Protein AF-A0AAV0VLI5-F1 (afdb_monomer_lite)

Secondary structure (DSSP, 8-state):
----PPPPBHHHHHHHHHHHHHHHHHHHHHHHHTT-----EES-SSS--EE-HHHHHHHHHHHHHHHHH-TT-EEEETT-S-PPPPGGG-----TTTTTTPPPTTHHHHHTPBPPGGGEEEEEEEEETHHHHHTT-GGG-EEEEEEEETTEEEEEEEEETTSTTT-EEEEEETTTEEEEEEEEEETTEEEEEEPPP-------PPPEEEEESS--HHHHHHHHHH--SEEEEES-HHHHHHHHHTTS-SEEEE-SS--BHHHHHTTHHHHHHTT-EEE-TTSPPP-----TT----B-TT-EEEESSHHHHHHHHHHHHHHHHHHTT-SS--S-HHHHHHHSTT---------TT---HHHHHHHHHHHHHHHTT-HHHHHHHHHHSBSS-SSS-HHHHHHHHHHHHHHHHHHHHHHTHHHHHH-TTSPPHHHHHHHHHHHHHTHHHHHHHHSTTTTGGG-EEE-S---GGGEEE-TTT--EEE--GGG-EEE-HHHHHHHHHHHHS-GGGSSSHHHHHHHHHHHHHHHHHHHHHTTS-S-HHHHS-HHHHHHHHHHHHHHHHTSTTGGGSGGGG-

InterPro domains:
  IPR000760 Inositol monophosphatase-like [PF00459] (12-318)
  IPR004119 Ecdysteroid kinase-like [PF02958] (358-537)
  IPR011009 Protein kinase-like domain superfamily [SSF56112] (344-560)
  IPR020550 Inositol monophosphatase, conserved site [PS00630] (261-275)
  IPR050725 CysQ/Inositol Monophosphatase [PTHR43028] (5-320)

Radius of gyration: 32.2 Å; chains: 1; bounding box: 75×61×87 Å

Foldseek 3Di:
DPPPPFFDAPQLLQQQLQQLFLLLLVLLVVCVVVVPDQPWDAPDPPDRRIHGPSQQLSCLLSVQQSCVVPVLAAEAEPVPDHDHHDPVSHDHGDSCLCVPPAFQLGPCNRGPGADSVFKYKFWRSKFPVVCVVVVVLQQIWIKIFIGGNQATAKIKIWRCPPADSTKMWIAFARRAIWIWDAHPHPSDIDTHGDAQPDDPPDPDFFEEEEAPDDDPLVVQLCVVSVGPYYHHGHGLSVRLVCQLVVVGFKYWDAAFDDFCSSPNRRQRSLVSSVWHKAFLQRHHGTRDDPPPPPGRIPGRIMMTGSDPVVRVSSSVSSVQSVVQVVPDDDDQDDPVRCVPPVPPDDDPDFGDDPPPDDLLLLLLVLLLQLLVFQVVVVVQVVLVVPAPLEFACLQDVNCDPVQLVCLLVVLLVLLVVCQVVCVVDVPFDHSVVVSVVLVVLSVCLVVLSVLFHCVVVVNQKGKDLNQQAPVQWGAHPPVRRIDGTNSNRIGITHSLLNVLNHCLHPDDVVQVVDPVSVVVSLVSSVVSNQVSNVVVVNDPGCCVVQNSVNSVVNNVSSNSSNCNRVVVVPDPSVGD

Organism: NCBI:txid86335

Sequence (576 aa):
MAAAMSSPLLRPLLAACFSASVYGGRVIREVVEHHVALNMVNKQEDAYDPQTVADRRSQQRIVHALREAFPQLTIVGEEGELAQPAPEDVVRCDLKALDDVTFDGGDDVQNLVLHWKDLVIWVDPLDGTKRFAAKMYDEVSVLIGISYKQRPIAGVVHLPFHGKHGITYWGGPGVGVFCSDHQESEAQTTHAKLLKQTVKSSKRDMICTVSSTNCKLVNNALQLLTPSAILTGGATGTMVLGVLTGQSDGFFRFKAATRKWDICAVEPLIEELGGKLTDTQGNVYIYDHIGNAPDFDNERGLIACVKPETHEMIVNVITKVNLTSALDGREMTPQWFQECVFLGRQVLAVNVVPGSVHTQQALAYLANLHASAWGQKDLIEKARSKLWPAACWWAFPKRGATELAQASYIWPQMLGSWEQVFKSEPCLPSTAALESLCERMIEEAAYISTCLSVDSNASLSTLVHGDFKSANLFFKSLSREVVAFDWQWSGVGLGAMDVANLLNTLVSISLLANDENELELLHFYYDRLNERLQALDVTSDLQKSYPFEAFKRHYVLAFLELHQSLEYVKSERLMS

pLDDT: mean 82.59, std 16.85, range [30.64, 98.81]

Structure (mmCIF, N/CA/C/O backbone):
data_AF-A0AAV0VLI5-F1
#
_entry.id   AF-A0AAV0VLI5-F1
#
loop_
_atom_site.group_PDB
_atom_site.id
_atom_site.type_symbol
_atom_site.label_atom_id
_atom_site.label_alt_id
_atom_site.label_comp_id
_atom_site.label_asym_id
_atom_site.label_entity_id
_atom_site.label_seq_id
_atom_site.pdbx_PDB_ins_code
_atom_site.Cartn_x
_atom_site.Cartn_y
_atom_site.Cartn_z
_atom_site.occupancy
_atom_site.B_iso_or_equiv
_atom_site.auth_seq_id
_atom_site.auth_comp_id
_atom_site.auth_asym_id
_atom_site.auth_atom_id
_atom_site.pdbx_PDB_model_num
ATOM 1 N N . MET A 1 1 ? 9.101 29.528 -35.986 1.00 33.03 1 MET A N 1
ATOM 2 C CA . MET A 1 1 ? 7.949 28.607 -35.901 1.00 33.03 1 MET A CA 1
ATOM 3 C C . MET A 1 1 ? 8.503 27.211 -35.684 1.00 33.03 1 MET A C 1
ATOM 5 O O . MET A 1 1 ? 9.031 26.639 -36.626 1.00 33.03 1 MET A O 1
ATOM 9 N N . ALA A 1 2 ? 8.493 26.713 -34.446 1.00 36.31 2 ALA A N 1
ATOM 10 C CA . ALA A 1 2 ? 8.801 25.309 -34.191 1.00 36.31 2 ALA A CA 1
ATOM 11 C C . ALA A 1 2 ? 7.678 24.478 -34.822 1.00 36.31 2 ALA A C 1
ATOM 13 O O . ALA A 1 2 ? 6.507 24.752 -34.558 1.00 36.31 2 ALA A O 1
ATOM 14 N N . ALA A 1 3 ? 8.016 23.543 -35.711 1.00 35.03 3 ALA A N 1
ATOM 15 C CA . ALA A 1 3 ? 7.037 22.605 -36.243 1.00 35.03 3 ALA A CA 1
ATOM 16 C C . ALA A 1 3 ? 6.366 21.906 -35.054 1.00 35.03 3 ALA A C 1
ATOM 18 O O . ALA A 1 3 ? 7.063 21.370 -34.193 1.00 35.03 3 ALA A O 1
ATOM 19 N N . ALA A 1 4 ? 5.037 21.969 -34.972 1.00 43.34 4 ALA A N 1
ATOM 20 C CA . ALA A 1 4 ? 4.281 21.216 -33.983 1.00 43.34 4 ALA A CA 1
ATOM 21 C C . ALA A 1 4 ? 4.578 19.727 -34.213 1.00 43.34 4 ALA A C 1
ATOM 23 O O . ALA A 1 4 ? 4.085 19.133 -35.169 1.00 43.34 4 ALA A O 1
ATOM 24 N N . MET A 1 5 ? 5.469 19.159 -33.400 1.00 57.66 5 MET A N 1
ATOM 25 C CA . MET A 1 5 ? 5.794 17.737 -33.443 1.00 57.66 5 MET A CA 1
ATOM 26 C C . MET A 1 5 ? 4.536 16.963 -33.051 1.00 57.66 5 MET A C 1
ATOM 28 O O . MET A 1 5 ? 3.900 17.270 -32.040 1.00 57.66 5 MET A O 1
ATOM 32 N N . SER A 1 6 ? 4.151 16.000 -33.885 1.00 79.44 6 SER A N 1
ATOM 33 C CA . SER A 1 6 ? 2.986 15.146 -33.664 1.00 79.44 6 SER A CA 1
ATOM 34 C C . SER A 1 6 ? 3.062 14.458 -32.299 1.00 79.44 6 SER A C 1
ATOM 36 O O . SER A 1 6 ? 4.132 14.007 -31.892 1.00 79.44 6 SER A O 1
ATOM 38 N N . SER A 1 7 ? 1.924 14.363 -31.612 1.00 86.94 7 SER A N 1
ATOM 39 C CA . SER A 1 7 ? 1.761 13.541 -30.406 1.00 86.94 7 SER A CA 1
ATOM 40 C C . SER A 1 7 ? 2.295 12.113 -30.614 1.00 86.94 7 SER A C 1
ATOM 42 O O . SER A 1 7 ? 2.085 11.558 -31.698 1.00 86.94 7 SER A O 1
ATOM 44 N N . PRO A 1 8 ? 2.957 11.499 -29.614 1.00 92.50 8 PRO A N 1
ATOM 45 C CA . PRO A 1 8 ? 3.491 10.158 -29.753 1.00 92.50 8 PRO A CA 1
ATOM 46 C C . PRO A 1 8 ? 2.357 9.134 -29.670 1.00 92.50 8 PRO A C 1
ATOM 48 O O . PRO A 1 8 ? 1.355 9.333 -28.978 1.00 92.50 8 PRO A O 1
ATOM 51 N N . LEU A 1 9 ? 2.547 8.021 -30.372 1.00 95.06 9 LEU A N 1
ATOM 52 C CA . LEU A 1 9 ? 1.719 6.828 -30.230 1.00 95.06 9 LEU A CA 1
ATOM 53 C C . LEU A 1 9 ? 2.271 5.953 -29.099 1.00 95.06 9 LEU A C 1
ATOM 55 O O . LEU A 1 9 ? 3.489 5.886 -28.909 1.00 95.06 9 LEU A O 1
ATOM 59 N N . LEU A 1 10 ? 1.389 5.248 -28.386 1.00 95.56 10 LEU A N 1
ATOM 60 C CA . LEU A 1 10 ? 1.778 4.373 -27.277 1.00 95.56 10 LEU A CA 1
ATOM 61 C C . LEU A 1 10 ? 2.772 3.283 -27.704 1.00 95.56 10 LEU A C 1
ATOM 63 O O . LEU A 1 10 ? 3.778 3.095 -27.025 1.00 95.56 10 LEU A O 1
ATOM 67 N N . ARG A 1 11 ? 2.540 2.582 -28.824 1.00 95.50 11 ARG A N 1
ATOM 68 C CA . ARG A 1 11 ? 3.415 1.472 -29.248 1.00 95.50 11 ARG A CA 1
ATOM 69 C C . ARG A 1 11 ? 4.871 1.912 -29.501 1.00 95.50 11 ARG A C 1
ATOM 71 O O . ARG A 1 11 ? 5.748 1.336 -28.862 1.00 95.50 11 ARG A O 1
ATOM 78 N N . PRO A 1 12 ? 5.169 2.907 -30.362 1.00 96.31 12 PRO A N 1
ATOM 79 C CA . PRO A 1 12 ? 6.542 3.378 -30.567 1.00 96.31 12 PRO A CA 1
ATOM 80 C C . PRO A 1 12 ? 7.204 3.898 -29.287 1.00 96.31 12 PRO A C 1
ATOM 82 O O . PRO A 1 12 ? 8.404 3.713 -29.099 1.00 96.31 12 PRO A O 1
ATOM 85 N N . LEU A 1 13 ? 6.433 4.533 -28.397 1.00 97.62 13 LEU A N 1
ATOM 86 C CA . LEU A 1 13 ? 6.944 4.994 -27.107 1.00 97.62 13 LEU A CA 1
ATOM 87 C C . LEU A 1 13 ? 7.321 3.817 -26.197 1.00 97.62 13 LEU A C 1
ATOM 89 O O . LEU A 1 13 ? 8.414 3.802 -25.639 1.00 97.62 13 LEU A O 1
ATOM 93 N N . LEU A 1 14 ? 6.453 2.809 -26.087 1.00 98.06 14 LEU A N 1
ATOM 94 C CA . LEU A 1 14 ? 6.724 1.597 -25.317 1.00 98.06 14 LEU A CA 1
ATOM 95 C C . LEU A 1 14 ? 7.907 0.809 -25.896 1.00 98.06 14 LEU A C 1
ATOM 97 O O . LEU A 1 14 ? 8.738 0.328 -25.132 1.00 98.06 14 LEU A O 1
ATOM 101 N N . ALA A 1 15 ? 8.039 0.741 -27.225 1.00 97.50 15 ALA A N 1
ATOM 102 C CA . ALA A 1 15 ? 9.198 0.144 -27.891 1.00 97.50 15 ALA A CA 1
ATOM 103 C C . ALA A 1 15 ? 10.499 0.897 -27.563 1.00 97.50 15 ALA A C 1
ATOM 105 O O . ALA A 1 15 ? 11.518 0.274 -27.261 1.00 97.50 15 ALA A O 1
ATOM 106 N N . ALA A 1 16 ? 10.452 2.232 -27.517 1.00 98.25 16 ALA A N 1
ATOM 107 C CA . ALA A 1 16 ? 11.589 3.034 -27.081 1.00 98.25 16 ALA A CA 1
ATOM 108 C C . ALA A 1 16 ? 11.957 2.783 -25.616 1.00 98.25 16 ALA A C 1
ATOM 110 O O . ALA A 1 16 ? 13.129 2.583 -25.316 1.00 98.25 16 ALA A O 1
ATOM 111 N N . CYS A 1 17 ? 10.975 2.736 -24.709 1.00 98.56 17 CYS A N 1
ATOM 112 C CA . CYS A 1 17 ? 11.206 2.404 -23.301 1.00 98.56 17 CYS A CA 1
ATOM 113 C C . CYS A 1 17 ? 11.778 0.988 -23.135 1.00 98.56 17 CYS A C 1
ATOM 115 O O . CYS A 1 17 ? 12.724 0.796 -22.374 1.00 98.56 17 CYS A O 1
ATOM 117 N N . PHE A 1 18 ? 11.265 0.010 -23.887 1.00 98.38 18 PHE A N 1
ATOM 118 C CA . PHE A 1 18 ? 11.802 -1.349 -23.934 1.00 98.38 18 PHE A CA 1
ATOM 119 C C . PHE A 1 18 ? 13.282 -1.337 -24.326 1.00 98.38 18 PHE A C 1
ATOM 121 O O . PHE A 1 18 ? 14.130 -1.777 -23.552 1.00 98.38 18 PHE A O 1
ATOM 128 N N . SER A 1 19 ? 13.600 -0.745 -25.478 1.00 96.81 19 SER A N 1
ATOM 129 C CA . SER A 1 19 ? 14.963 -0.637 -26.003 1.00 96.81 19 SER A CA 1
ATOM 130 C C . SER A 1 19 ? 15.901 0.092 -25.028 1.00 96.81 19 SER A C 1
ATOM 132 O O . SER A 1 19 ? 16.979 -0.410 -24.708 1.00 96.81 19 SER A O 1
ATOM 134 N N . ALA A 1 20 ? 15.461 1.224 -24.471 1.00 98.12 20 ALA A N 1
ATOM 135 C CA . ALA A 1 20 ? 16.226 2.006 -23.505 1.00 98.12 20 ALA A CA 1
ATOM 136 C C . ALA A 1 20 ? 16.535 1.226 -22.217 1.00 98.12 20 ALA A C 1
ATOM 138 O O . ALA A 1 20 ? 17.667 1.287 -21.739 1.00 98.12 20 ALA A O 1
ATOM 139 N N . SER A 1 21 ? 15.582 0.455 -21.678 1.00 98.25 21 SER A N 1
ATOM 140 C CA . SER A 1 21 ? 15.813 -0.360 -20.474 1.00 98.25 21 SER A CA 1
ATOM 141 C C . SER A 1 21 ? 16.898 -1.422 -20.678 1.00 98.25 21 SER A C 1
ATOM 143 O O . SER A 1 21 ? 17.717 -1.655 -19.789 1.00 98.25 21 SER A O 1
ATOM 145 N N . VAL A 1 22 ? 16.952 -2.014 -21.875 1.00 97.19 22 VAL A N 1
ATOM 146 C CA . VAL A 1 22 ? 17.931 -3.042 -22.238 1.00 97.19 22 VAL A CA 1
ATOM 147 C C . VAL A 1 22 ? 19.321 -2.415 -22.338 1.00 97.19 22 VAL A C 1
ATOM 149 O O . VAL A 1 22 ? 20.293 -2.965 -21.822 1.00 97.19 22 VAL A O 1
ATOM 152 N N . TYR A 1 23 ? 19.414 -1.208 -22.903 1.00 96.69 23 TYR A N 1
ATOM 153 C CA . TYR A 1 23 ? 20.660 -0.443 -22.948 1.00 96.69 23 TYR A CA 1
ATOM 154 C C . TYR A 1 23 ? 21.142 0.026 -21.570 1.00 96.69 23 TYR A C 1
ATOM 156 O O . TYR A 1 23 ? 22.351 0.001 -21.318 1.00 96.69 23 TYR A O 1
ATOM 164 N N . GLY A 1 24 ? 20.224 0.421 -20.682 1.00 97.31 24 GLY A N 1
ATOM 165 C CA . GLY A 1 24 ? 20.523 0.689 -19.273 1.00 97.31 24 GLY A CA 1
ATOM 166 C C . GLY A 1 24 ? 21.067 -0.558 -18.570 1.00 97.31 24 GLY A C 1
ATOM 167 O O . GLY A 1 24 ? 22.136 -0.529 -17.964 1.00 97.31 24 GLY A O 1
ATOM 168 N N . GLY A 1 25 ? 20.418 -1.708 -18.766 1.00 97.12 25 GLY A N 1
ATOM 169 C CA . GLY A 1 25 ? 20.910 -2.997 -18.275 1.00 97.12 25 GLY A CA 1
ATOM 170 C C . GLY A 1 25 ? 22.300 -3.354 -18.797 1.00 97.12 25 GLY A C 1
ATOM 171 O O . GLY A 1 25 ? 23.160 -3.799 -18.034 1.00 97.12 25 GLY A O 1
ATOM 172 N N . ARG A 1 26 ? 22.561 -3.099 -20.085 1.00 96.44 26 ARG A N 1
ATOM 173 C CA . ARG A 1 26 ? 23.875 -3.325 -20.697 1.00 96.44 26 ARG A CA 1
ATOM 174 C C . ARG A 1 26 ? 24.971 -2.536 -19.994 1.00 96.44 26 ARG A C 1
ATOM 176 O O . ARG A 1 26 ? 25.998 -3.119 -19.669 1.00 96.44 26 ARG A O 1
ATOM 183 N N . VAL A 1 27 ? 24.765 -1.248 -19.714 1.00 96.19 27 VAL A N 1
ATOM 184 C CA . VAL A 1 27 ? 25.818 -0.450 -19.066 1.00 96.19 27 VAL A CA 1
ATOM 185 C C . VAL A 1 27 ? 26.081 -0.895 -17.628 1.00 96.19 27 VAL A C 1
ATOM 187 O O . VAL A 1 27 ? 27.223 -0.867 -17.173 1.00 96.19 27 VAL A O 1
ATOM 190 N N . ILE A 1 28 ? 25.052 -1.384 -16.929 1.00 97.19 28 ILE A N 1
ATOM 191 C CA . ILE A 1 28 ? 25.205 -1.986 -15.600 1.00 97.19 28 ILE A CA 1
ATOM 192 C C . ILE A 1 28 ? 26.075 -3.251 -15.685 1.00 97.19 28 ILE A C 1
ATOM 194 O O . ILE A 1 28 ? 26.996 -3.411 -14.880 1.00 97.19 28 ILE A O 1
ATOM 198 N N . ARG A 1 29 ? 25.849 -4.118 -16.685 1.00 96.19 29 ARG A N 1
ATOM 199 C CA . ARG A 1 29 ? 26.721 -5.277 -16.951 1.00 96.19 29 ARG A CA 1
ATOM 200 C C . ARG A 1 29 ? 28.146 -4.852 -17.299 1.00 96.19 29 ARG A C 1
ATOM 202 O O . ARG A 1 29 ? 29.082 -5.367 -16.699 1.00 96.19 29 ARG A O 1
ATOM 209 N N . GLU A 1 30 ? 28.319 -3.873 -18.189 1.00 95.50 30 GLU A N 1
ATOM 210 C CA . GLU A 1 30 ? 29.633 -3.352 -18.595 1.00 95.50 30 GLU A CA 1
ATOM 211 C C . GLU A 1 30 ? 30.450 -2.856 -17.389 1.00 95.50 30 GLU A C 1
ATOM 213 O O . GLU A 1 30 ? 31.661 -3.068 -17.343 1.00 95.50 30 GLU A O 1
ATOM 218 N N . VAL A 1 31 ? 29.812 -2.202 -16.409 1.00 95.69 31 VAL A N 1
ATOM 219 C CA . VAL A 1 31 ? 30.469 -1.761 -15.164 1.00 95.69 31 VAL A CA 1
ATOM 220 C C . VAL A 1 31 ? 31.034 -2.951 -14.384 1.00 95.69 31 VAL A C 1
ATOM 222 O O . VAL A 1 31 ? 32.154 -2.865 -13.875 1.00 95.69 31 VAL A O 1
ATOM 225 N N . VAL A 1 32 ? 30.295 -4.062 -14.319 1.00 95.31 32 VAL A N 1
ATOM 226 C CA . VAL A 1 32 ? 30.731 -5.295 -13.645 1.00 95.31 32 VAL A CA 1
ATOM 227 C C . VAL A 1 32 ? 31.822 -6.007 -14.448 1.00 95.31 32 VAL A C 1
ATOM 229 O O . VAL A 1 32 ? 32.884 -6.301 -13.902 1.00 95.31 32 VAL A O 1
ATOM 232 N N . GLU A 1 33 ? 31.600 -6.241 -15.742 1.00 94.31 33 GLU A N 1
ATOM 233 C CA . GLU A 1 33 ? 32.517 -6.964 -16.635 1.00 94.31 33 GLU A CA 1
ATOM 234 C C . GLU A 1 33 ? 33.891 -6.285 -16.723 1.00 94.31 33 GLU A C 1
ATOM 236 O O . GLU A 1 33 ? 34.932 -6.936 -16.602 1.00 94.31 33 GLU A O 1
ATOM 241 N N . HIS A 1 34 ? 33.910 -4.956 -16.848 1.00 94.88 34 HIS A N 1
ATOM 242 C CA . HIS A 1 34 ? 35.144 -4.174 -16.929 1.00 94.88 34 HIS A CA 1
ATOM 243 C C . HIS A 1 34 ? 35.710 -3.772 -15.561 1.00 94.88 34 HIS A C 1
ATOM 245 O O . HIS A 1 34 ? 36.691 -3.033 -15.509 1.00 94.88 34 HIS A O 1
ATOM 251 N N . HIS A 1 35 ? 35.126 -4.256 -14.456 1.00 91.81 35 HIS A N 1
ATOM 252 C CA . HIS A 1 35 ? 35.589 -3.983 -13.091 1.00 91.81 35 HIS A CA 1
ATOM 253 C C . HIS A 1 35 ? 35.728 -2.478 -12.796 1.00 91.81 35 HIS A C 1
ATOM 255 O O . HIS A 1 35 ? 36.674 -2.034 -12.139 1.00 91.81 35 HIS A O 1
ATOM 261 N N . VAL A 1 36 ? 34.788 -1.676 -13.302 1.00 92.00 36 VAL A N 1
ATOM 262 C CA . VAL A 1 36 ? 34.800 -0.221 -13.127 1.00 92.00 36 VAL A CA 1
ATOM 263 C C . VAL A 1 36 ? 34.579 0.107 -11.649 1.00 92.00 36 VAL A C 1
ATOM 265 O O . VAL A 1 36 ? 33.699 -0.453 -10.993 1.00 92.00 36 VAL A O 1
ATOM 268 N N . ALA A 1 37 ? 35.371 1.035 -11.106 1.00 89.00 37 ALA A N 1
ATOM 269 C CA . ALA A 1 37 ? 35.210 1.482 -9.727 1.00 89.00 37 ALA A CA 1
ATOM 270 C C . ALA A 1 37 ? 33.805 2.072 -9.507 1.00 89.00 37 ALA A C 1
ATOM 272 O O . ALA A 1 37 ? 33.393 2.991 -10.215 1.00 89.00 37 ALA A O 1
ATOM 273 N N . LEU A 1 38 ? 33.085 1.567 -8.496 1.00 88.75 38 LEU A N 1
ATOM 274 C CA . LEU A 1 38 ? 31.684 1.936 -8.256 1.00 88.75 38 LEU A CA 1
ATOM 275 C C . LEU A 1 38 ? 31.483 3.422 -7.946 1.00 88.75 38 LEU A C 1
ATOM 277 O O . LEU A 1 38 ? 30.394 3.934 -8.188 1.00 88.75 38 LEU A O 1
ATOM 281 N N . ASN A 1 39 ? 32.514 4.111 -7.437 1.00 88.56 39 ASN A N 1
ATOM 282 C CA . ASN A 1 39 ? 32.481 5.539 -7.101 1.00 88.56 39 ASN A CA 1
ATOM 283 C C . ASN A 1 39 ? 31.194 5.908 -6.345 1.00 88.56 39 ASN A C 1
ATOM 285 O O . ASN A 1 39 ? 30.383 6.703 -6.833 1.00 88.56 39 ASN A O 1
ATOM 289 N N . MET A 1 40 ? 31.002 5.238 -5.200 1.00 87.50 40 MET A N 1
ATOM 290 C CA . MET A 1 40 ? 29.797 5.349 -4.382 1.00 87.50 40 MET A CA 1
ATOM 291 C C . MET A 1 40 ? 29.668 6.747 -3.780 1.00 87.50 40 MET A C 1
ATOM 293 O O . MET A 1 40 ? 30.609 7.252 -3.167 1.00 87.50 40 MET A O 1
ATOM 297 N N . VAL A 1 41 ? 28.483 7.329 -3.915 1.00 88.44 41 VAL A N 1
ATOM 298 C CA . VAL A 1 41 ? 28.083 8.608 -3.321 1.00 88.44 41 VAL A CA 1
ATOM 299 C C . VAL A 1 41 ? 26.847 8.356 -2.464 1.00 88.44 41 VAL A C 1
ATOM 301 O O . VAL A 1 41 ? 25.949 7.651 -2.905 1.00 88.44 41 VAL A O 1
ATOM 304 N N . ASN A 1 42 ? 26.793 8.893 -1.244 1.00 86.94 42 ASN A N 1
ATOM 305 C CA . ASN A 1 42 ? 25.580 8.839 -0.425 1.00 86.94 42 ASN A CA 1
ATOM 306 C C . ASN A 1 42 ? 24.739 10.092 -0.702 1.00 86.94 42 ASN A C 1
ATOM 308 O O . ASN A 1 42 ? 25.248 11.199 -0.534 1.00 86.94 42 ASN A O 1
ATOM 312 N N . LYS A 1 43 ? 23.488 9.925 -1.140 1.00 81.31 43 LYS A N 1
ATOM 313 C CA . LYS A 1 43 ? 22.607 11.027 -1.568 1.00 81.31 43 LYS A CA 1
ATOM 314 C C . LYS A 1 43 ? 21.988 11.807 -0.401 1.00 81.31 43 LYS A C 1
ATOM 316 O O . LYS A 1 43 ? 21.562 12.941 -0.593 1.00 81.31 43 LYS A O 1
ATOM 321 N N . GLN A 1 44 ? 21.946 11.224 0.798 1.00 76.81 44 GLN A N 1
ATOM 322 C CA . GLN A 1 44 ? 21.348 11.831 1.994 1.00 76.81 44 GLN A CA 1
ATOM 323 C C . GLN A 1 44 ? 22.352 11.913 3.150 1.00 76.81 44 GLN A C 1
ATOM 325 O O . GLN A 1 44 ? 23.217 11.052 3.281 1.00 76.81 44 GLN A O 1
ATOM 330 N N . GLU A 1 45 ? 22.246 12.932 4.006 1.00 69.56 45 GLU A N 1
ATOM 331 C CA . GLU A 1 45 ? 23.110 13.058 5.195 1.00 69.56 45 GLU A CA 1
ATOM 332 C C . GLU A 1 45 ? 22.679 12.097 6.318 1.00 69.56 45 GLU A C 1
ATOM 334 O O . GLU A 1 45 ? 23.523 11.435 6.920 1.00 69.56 45 GLU A O 1
ATOM 339 N N . ASP A 1 46 ? 21.366 11.947 6.529 1.00 67.81 46 ASP A N 1
ATOM 340 C CA . ASP A 1 46 ? 20.788 11.202 7.661 1.00 67.81 46 ASP A CA 1
ATOM 341 C C . ASP A 1 46 ? 20.326 9.773 7.321 1.00 67.81 46 ASP A C 1
ATOM 343 O O . ASP A 1 46 ? 19.860 9.032 8.193 1.00 67.81 46 ASP A O 1
ATOM 347 N N . ALA A 1 47 ? 20.457 9.350 6.062 1.00 70.19 47 ALA A N 1
ATOM 348 C CA . ALA A 1 47 ? 20.101 8.004 5.625 1.00 70.19 47 ALA A C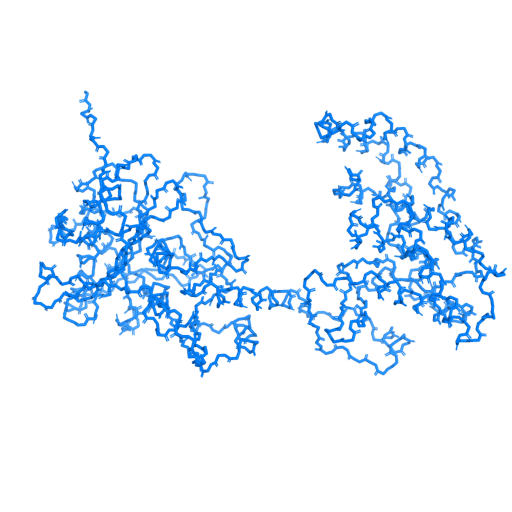A 1
ATOM 349 C C . ALA A 1 47 ? 21.142 7.420 4.668 1.00 70.19 47 ALA A C 1
ATOM 351 O O . ALA A 1 47 ? 21.808 8.129 3.912 1.00 70.19 47 ALA A O 1
ATOM 352 N N . TYR A 1 48 ? 21.273 6.092 4.688 1.00 77.38 48 TYR A N 1
ATOM 353 C CA . TYR A 1 48 ? 22.102 5.383 3.719 1.00 77.38 48 TYR A CA 1
ATOM 354 C C . TYR A 1 48 ? 21.318 5.192 2.417 1.00 77.38 48 TYR A C 1
ATOM 356 O O . TYR A 1 48 ? 20.479 4.290 2.325 1.00 77.38 48 TYR A O 1
ATOM 364 N N . ASP A 1 49 ? 21.602 6.042 1.438 1.00 80.25 49 ASP A N 1
ATOM 365 C CA . ASP A 1 49 ? 21.005 6.116 0.104 1.00 80.25 49 ASP A CA 1
ATOM 366 C C . ASP A 1 49 ? 22.133 6.180 -0.950 1.00 80.25 49 ASP A C 1
ATOM 368 O O . ASP A 1 49 ? 22.531 7.268 -1.381 1.00 80.25 49 ASP A O 1
ATOM 372 N N . PRO A 1 50 ? 22.772 5.035 -1.265 1.00 88.31 50 PRO A N 1
ATOM 373 C CA . PRO A 1 50 ? 23.945 5.006 -2.126 1.00 88.31 50 PRO A CA 1
ATOM 374 C C . PRO A 1 50 ? 23.575 5.154 -3.604 1.00 88.31 50 PRO A C 1
ATOM 376 O O . PRO A 1 50 ? 22.604 4.570 -4.062 1.00 88.31 50 PRO A O 1
ATOM 379 N N . GLN A 1 51 ? 24.437 5.832 -4.354 1.00 93.50 51 GLN A N 1
ATOM 380 C CA . GLN A 1 51 ? 24.439 5.943 -5.811 1.00 93.50 51 GLN A CA 1
ATOM 381 C C . GLN A 1 51 ? 25.813 5.511 -6.336 1.00 93.50 51 GLN A C 1
ATOM 383 O O . GLN A 1 51 ? 26.848 5.937 -5.813 1.00 93.50 51 GLN A O 1
ATOM 388 N N . THR A 1 52 ? 25.857 4.705 -7.394 1.00 95.31 52 THR A N 1
ATOM 389 C CA . THR A 1 52 ? 27.094 4.275 -8.060 1.00 95.31 52 THR A CA 1
ATOM 390 C C . THR A 1 52 ? 27.234 4.875 -9.460 1.00 95.31 52 THR A C 1
ATOM 392 O O . THR A 1 52 ? 26.363 5.565 -9.989 1.00 95.31 52 THR A O 1
ATOM 395 N N . VAL A 1 53 ? 28.378 4.617 -10.096 1.00 95.31 53 VAL A N 1
ATOM 396 C CA . VAL A 1 53 ? 28.593 4.936 -11.511 1.00 95.31 53 VAL A CA 1
ATOM 397 C C . VAL A 1 53 ? 27.631 4.181 -12.437 1.00 95.31 53 VAL A C 1
ATOM 399 O O . VAL A 1 53 ? 27.337 4.688 -13.516 1.00 95.31 53 VAL A O 1
ATOM 402 N N . ALA A 1 54 ? 27.133 3.007 -12.029 1.00 96.88 54 ALA A N 1
ATOM 403 C CA . ALA A 1 54 ? 26.174 2.241 -12.817 1.00 96.88 54 ALA A CA 1
ATOM 404 C C . ALA A 1 54 ? 24.820 2.959 -12.890 1.00 96.88 54 ALA A C 1
ATOM 406 O O . ALA A 1 54 ? 24.303 3.116 -13.991 1.00 96.88 54 ALA A O 1
ATOM 407 N N . ASP A 1 55 ? 24.316 3.481 -11.765 1.00 97.31 55 ASP A N 1
ATOM 408 C CA . ASP A 1 55 ? 23.070 4.259 -11.692 1.00 97.31 55 ASP A CA 1
ATOM 409 C C . ASP A 1 55 ? 23.150 5.475 -12.625 1.00 97.31 55 ASP A C 1
ATOM 411 O O . ASP A 1 55 ? 22.319 5.666 -13.514 1.00 97.31 55 ASP A O 1
ATOM 415 N N . ARG A 1 56 ? 24.238 6.252 -12.497 1.00 96.62 56 ARG A N 1
ATOM 416 C CA . ARG A 1 56 ? 24.459 7.455 -13.311 1.00 96.62 56 ARG A CA 1
ATOM 417 C C . ARG A 1 56 ? 24.553 7.130 -14.800 1.00 96.62 56 ARG A C 1
ATOM 419 O O . ARG A 1 56 ? 23.821 7.723 -15.588 1.00 96.62 56 ARG A O 1
ATOM 426 N N . ARG A 1 57 ? 25.417 6.189 -15.200 1.00 97.19 57 ARG A N 1
ATOM 427 C CA . ARG A 1 57 ? 25.594 5.835 -16.622 1.00 97.19 57 ARG A CA 1
ATOM 428 C C . ARG A 1 57 ? 24.323 5.231 -17.220 1.00 97.19 57 ARG A C 1
ATOM 430 O O . ARG A 1 57 ? 23.988 5.549 -18.359 1.00 97.19 57 ARG A O 1
ATOM 437 N N . SER A 1 58 ? 23.600 4.410 -16.456 1.00 98.19 58 SER A N 1
ATOM 438 C CA . SER A 1 58 ? 22.320 3.827 -16.877 1.00 98.19 58 SER A CA 1
ATOM 439 C C . SER A 1 58 ? 21.284 4.919 -17.134 1.00 98.19 58 SER A C 1
ATOM 441 O O . SER A 1 58 ? 20.747 4.995 -18.241 1.00 98.19 58 SER A O 1
ATOM 443 N N . GLN A 1 59 ? 21.096 5.857 -16.195 1.00 98.31 59 GLN A N 1
ATOM 444 C CA . GLN A 1 59 ? 20.165 6.970 -16.388 1.00 98.31 59 GLN A CA 1
ATOM 445 C C . GLN A 1 59 ? 20.566 7.865 -17.562 1.00 98.31 59 GLN A C 1
ATOM 447 O O . GLN A 1 59 ? 19.714 8.217 -18.373 1.00 98.31 59 GLN A O 1
ATOM 452 N N . GLN A 1 60 ? 21.849 8.211 -17.696 1.00 97.94 60 GLN A N 1
ATOM 453 C CA . GLN A 1 60 ? 22.337 9.030 -18.811 1.00 97.94 60 GLN A CA 1
ATOM 454 C C . GLN A 1 60 ? 22.027 8.387 -20.165 1.00 97.94 60 GLN A C 1
ATOM 456 O O . GLN A 1 60 ? 21.530 9.065 -21.064 1.00 97.94 60 GLN A O 1
ATOM 461 N N . ARG A 1 61 ? 22.274 7.078 -20.295 1.00 97.31 61 ARG A N 1
ATOM 462 C CA . ARG A 1 61 ? 22.020 6.310 -21.518 1.00 97.31 61 ARG A CA 1
ATOM 463 C C . ARG A 1 61 ? 20.520 6.221 -21.826 1.00 97.31 61 ARG A C 1
ATOM 465 O O . ARG A 1 61 ? 20.119 6.523 -22.949 1.00 97.31 61 ARG A O 1
ATOM 472 N N . ILE A 1 62 ? 19.690 5.890 -20.831 1.00 98.44 62 ILE A N 1
ATOM 473 C CA . ILE A 1 62 ? 18.222 5.817 -20.960 1.00 98.44 62 ILE A CA 1
ATOM 474 C C . ILE A 1 62 ? 17.639 7.177 -21.361 1.00 98.44 62 ILE A C 1
ATOM 476 O O . ILE A 1 62 ? 16.939 7.288 -22.367 1.00 98.44 62 ILE A O 1
ATOM 480 N N . VAL A 1 63 ? 17.944 8.227 -20.594 1.00 98.00 63 VAL A N 1
ATOM 481 C CA . VAL A 1 63 ? 17.384 9.570 -20.791 1.00 98.00 63 VAL A CA 1
ATOM 482 C C . VAL A 1 63 ? 17.825 10.153 -22.130 1.00 98.00 63 VAL A C 1
ATOM 484 O O . VAL A 1 63 ? 17.003 10.748 -22.825 1.00 98.00 63 VAL A O 1
ATOM 487 N N . HIS A 1 64 ? 19.089 9.968 -22.524 1.00 97.44 64 HIS A N 1
ATOM 488 C CA . HIS A 1 64 ? 19.578 10.428 -23.822 1.00 97.44 64 HIS A CA 1
ATOM 489 C C . HIS A 1 64 ? 18.845 9.744 -24.979 1.00 97.44 64 HIS A C 1
ATOM 491 O O . HIS A 1 64 ? 18.308 10.434 -25.843 1.00 97.44 64 HIS A O 1
ATOM 497 N N . ALA A 1 65 ? 18.752 8.411 -24.964 1.00 97.69 65 ALA A N 1
ATOM 498 C CA . ALA A 1 65 ? 18.102 7.650 -26.028 1.00 97.69 65 ALA A CA 1
ATOM 499 C C . ALA A 1 65 ? 16.605 7.988 -26.161 1.00 97.69 65 ALA A C 1
ATOM 501 O O . ALA A 1 65 ? 16.084 8.092 -27.275 1.00 97.69 65 ALA A O 1
ATOM 502 N N . LEU A 1 66 ? 15.913 8.197 -25.034 1.00 97.94 66 LEU A N 1
ATOM 503 C CA . LEU A 1 66 ? 14.507 8.607 -25.020 1.00 97.94 66 LEU A CA 1
ATOM 504 C C . LEU A 1 66 ? 14.319 10.050 -25.503 1.00 97.94 66 LEU A C 1
ATOM 506 O O . LEU A 1 66 ? 13.412 10.299 -26.292 1.00 97.94 66 LEU A O 1
ATOM 510 N N . ARG A 1 67 ? 15.173 10.996 -25.082 1.00 96.31 67 ARG A N 1
ATOM 511 C CA . ARG A 1 67 ? 15.115 12.398 -25.539 1.00 96.31 67 ARG A CA 1
ATOM 512 C C . ARG A 1 67 ? 15.497 12.541 -27.019 1.00 96.31 67 ARG A C 1
ATOM 514 O O . ARG A 1 67 ? 14.950 13.416 -27.684 1.00 96.31 67 ARG A O 1
ATOM 521 N N . GLU A 1 68 ? 16.383 11.695 -27.554 1.00 96.12 68 GLU A N 1
ATOM 522 C CA . GLU A 1 68 ? 16.692 11.664 -28.995 1.00 96.12 68 GLU A CA 1
ATOM 523 C C . GLU A 1 68 ? 15.476 11.197 -29.812 1.00 96.12 68 GLU A C 1
ATOM 525 O O . GLU A 1 68 ? 15.146 11.809 -30.828 1.00 96.12 68 GLU A O 1
ATOM 530 N N . ALA A 1 69 ? 14.777 10.153 -29.353 1.00 96.06 69 ALA A N 1
ATOM 531 C CA . ALA A 1 69 ? 13.576 9.642 -30.014 1.00 96.06 69 ALA A CA 1
ATOM 532 C C . ALA A 1 69 ? 12.357 10.571 -29.850 1.00 96.06 69 ALA A C 1
ATOM 534 O O . ALA A 1 69 ? 11.586 10.767 -30.790 1.00 96.06 69 ALA A O 1
ATOM 535 N N . PHE A 1 70 ? 12.185 11.153 -28.661 1.00 96.44 70 PHE A N 1
ATOM 536 C CA . PHE A 1 70 ? 11.032 11.969 -28.289 1.00 96.44 70 PHE A CA 1
ATOM 537 C C . PHE A 1 70 ? 11.469 13.202 -27.469 1.00 96.44 70 PHE A C 1
ATOM 539 O O . PHE A 1 70 ? 11.405 13.199 -26.236 1.00 96.44 70 PHE A O 1
ATOM 546 N N . PRO A 1 71 ? 11.852 14.309 -28.135 1.00 94.88 71 PRO A N 1
ATOM 547 C CA . PRO A 1 71 ? 12.419 15.489 -27.469 1.00 94.88 71 PRO A CA 1
ATOM 548 C C . PRO A 1 71 ? 11.493 16.215 -26.480 1.00 94.88 71 PRO A C 1
ATOM 550 O O . PRO A 1 71 ? 11.962 17.050 -25.713 1.00 94.88 71 PRO A O 1
ATOM 553 N N . GLN A 1 72 ? 10.182 15.947 -26.522 1.00 94.12 72 GLN A N 1
ATOM 554 C CA . GLN A 1 72 ? 9.163 16.607 -25.694 1.00 94.12 72 GLN A CA 1
ATOM 555 C C . GLN A 1 72 ? 8.747 15.789 -24.462 1.00 94.12 72 GLN A C 1
ATOM 557 O O . GLN A 1 72 ? 7.825 16.194 -23.757 1.00 94.12 72 GLN A O 1
ATOM 562 N N . LEU A 1 73 ? 9.385 14.641 -24.202 1.00 93.06 73 LEU A N 1
ATOM 563 C CA . LEU A 1 73 ? 9.072 13.838 -23.021 1.00 93.06 73 LEU A CA 1
ATOM 564 C C . LEU A 1 73 ? 9.437 14.572 -21.733 1.00 93.06 73 LEU A C 1
ATOM 566 O O . LEU A 1 73 ? 10.579 14.993 -21.537 1.00 93.06 73 LEU A O 1
ATOM 570 N N . THR A 1 74 ? 8.485 14.599 -20.806 1.00 94.56 74 THR A N 1
ATOM 571 C CA . THR A 1 74 ? 8.787 14.792 -19.393 1.00 94.56 74 THR A CA 1
ATOM 572 C C . THR A 1 74 ? 9.304 13.472 -18.831 1.00 94.56 74 THR A C 1
ATOM 574 O O . THR A 1 74 ? 8.601 12.460 -18.868 1.00 94.56 74 THR A O 1
ATOM 577 N N . ILE A 1 75 ? 10.531 13.482 -18.312 1.00 95.38 75 ILE A N 1
ATOM 578 C CA . ILE A 1 75 ? 11.172 12.315 -17.701 1.00 95.38 75 ILE A CA 1
ATOM 579 C C . ILE A 1 75 ? 11.556 12.680 -16.269 1.00 95.38 75 ILE A C 1
ATOM 581 O O . ILE A 1 75 ? 12.266 13.661 -16.061 1.00 95.38 75 ILE A O 1
ATOM 585 N N . VAL A 1 76 ? 11.097 11.887 -15.305 1.00 94.94 76 VAL A N 1
ATOM 586 C CA . VAL A 1 76 ? 11.475 11.970 -13.894 1.00 94.94 76 VAL A CA 1
ATOM 587 C C . VAL A 1 76 ? 12.338 10.752 -13.581 1.00 94.94 76 VAL A C 1
ATOM 589 O O . VAL A 1 76 ? 11.837 9.630 -13.535 1.00 94.94 76 VAL A O 1
ATOM 592 N N . GLY A 1 77 ? 13.643 10.972 -13.431 1.00 94.25 77 GLY A N 1
ATOM 593 C CA . GLY A 1 77 ? 14.610 9.933 -13.077 1.00 94.25 77 GLY A CA 1
ATOM 594 C C . GLY A 1 77 ? 15.055 10.048 -11.624 1.00 94.25 77 GLY A C 1
ATOM 595 O O . GLY A 1 77 ? 15.196 11.165 -11.121 1.00 94.25 77 GLY A O 1
ATOM 596 N N . GLU A 1 78 ? 15.313 8.912 -10.978 1.00 94.06 78 GLU A N 1
ATOM 597 C CA . GLU A 1 78 ? 15.781 8.856 -9.588 1.00 94.06 78 GLU A CA 1
ATOM 598 C C . GLU A 1 78 ? 17.004 9.746 -9.336 1.00 94.06 78 GLU A C 1
ATOM 600 O O . GLU A 1 78 ? 17.074 10.442 -8.322 1.00 94.06 78 GLU A O 1
ATOM 605 N N . GLU A 1 79 ? 17.965 9.751 -10.264 1.00 92.50 79 GLU A N 1
ATOM 606 C CA . GLU A 1 79 ? 19.251 10.426 -10.063 1.00 92.50 79 GLU A CA 1
ATOM 607 C C . GLU A 1 79 ? 19.227 11.920 -10.412 1.00 92.50 79 GLU A C 1
ATOM 609 O O . GLU A 1 79 ? 20.274 12.562 -10.511 1.00 92.50 79 GLU A O 1
ATOM 614 N N . GLY A 1 80 ? 18.028 12.482 -10.596 1.00 89.25 80 GLY A N 1
ATOM 615 C CA . GLY A 1 80 ? 17.827 13.884 -10.944 1.00 89.25 80 GLY A CA 1
ATOM 616 C C . GLY A 1 80 ? 18.366 14.237 -12.333 1.00 89.25 80 GLY A C 1
ATOM 617 O O . GLY A 1 80 ? 18.437 13.404 -13.237 1.00 89.25 80 GLY A O 1
ATOM 618 N N . GLU A 1 81 ? 18.738 15.500 -12.532 1.00 88.62 81 GLU A N 1
ATOM 619 C CA . GLU A 1 81 ? 19.349 15.934 -13.791 1.00 88.62 81 GLU A CA 1
ATOM 620 C C . GLU A 1 81 ? 20.843 15.585 -13.816 1.00 88.62 81 GLU A C 1
ATOM 622 O O . GLU A 1 81 ? 21.623 16.013 -12.963 1.00 88.62 81 GLU A O 1
ATOM 627 N N . LEU A 1 82 ? 21.247 14.822 -14.834 1.00 91.00 82 LEU A N 1
ATOM 628 C CA . LEU A 1 82 ? 22.626 14.394 -15.060 1.00 91.00 82 LEU A CA 1
ATOM 629 C C . LEU A 1 82 ? 23.198 15.032 -16.333 1.00 91.00 82 LEU A C 1
ATOM 631 O O . LEU A 1 82 ? 22.472 15.454 -17.234 1.00 91.00 82 LEU A O 1
ATOM 635 N N . ALA A 1 83 ? 24.529 15.067 -16.431 1.00 92.00 83 ALA A N 1
ATOM 636 C CA . ALA A 1 83 ? 25.216 15.464 -17.659 1.00 92.00 83 ALA A CA 1
ATOM 637 C C . ALA A 1 83 ? 24.913 14.495 -18.818 1.00 92.00 83 ALA A C 1
ATOM 639 O O . ALA A 1 83 ? 24.487 13.363 -18.595 1.00 92.00 83 ALA A O 1
ATOM 640 N N . GLN A 1 84 ? 25.190 14.911 -20.057 1.00 92.25 84 GLN A N 1
ATOM 641 C CA . GLN A 1 84 ? 25.076 14.035 -21.231 1.00 92.25 84 GLN A CA 1
ATOM 642 C C . GLN A 1 84 ? 25.958 12.776 -21.091 1.00 92.25 84 GLN A C 1
ATOM 644 O O . GLN A 1 84 ? 27.002 12.845 -20.432 1.00 92.25 84 GLN A O 1
ATOM 649 N N . PRO A 1 85 ? 25.561 11.640 -21.698 1.00 94.19 85 PRO A N 1
ATOM 650 C CA . PRO A 1 85 ? 26.369 10.425 -21.689 1.00 94.19 85 PRO A CA 1
ATOM 651 C C . PRO A 1 85 ? 27.719 10.645 -22.381 1.00 94.19 85 PRO A C 1
ATOM 653 O O . PRO A 1 85 ? 27.863 11.505 -23.255 1.00 94.19 85 PRO A O 1
ATOM 656 N N . ALA A 1 86 ? 28.706 9.832 -22.005 1.00 92.94 86 ALA A N 1
ATOM 657 C CA . ALA A 1 86 ? 29.961 9.748 -22.741 1.00 92.94 86 ALA A CA 1
ATOM 658 C C . ALA A 1 86 ? 29.709 9.237 -24.179 1.00 92.94 86 ALA A C 1
ATOM 660 O O . ALA A 1 86 ? 28.714 8.543 -24.400 1.00 92.94 86 ALA A O 1
ATOM 661 N N . PRO A 1 87 ? 30.568 9.551 -25.169 1.00 94.75 87 PRO A N 1
ATOM 662 C CA . PRO A 1 87 ? 30.361 9.138 -26.562 1.00 94.75 87 PRO A CA 1
ATOM 663 C C . PRO A 1 87 ? 30.123 7.632 -26.756 1.00 94.75 87 PRO A C 1
ATOM 665 O O . PRO A 1 87 ? 29.319 7.241 -27.596 1.00 94.75 87 PRO A O 1
ATOM 668 N N . GLU A 1 88 ? 30.790 6.795 -25.964 1.00 90.94 88 GLU A N 1
ATOM 669 C CA . GLU A 1 88 ? 30.631 5.338 -25.934 1.00 90.94 88 GLU A CA 1
ATOM 670 C C . GLU A 1 88 ? 29.285 4.869 -25.355 1.00 90.94 88 GLU A C 1
ATOM 672 O O . GLU A 1 88 ? 28.850 3.753 -25.632 1.00 90.94 88 GLU A O 1
ATOM 677 N N . ASP A 1 89 ? 28.614 5.724 -24.583 1.00 92.06 89 ASP A N 1
ATOM 678 C CA . ASP A 1 89 ? 27.330 5.449 -23.941 1.00 92.06 89 ASP A CA 1
ATOM 679 C C . ASP A 1 89 ? 26.138 5.968 -24.759 1.00 92.06 89 ASP A C 1
ATOM 681 O O . ASP A 1 89 ? 24.994 5.768 -24.354 1.00 92.06 89 ASP A O 1
ATOM 685 N N . VAL A 1 90 ? 26.377 6.613 -25.906 1.00 95.62 90 VAL A N 1
ATOM 686 C CA . VAL A 1 90 ? 25.322 7.110 -26.797 1.00 95.62 90 VAL A CA 1
ATOM 687 C C . VAL A 1 90 ? 24.700 5.951 -27.577 1.00 95.62 90 VAL A C 1
ATOM 689 O O . VAL A 1 90 ? 25.371 5.244 -28.329 1.00 95.62 90 VAL A O 1
ATOM 692 N N . VAL A 1 91 ? 23.386 5.783 -27.430 1.00 94.81 91 VAL A N 1
ATOM 693 C CA . VAL A 1 91 ? 22.592 4.728 -28.076 1.00 94.81 91 VAL A CA 1
ATOM 694 C C . VAL A 1 91 ? 21.277 5.295 -28.610 1.00 94.81 91 VAL A C 1
ATOM 696 O O . VAL A 1 91 ? 20.796 6.314 -28.122 1.00 94.81 91 VAL A O 1
ATOM 699 N N . ARG A 1 92 ? 20.676 4.605 -29.587 1.00 96.44 92 ARG A N 1
ATOM 700 C CA . ARG A 1 92 ? 19.398 4.984 -30.209 1.00 96.44 92 ARG A CA 1
ATOM 701 C C . ARG A 1 92 ? 18.337 3.933 -29.956 1.00 96.44 92 ARG A C 1
ATOM 703 O O . ARG A 1 92 ? 18.591 2.759 -30.201 1.00 96.44 92 ARG A O 1
ATOM 710 N N . CYS A 1 93 ? 17.155 4.370 -29.534 1.00 96.25 93 CYS A N 1
ATOM 711 C CA . CYS A 1 93 ? 16.011 3.486 -29.338 1.00 96.25 93 CYS A CA 1
ATOM 712 C C . CYS A 1 93 ? 15.577 2.812 -30.648 1.00 96.25 93 CYS A C 1
ATOM 714 O O . CYS A 1 93 ? 15.422 3.478 -31.674 1.00 96.25 93 CYS A O 1
ATOM 716 N N . ASP A 1 94 ? 15.282 1.515 -30.582 1.00 95.06 94 ASP A N 1
ATOM 717 C CA . ASP A 1 94 ? 14.550 0.812 -31.633 1.00 95.06 94 ASP A CA 1
ATOM 718 C C . ASP A 1 94 ? 13.036 0.974 -31.431 1.00 95.06 94 ASP A C 1
ATOM 720 O O . ASP A 1 94 ? 12.420 0.325 -30.586 1.00 95.06 94 ASP A O 1
ATOM 724 N N . LEU A 1 95 ? 12.424 1.848 -32.233 1.00 95.31 95 LEU A N 1
ATOM 725 C CA . LEU A 1 95 ? 10.986 2.132 -32.173 1.00 95.31 95 LEU A CA 1
ATOM 726 C C . LEU A 1 95 ? 10.112 1.006 -32.744 1.00 95.31 95 LEU A C 1
ATOM 728 O O . LEU A 1 95 ? 8.889 1.097 -32.650 1.00 95.31 95 LEU A O 1
ATOM 732 N N . LYS A 1 96 ? 10.723 -0.021 -33.347 1.00 94.06 96 LYS A N 1
ATOM 733 C CA . LYS A 1 96 ? 10.046 -1.156 -33.987 1.00 94.06 96 LYS A CA 1
ATOM 734 C C . LYS A 1 96 ? 10.223 -2.468 -33.233 1.00 94.06 96 LYS A C 1
ATOM 736 O O . LYS A 1 96 ? 9.702 -3.489 -33.672 1.00 94.06 96 LYS A O 1
ATOM 741 N N . ALA A 1 97 ? 10.895 -2.447 -32.080 1.00 92.75 97 ALA A N 1
ATOM 742 C CA . ALA A 1 97 ? 11.195 -3.640 -31.284 1.00 92.75 97 ALA A CA 1
ATOM 743 C C . ALA A 1 97 ? 9.954 -4.487 -30.925 1.00 92.75 97 ALA A C 1
ATOM 745 O O . ALA A 1 97 ? 10.078 -5.670 -30.605 1.00 92.75 97 ALA A O 1
ATOM 746 N N . LEU A 1 98 ? 8.762 -3.878 -30.966 1.00 93.94 98 LEU A N 1
ATOM 747 C CA . LEU A 1 98 ? 7.485 -4.480 -30.584 1.00 93.94 98 LEU A CA 1
ATOM 748 C C . LEU A 1 98 ? 6.477 -4.571 -31.750 1.00 93.94 98 LEU A C 1
ATOM 750 O O . LEU A 1 98 ? 5.308 -4.863 -31.504 1.00 93.94 98 LEU A O 1
ATOM 754 N N . ASP A 1 99 ? 6.884 -4.310 -33.000 1.00 92.00 99 ASP A N 1
ATOM 755 C CA . ASP A 1 99 ? 5.967 -4.266 -34.157 1.00 92.00 99 ASP A CA 1
ATOM 756 C C . ASP A 1 99 ? 5.278 -5.614 -34.430 1.00 92.00 99 ASP A C 1
ATOM 758 O O . ASP A 1 99 ? 4.112 -5.638 -34.831 1.00 92.00 99 ASP A O 1
ATOM 762 N N . ASP A 1 100 ? 5.967 -6.722 -34.143 1.00 90.06 100 ASP A N 1
ATOM 763 C CA . ASP A 1 100 ? 5.460 -8.088 -34.326 1.00 90.06 100 ASP A CA 1
ATOM 764 C C . ASP A 1 100 ? 4.548 -8.560 -33.175 1.00 90.06 100 ASP A C 1
ATOM 766 O O . ASP A 1 100 ? 4.028 -9.679 -33.202 1.00 90.06 100 ASP A O 1
ATOM 770 N N . VAL A 1 101 ? 4.330 -7.726 -32.149 1.00 92.31 101 VAL A N 1
ATOM 771 C CA . VAL A 1 101 ? 3.493 -8.065 -30.993 1.00 92.31 101 VAL A CA 1
ATOM 772 C C . VAL A 1 101 ? 2.097 -7.466 -31.140 1.00 92.31 101 VAL A C 1
ATOM 774 O O . VAL A 1 101 ? 1.914 -6.267 -31.352 1.00 92.31 101 VAL A O 1
ATOM 777 N N . THR A 1 102 ? 1.081 -8.313 -30.982 1.00 92.62 102 THR A N 1
ATOM 778 C CA . THR A 1 102 ? -0.327 -7.890 -30.964 1.00 92.62 102 THR A CA 1
ATOM 779 C C . THR A 1 102 ? -0.752 -7.535 -29.542 1.00 92.62 102 THR A C 1
ATOM 781 O O . THR A 1 102 ? -0.568 -8.346 -28.634 1.00 92.62 102 THR A O 1
ATOM 784 N N . PHE A 1 103 ? -1.327 -6.345 -29.353 1.00 95.06 103 PHE A N 1
ATOM 785 C CA . PHE A 1 103 ? -1.835 -5.902 -28.049 1.00 95.06 103 PHE A CA 1
ATOM 786 C C . PHE A 1 103 ? -3.259 -6.410 -27.796 1.00 95.06 103 PHE A C 1
ATOM 788 O O . PHE A 1 103 ? -4.059 -6.533 -28.725 1.00 95.06 103 PHE A O 1
ATOM 795 N N . ASP A 1 104 ? -3.602 -6.640 -26.529 1.00 93.81 104 ASP A N 1
ATOM 796 C CA . ASP A 1 104 ? -4.902 -7.207 -26.128 1.00 93.81 104 ASP A CA 1
ATOM 797 C C . ASP A 1 104 ? -6.102 -6.313 -26.456 1.00 93.81 104 ASP A C 1
ATOM 799 O O . ASP A 1 104 ? -7.182 -6.808 -26.772 1.00 93.81 104 ASP A O 1
ATOM 803 N N . GLY A 1 105 ? -5.907 -4.999 -26.417 1.00 90.75 105 GLY A N 1
ATOM 804 C CA . GLY A 1 105 ? -6.887 -3.986 -26.790 1.00 90.75 105 GLY A CA 1
ATOM 805 C C . GLY A 1 105 ? -6.905 -3.660 -28.284 1.00 90.75 105 GLY A C 1
ATOM 806 O O . GLY A 1 105 ? -7.601 -2.730 -28.683 1.00 90.75 105 GLY A O 1
ATOM 807 N N . GLY A 1 106 ? -6.148 -4.389 -29.113 1.00 91.94 106 GLY A N 1
ATOM 808 C CA . GLY A 1 106 ? -6.128 -4.213 -30.564 1.00 91.94 106 GLY A CA 1
ATOM 809 C C . GLY A 1 106 ? -5.703 -2.810 -31.010 1.00 91.94 106 GLY A C 1
ATOM 810 O O . GLY A 1 106 ? -4.896 -2.143 -30.359 1.00 91.94 106 GLY A O 1
ATOM 811 N N . ASP A 1 107 ? -6.240 -2.359 -32.146 1.00 87.50 107 ASP A N 1
ATOM 812 C CA . ASP A 1 107 ? -5.830 -1.111 -32.804 1.00 87.50 107 ASP A CA 1
ATOM 813 C C . ASP A 1 107 ? -6.049 0.149 -31.962 1.00 87.50 107 ASP A C 1
ATOM 815 O O . ASP A 1 107 ? -5.264 1.090 -32.094 1.00 87.50 107 ASP A O 1
ATOM 819 N N . ASP A 1 108 ? -7.041 0.152 -31.071 1.00 88.69 108 ASP A N 1
ATOM 820 C CA . ASP A 1 108 ? -7.353 1.299 -30.212 1.00 88.69 108 ASP A CA 1
ATOM 821 C C . ASP A 1 108 ? -6.211 1.605 -29.236 1.00 88.69 108 ASP A C 1
ATOM 823 O O . ASP A 1 108 ? -5.841 2.764 -29.041 1.00 88.69 108 ASP A O 1
ATOM 827 N N . VAL A 1 109 ? -5.610 0.565 -28.651 1.00 89.19 109 VAL A N 1
ATOM 828 C CA . VAL A 1 109 ? -4.469 0.715 -27.733 1.00 89.19 109 VAL A CA 1
ATOM 829 C C . VAL A 1 109 ? -3.167 0.879 -28.514 1.00 89.19 109 VAL A C 1
ATOM 831 O O . VAL A 1 109 ? -2.329 1.707 -28.158 1.00 89.19 109 VAL A O 1
ATOM 834 N N . GLN A 1 110 ? -2.996 0.135 -29.611 1.00 84.62 110 GLN A N 1
ATOM 835 C CA . GLN A 1 110 ? -1.784 0.190 -30.442 1.00 84.62 110 GLN A CA 1
ATOM 836 C C . GLN A 1 110 ? -1.556 1.589 -31.026 1.00 84.62 110 GLN A C 1
ATOM 838 O O . GLN A 1 110 ? -0.422 2.074 -31.048 1.00 84.62 110 GLN A O 1
ATOM 843 N N . ASN A 1 111 ? -2.639 2.247 -31.443 1.00 87.50 111 ASN A N 1
ATOM 844 C CA . ASN A 1 111 ? -2.620 3.571 -32.057 1.00 87.50 111 ASN A CA 1
ATOM 845 C C . ASN A 1 111 ? -3.084 4.676 -31.098 1.00 87.50 111 ASN A C 1
ATOM 847 O O . ASN A 1 111 ? -3.459 5.762 -31.546 1.00 87.50 111 ASN A O 1
ATOM 851 N N . LEU A 1 112 ? -3.049 4.428 -29.783 1.00 92.25 112 LEU A N 1
ATOM 852 C CA . LEU A 1 112 ? -3.409 5.430 -28.788 1.00 92.25 112 LEU A CA 1
ATOM 853 C C . LEU A 1 112 ? -2.469 6.639 -28.890 1.00 92.25 112 LEU A C 1
ATOM 855 O O . LEU A 1 112 ? -1.264 6.531 -28.650 1.00 92.25 112 LEU A O 1
ATOM 859 N N . VAL A 1 113 ? -3.039 7.795 -29.230 1.00 95.19 113 VAL A N 1
ATOM 860 C CA . VAL A 1 113 ? -2.336 9.080 -29.320 1.00 95.19 113 VAL A CA 1
ATOM 861 C C . VAL A 1 113 ? -2.258 9.711 -27.932 1.00 95.19 113 VAL A C 1
ATOM 863 O O . VAL A 1 113 ? -3.284 9.962 -27.299 1.00 95.19 113 VAL A O 1
ATOM 866 N N . LEU A 1 114 ? -1.047 10.017 -27.470 1.00 95.06 114 LEU A N 1
ATOM 867 C CA . LEU A 1 114 ? -0.811 10.597 -26.149 1.00 95.06 114 LEU A CA 1
ATOM 868 C C . LEU A 1 114 ? -0.544 12.103 -26.259 1.00 95.06 114 LEU A C 1
ATOM 870 O O . LEU A 1 114 ? 0.149 12.583 -27.154 1.00 95.06 114 LEU A O 1
ATOM 874 N N . HIS A 1 115 ? -1.088 12.893 -25.342 1.00 94.00 115 HIS A N 1
ATOM 875 C CA . HIS A 1 115 ? -0.771 14.320 -25.264 1.00 94.00 115 HIS A CA 1
ATOM 876 C C . HIS A 1 115 ? 0.437 14.547 -24.361 1.00 94.00 115 HIS A C 1
ATOM 878 O O . HIS A 1 115 ? 0.430 14.116 -23.213 1.00 94.00 115 HIS A O 1
ATOM 884 N N . TRP A 1 116 ? 1.433 15.286 -24.860 1.00 93.06 116 TRP A N 1
ATOM 885 C CA . TRP A 1 116 ? 2.688 15.561 -24.151 1.00 93.06 116 TRP A CA 1
ATOM 886 C C . TRP A 1 116 ? 2.490 16.104 -22.733 1.00 93.06 116 TRP A C 1
ATOM 888 O O . TRP A 1 116 ? 3.157 15.660 -21.810 1.00 93.06 116 TRP A O 1
ATOM 898 N N . LYS A 1 117 ? 1.525 17.012 -22.548 1.00 91.19 117 LYS A N 1
ATOM 899 C CA . LYS A 1 117 ? 1.223 17.634 -21.247 1.00 91.19 117 LYS A CA 1
ATOM 900 C C . LYS A 1 117 ? 0.758 16.649 -20.165 1.00 91.19 117 LYS A C 1
ATOM 902 O O . LYS A 1 117 ? 0.859 16.959 -18.986 1.00 91.19 117 LYS A O 1
ATOM 907 N N . ASP A 1 118 ? 0.210 15.507 -20.575 1.00 93.00 118 ASP A N 1
ATOM 908 C CA . ASP A 1 118 ? -0.382 14.513 -19.680 1.00 93.00 118 ASP A CA 1
ATOM 909 C C . ASP A 1 118 ? 0.527 13.278 -19.541 1.00 93.00 118 ASP A C 1
ATOM 911 O O . ASP A 1 118 ? 0.146 12.333 -18.855 1.00 93.00 118 ASP A O 1
ATOM 915 N N . LEU A 1 119 ? 1.683 13.255 -20.220 1.00 95.44 119 LEU A N 1
ATOM 916 C CA . LEU A 1 119 ? 2.591 12.115 -20.334 1.00 95.44 119 LEU A CA 1
ATOM 917 C C . LEU A 1 119 ? 3.849 12.330 -19.484 1.00 95.44 119 LEU A C 1
ATOM 919 O O . LEU A 1 119 ? 4.560 13.316 -19.667 1.00 95.44 119 LEU A O 1
ATOM 923 N N . VAL A 1 120 ? 4.158 11.372 -18.608 1.00 96.19 120 VAL A N 1
ATOM 924 C CA . VAL A 1 120 ? 5.375 11.385 -17.782 1.00 96.19 120 VAL A CA 1
ATOM 925 C C . VAL A 1 120 ? 6.019 10.006 -17.780 1.00 96.19 120 VAL A C 1
ATOM 927 O O . VAL A 1 120 ? 5.350 9.003 -17.509 1.00 96.19 120 VAL A O 1
ATOM 930 N N . ILE A 1 121 ? 7.323 9.972 -18.047 1.00 98.00 121 ILE A N 1
ATOM 931 C CA . ILE A 1 121 ? 8.156 8.775 -17.942 1.00 98.00 121 ILE A CA 1
ATOM 932 C C . ILE A 1 121 ? 8.871 8.783 -16.595 1.00 98.00 121 ILE A C 1
ATOM 934 O O . ILE A 1 121 ? 9.547 9.752 -16.262 1.00 98.00 121 ILE A O 1
ATOM 938 N N . TRP A 1 122 ? 8.746 7.698 -15.844 1.00 97.88 122 TRP A N 1
ATOM 939 C CA . TRP A 1 122 ? 9.394 7.509 -14.549 1.00 97.88 122 TRP A CA 1
ATOM 940 C C . TRP A 1 122 ? 10.522 6.497 -14.697 1.00 97.88 122 TRP A C 1
ATOM 942 O O . TRP A 1 122 ? 10.279 5.406 -15.211 1.00 97.88 122 TRP A O 1
ATOM 952 N N . VAL A 1 123 ? 11.735 6.853 -14.279 1.00 98.25 123 VAL A N 1
ATOM 953 C CA . VAL A 1 123 ? 12.929 6.022 -14.467 1.00 98.25 123 VAL A CA 1
ATOM 954 C C . VAL A 1 123 ? 13.601 5.756 -13.127 1.00 98.25 123 VAL A C 1
ATOM 956 O O . VAL A 1 123 ? 14.064 6.689 -12.475 1.00 98.25 123 VAL A O 1
ATOM 959 N N . ASP A 1 124 ? 13.705 4.480 -12.772 1.00 98.00 124 ASP A N 1
ATOM 960 C CA . ASP A 1 124 ? 14.721 3.996 -11.840 1.00 98.00 124 ASP A CA 1
ATOM 961 C C . ASP A 1 124 ? 15.806 3.297 -12.682 1.00 98.00 124 ASP A C 1
ATOM 963 O O . ASP A 1 124 ? 15.552 2.249 -13.298 1.00 98.00 124 ASP A O 1
ATOM 967 N N . PRO A 1 125 ? 16.994 3.906 -12.813 1.00 97.75 125 PRO A N 1
ATOM 968 C CA . PRO A 1 125 ? 18.041 3.397 -13.681 1.00 97.75 125 PRO A CA 1
ATOM 969 C C . PRO A 1 125 ? 18.748 2.159 -13.117 1.00 97.75 125 PRO A C 1
ATOM 971 O O . PRO A 1 125 ? 19.445 1.500 -13.893 1.00 97.75 125 PRO A O 1
ATOM 974 N N . LEU A 1 126 ? 18.614 1.869 -11.817 1.00 97.88 126 LEU A N 1
ATOM 975 C CA . LEU A 1 126 ? 19.182 0.714 -11.121 1.00 97.88 126 LEU A CA 1
ATOM 976 C C . LEU A 1 126 ? 18.433 0.484 -9.787 1.00 97.88 126 LEU A C 1
ATOM 978 O O . LEU A 1 126 ? 18.951 0.767 -8.705 1.00 97.88 126 LEU A O 1
ATOM 982 N N . ASP A 1 127 ? 17.261 -0.147 -9.849 1.00 96.44 127 ASP A N 1
ATOM 983 C CA . ASP A 1 127 ? 16.516 -0.542 -8.653 1.00 96.44 127 ASP A CA 1
ATOM 984 C C . ASP A 1 127 ? 17.319 -1.618 -7.920 1.00 96.44 127 ASP A C 1
ATOM 986 O O . ASP A 1 127 ? 17.627 -2.687 -8.465 1.00 96.44 127 ASP A O 1
ATOM 990 N N . GLY A 1 128 ? 17.673 -1.326 -6.669 1.00 93.38 128 GLY A N 1
ATOM 991 C CA . GLY A 1 128 ? 18.496 -2.201 -5.843 1.00 93.38 128 GLY A CA 1
ATOM 992 C C . GLY A 1 128 ? 19.975 -1.821 -5.772 1.00 93.38 128 GLY A C 1
ATOM 993 O O . GLY A 1 128 ? 20.804 -2.708 -5.566 1.00 93.38 128 GLY A O 1
ATOM 994 N N . THR A 1 129 ? 20.353 -0.542 -5.838 1.00 93.75 129 THR A N 1
ATOM 995 C CA . THR A 1 129 ? 21.755 -0.077 -5.725 1.00 93.75 129 THR A CA 1
ATOM 996 C C . THR A 1 129 ? 22.521 -0.674 -4.534 1.00 93.75 129 THR A C 1
ATOM 998 O O . THR A 1 129 ? 23.688 -1.054 -4.648 1.00 93.75 129 THR A O 1
ATOM 1001 N N . LYS A 1 130 ? 21.861 -0.859 -3.379 1.00 91.50 130 LYS A N 1
ATOM 1002 C CA . LYS A 1 130 ? 22.447 -1.544 -2.204 1.00 91.50 130 LYS A CA 1
ATOM 1003 C C . LYS A 1 130 ? 22.788 -3.010 -2.489 1.00 91.50 130 LYS A C 1
ATOM 1005 O O . LYS A 1 130 ? 23.820 -3.501 -2.034 1.00 91.50 130 LYS A O 1
ATOM 1010 N N . ARG A 1 131 ? 21.930 -3.708 -3.238 1.00 92.25 131 ARG A N 1
ATOM 1011 C CA . ARG A 1 131 ? 22.142 -5.092 -3.689 1.00 92.25 131 ARG A CA 1
ATOM 1012 C C . ARG A 1 131 ? 23.255 -5.156 -4.726 1.00 92.25 131 ARG A C 1
ATOM 1014 O O . ARG A 1 131 ? 24.141 -5.997 -4.596 1.00 92.25 131 ARG A O 1
ATOM 1021 N N . PHE A 1 132 ? 23.284 -4.206 -5.660 1.00 95.25 132 PHE A N 1
ATOM 1022 C CA . PHE A 1 132 ? 24.365 -4.068 -6.633 1.00 95.25 132 PHE A CA 1
ATOM 1023 C C . PHE A 1 132 ? 25.733 -3.900 -5.957 1.00 95.25 132 PHE A C 1
ATOM 1025 O O . PHE A 1 132 ? 26.666 -4.654 -6.237 1.00 95.25 132 PHE A O 1
ATOM 1032 N N . ALA A 1 133 ? 25.842 -2.972 -5.000 1.00 92.56 133 ALA A N 1
ATOM 1033 C CA . ALA A 1 133 ? 27.064 -2.746 -4.228 1.00 92.56 133 ALA A CA 1
ATOM 1034 C C . ALA A 1 133 ? 27.478 -3.982 -3.405 1.00 92.56 133 ALA A C 1
ATOM 1036 O O . ALA A 1 133 ? 28.668 -4.266 -3.259 1.00 92.56 133 ALA A O 1
ATOM 1037 N N . ALA A 1 134 ? 26.500 -4.757 -2.924 1.00 91.94 134 ALA A N 1
ATOM 1038 C CA . ALA A 1 134 ? 26.709 -6.038 -2.250 1.00 91.94 134 ALA A CA 1
ATOM 1039 C C . ALA A 1 134 ? 26.993 -7.217 -3.207 1.00 91.94 134 ALA A C 1
ATOM 1041 O O . ALA A 1 134 ? 27.102 -8.353 -2.748 1.00 91.94 134 ALA A O 1
ATOM 1042 N N . LYS A 1 135 ? 27.136 -6.965 -4.518 1.00 94.12 135 LYS A N 1
ATOM 1043 C CA . LYS A 1 135 ? 27.353 -7.967 -5.580 1.00 94.12 135 LYS A CA 1
ATOM 1044 C C . LYS A 1 135 ? 26.227 -8.998 -5.715 1.00 94.12 135 LYS A C 1
ATOM 1046 O O . LYS A 1 135 ? 26.442 -10.101 -6.211 1.00 94.12 135 LYS A O 1
ATOM 1051 N N . MET A 1 136 ? 25.022 -8.639 -5.282 1.00 93.25 136 MET A N 1
ATOM 1052 C CA . MET A 1 136 ? 23.808 -9.437 -5.442 1.00 93.25 136 MET A CA 1
ATOM 1053 C C . MET A 1 136 ? 23.127 -9.054 -6.757 1.00 93.25 136 MET A C 1
ATOM 1055 O O . MET A 1 136 ? 22.091 -8.394 -6.771 1.00 93.25 136 MET A O 1
ATOM 1059 N N . TYR A 1 137 ? 23.772 -9.404 -7.867 1.00 93.62 137 TYR A N 1
ATOM 1060 C CA . TYR A 1 137 ? 23.397 -8.936 -9.202 1.00 93.62 137 TYR A CA 1
ATOM 1061 C C . TYR A 1 137 ? 22.044 -9.474 -9.696 1.00 93.62 137 TYR A C 1
ATOM 1063 O O . TYR A 1 137 ? 21.365 -8.797 -10.458 1.00 93.62 137 TYR A O 1
ATOM 1071 N N . ASP A 1 138 ? 21.598 -10.634 -9.216 1.00 90.44 138 ASP A N 1
ATOM 1072 C CA . ASP A 1 138 ? 20.284 -11.192 -9.578 1.00 90.44 138 ASP A CA 1
ATOM 1073 C C . ASP A 1 138 ? 19.108 -10.468 -8.891 1.00 90.44 138 ASP A C 1
ATOM 1075 O O . ASP A 1 138 ? 17.947 -10.721 -9.201 1.00 90.44 138 ASP A O 1
ATOM 1079 N N . GLU A 1 139 ? 19.390 -9.551 -7.958 1.00 90.81 139 GLU A N 1
ATOM 1080 C CA . GLU A 1 139 ? 18.380 -8.767 -7.236 1.00 90.81 139 GLU A CA 1
ATOM 1081 C C . GLU A 1 139 ? 18.252 -7.319 -7.740 1.00 90.81 139 GLU A C 1
ATOM 1083 O O . GLU A 1 139 ? 17.616 -6.513 -7.063 1.00 90.81 139 GLU A O 1
ATOM 1088 N N . VAL A 1 140 ? 18.833 -6.972 -8.896 1.00 95.44 140 VAL A N 1
ATOM 1089 C CA . VAL A 1 140 ? 18.757 -5.607 -9.451 1.00 95.44 140 VAL A CA 1
ATOM 1090 C C . VAL A 1 140 ? 17.912 -5.539 -10.716 1.00 95.44 140 VAL A C 1
ATOM 1092 O O . VAL A 1 140 ? 17.838 -6.502 -11.485 1.00 95.44 140 VAL A O 1
ATOM 1095 N N . SER A 1 141 ? 17.293 -4.386 -10.956 1.00 97.94 141 SER A N 1
ATOM 1096 C CA . SER A 1 141 ? 16.481 -4.163 -12.151 1.00 97.94 141 SER A CA 1
ATOM 1097 C C . SER A 1 141 ? 16.606 -2.741 -12.699 1.00 97.94 141 SER A C 1
ATOM 1099 O O . SER A 1 141 ? 17.134 -1.857 -12.040 1.00 97.94 141 SER A O 1
ATOM 1101 N N . VAL A 1 142 ? 16.161 -2.529 -13.935 1.00 98.62 142 VAL A N 1
ATOM 1102 C CA . VAL A 1 142 ? 15.943 -1.202 -14.528 1.00 98.62 142 VAL A CA 1
ATOM 1103 C C . VAL A 1 142 ? 14.443 -1.032 -14.711 1.00 98.62 142 VAL A C 1
ATOM 1105 O O . VAL A 1 142 ? 13.811 -1.893 -15.333 1.00 98.62 142 VAL A O 1
ATOM 1108 N N . LEU A 1 143 ? 13.881 0.061 -14.196 1.00 98.81 143 LEU A N 1
ATOM 1109 C CA . LEU A 1 143 ? 12.445 0.327 -14.217 1.00 98.81 143 LEU A CA 1
ATOM 1110 C C . LEU A 1 143 ? 12.148 1.554 -15.074 1.00 98.81 143 LEU A C 1
ATOM 1112 O O . LEU A 1 143 ? 12.687 2.635 -14.846 1.00 98.81 143 LEU A O 1
ATOM 1116 N N . ILE A 1 144 ? 11.257 1.395 -16.053 1.00 98.81 144 ILE A N 1
ATOM 1117 C CA . ILE A 1 144 ? 10.738 2.504 -16.856 1.00 98.81 144 ILE A CA 1
ATOM 1118 C C . ILE A 1 144 ? 9.213 2.425 -16.870 1.00 98.81 144 ILE A C 1
ATOM 1120 O O . ILE A 1 144 ? 8.630 1.538 -17.493 1.00 98.81 144 ILE A O 1
ATOM 1124 N N . GLY A 1 145 ? 8.562 3.349 -16.168 1.00 98.62 145 GLY A N 1
ATOM 1125 C CA . GLY A 1 145 ? 7.108 3.481 -16.117 1.00 98.62 145 GLY A CA 1
ATOM 1126 C C . GLY A 1 145 ? 6.602 4.581 -17.045 1.00 98.62 145 GLY A C 1
ATOM 1127 O O . GLY A 1 145 ? 7.181 5.665 -17.107 1.00 98.62 145 GLY A O 1
ATOM 1128 N N . ILE A 1 146 ? 5.506 4.320 -17.753 1.00 98.50 146 ILE A N 1
ATOM 1129 C CA . ILE A 1 146 ? 4.826 5.281 -18.623 1.00 98.50 146 ILE A CA 1
ATOM 1130 C C . ILE A 1 146 ? 3.499 5.641 -17.964 1.00 98.50 146 ILE A C 1
ATOM 1132 O O . ILE A 1 146 ? 2.577 4.825 -17.908 1.00 98.50 146 ILE A O 1
ATOM 1136 N N . SER A 1 147 ? 3.389 6.880 -17.491 1.00 97.56 147 SER A N 1
ATOM 1137 C CA . SER A 1 147 ? 2.153 7.400 -16.909 1.00 97.56 147 SER A CA 1
ATOM 1138 C C . SER A 1 147 ? 1.478 8.400 -17.838 1.00 97.56 147 SER A C 1
ATOM 1140 O O . SER A 1 147 ? 2.132 9.239 -18.458 1.00 97.56 147 SER A O 1
ATOM 1142 N N . TYR A 1 148 ? 0.157 8.294 -17.943 1.00 96.06 148 TYR A N 1
ATOM 1143 C CA . TYR A 1 148 ? -0.684 9.174 -18.736 1.00 96.06 148 TYR A CA 1
ATOM 1144 C C . TYR A 1 148 ? -1.892 9.604 -17.909 1.00 96.06 148 TYR A C 1
ATOM 1146 O O . TYR A 1 148 ? -2.585 8.763 -17.336 1.00 96.06 148 TYR A O 1
ATOM 1154 N N . LYS A 1 149 ? -2.136 10.917 -17.816 1.00 93.69 149 LYS A N 1
ATOM 1155 C CA . LYS A 1 149 ? -3.166 11.499 -16.931 1.00 93.69 149 LYS A CA 1
ATOM 1156 C C . LYS A 1 149 ? -3.043 10.981 -15.490 1.00 93.69 149 LYS A C 1
ATOM 1158 O O . LYS A 1 149 ? -4.020 10.569 -14.874 1.00 93.69 149 LYS A O 1
ATOM 1163 N N . GLN A 1 150 ? -1.810 10.996 -14.982 1.00 93.19 150 GLN A N 1
ATOM 1164 C CA . GLN A 1 150 ? -1.438 10.615 -13.615 1.00 93.19 150 GLN A CA 1
ATOM 1165 C C . GLN A 1 150 ? -1.669 9.142 -13.230 1.00 93.19 150 GLN A C 1
ATOM 1167 O O . GLN A 1 150 ? -1.541 8.787 -12.056 1.00 93.19 150 GLN A O 1
ATOM 1172 N N . ARG A 1 151 ? -1.966 8.265 -14.197 1.00 95.62 151 ARG A N 1
ATOM 1173 C CA . ARG A 1 151 ? -2.082 6.814 -13.993 1.00 95.62 151 ARG A CA 1
ATOM 1174 C C . ARG A 1 151 ? -1.078 6.067 -14.869 1.00 95.62 151 ARG A C 1
ATOM 1176 O O . ARG A 1 151 ? -0.819 6.514 -15.988 1.00 95.62 151 ARG A O 1
ATOM 1183 N N . PRO A 1 152 ? -0.492 4.959 -14.393 1.00 97.19 152 PRO A N 1
ATOM 1184 C CA . PRO A 1 152 ? 0.445 4.191 -15.192 1.00 97.19 152 PRO A CA 1
ATOM 1185 C C . PRO A 1 152 ? -0.332 3.412 -16.258 1.00 97.19 152 PRO A C 1
ATOM 1187 O O . PRO A 1 152 ? -1.295 2.716 -15.952 1.00 97.19 152 PRO A O 1
ATOM 1190 N N . ILE A 1 153 ? 0.063 3.552 -17.521 1.00 97.62 153 ILE A N 1
ATOM 1191 C CA . ILE A 1 153 ? -0.600 2.887 -18.657 1.00 97.62 153 ILE A CA 1
ATOM 1192 C C . ILE A 1 153 ? 0.259 1.786 -19.275 1.00 97.62 153 ILE A C 1
ATOM 1194 O O . ILE A 1 153 ? -0.262 0.913 -19.962 1.00 97.62 153 ILE A O 1
ATOM 1198 N N . ALA A 1 154 ? 1.569 1.818 -19.037 1.00 98.56 154 ALA A N 1
ATOM 1199 C CA . ALA A 1 154 ? 2.489 0.766 -19.428 1.00 98.56 154 ALA A CA 1
ATOM 1200 C C . ALA A 1 154 ? 3.779 0.850 -18.605 1.00 98.56 154 ALA A C 1
ATOM 1202 O O . ALA A 1 154 ? 4.104 1.899 -18.049 1.00 98.56 154 ALA A O 1
ATOM 1203 N N . GLY A 1 155 ? 4.527 -0.244 -18.542 1.00 98.56 155 GLY A N 1
ATOM 1204 C CA . GLY A 1 155 ? 5.794 -0.300 -17.829 1.00 98.56 155 GLY A CA 1
ATOM 1205 C C . GLY A 1 155 ? 6.751 -1.329 -18.410 1.00 98.56 155 GLY A C 1
ATOM 1206 O O . GLY A 1 155 ? 6.343 -2.230 -19.146 1.00 98.56 155 GLY A O 1
ATOM 1207 N N . VAL A 1 156 ? 8.033 -1.159 -18.094 1.00 98.81 156 VAL A N 1
ATOM 1208 C CA . VAL A 1 156 ? 9.138 -2.022 -18.511 1.00 98.81 156 VAL A CA 1
ATOM 1209 C C . VAL A 1 156 ? 10.053 -2.280 -17.316 1.00 98.81 156 VAL A C 1
ATOM 1211 O O . VAL A 1 156 ? 10.499 -1.343 -16.656 1.00 98.81 156 VAL A O 1
ATOM 1214 N N . VAL A 1 157 ? 10.351 -3.552 -17.068 1.00 98.62 157 VAL A N 1
ATOM 1215 C CA . VAL A 1 157 ? 11.244 -4.044 -16.017 1.00 98.62 157 VAL A CA 1
ATOM 1216 C C . VAL A 1 157 ? 12.304 -4.925 -16.665 1.00 98.62 157 VAL A C 1
ATOM 1218 O O . VAL A 1 157 ? 12.001 -6.028 -17.123 1.00 98.62 157 VAL A O 1
ATOM 1221 N N . HIS A 1 158 ? 13.549 -4.462 -16.710 1.00 98.25 158 HIS A N 1
ATOM 1222 C CA . HIS A 1 158 ? 14.667 -5.235 -17.252 1.00 98.25 158 HIS A CA 1
ATOM 1223 C C . HIS A 1 158 ? 15.542 -5.778 -16.121 1.00 98.25 158 HIS A C 1
ATOM 1225 O O . HIS A 1 158 ? 15.994 -5.017 -15.271 1.00 98.25 158 HIS A O 1
ATOM 1231 N N . LEU A 1 159 ? 15.799 -7.087 -16.116 1.00 97.25 159 LEU A N 1
ATOM 1232 C CA . LEU A 1 159 ? 16.716 -7.750 -15.188 1.00 97.25 159 LEU A CA 1
ATOM 1233 C C . LEU A 1 159 ? 18.048 -8.005 -15.907 1.00 97.25 159 LEU A C 1
ATOM 1235 O O . LEU A 1 159 ? 18.110 -8.918 -16.738 1.00 97.25 159 LEU A O 1
ATOM 1239 N N . PRO A 1 160 ? 19.116 -7.236 -15.623 1.00 96.19 160 PRO A N 1
ATOM 1240 C CA . PRO A 1 160 ? 20.313 -7.248 -16.459 1.00 96.19 160 PRO A CA 1
ATOM 1241 C C . PRO A 1 160 ? 21.108 -8.554 -16.409 1.00 96.19 160 PRO A C 1
ATOM 1243 O O . PRO A 1 160 ? 21.797 -8.868 -17.375 1.00 96.19 160 PRO A O 1
ATOM 1246 N N . PHE A 1 161 ? 21.035 -9.295 -15.303 1.00 94.94 161 PHE A N 1
ATOM 1247 C CA . PHE A 1 161 ? 21.915 -10.437 -15.021 1.00 94.94 161 PHE A CA 1
ATOM 1248 C C . PHE A 1 161 ? 21.235 -11.805 -15.158 1.00 94.94 161 PHE A C 1
ATOM 1250 O O . PHE A 1 161 ? 21.854 -12.838 -14.925 1.00 94.94 161 PHE A O 1
ATOM 1257 N N . HIS A 1 162 ? 19.975 -11.838 -15.597 1.00 90.50 162 HIS A N 1
ATOM 1258 C CA . HIS A 1 162 ? 19.307 -13.090 -15.938 1.00 90.50 162 HIS A CA 1
ATOM 1259 C C . HIS A 1 162 ? 19.737 -13.586 -17.321 1.00 90.50 162 HIS A C 1
ATOM 1261 O O . HIS A 1 162 ? 19.458 -12.956 -18.339 1.00 90.50 162 HIS A O 1
ATOM 1267 N N . GLY A 1 163 ? 20.399 -14.740 -17.365 1.00 86.75 163 GLY A N 1
ATOM 1268 C CA . GLY A 1 163 ? 20.985 -15.248 -18.604 1.00 86.75 163 GLY A CA 1
ATOM 1269 C C . GLY A 1 163 ? 22.180 -14.401 -19.049 1.00 86.75 163 GLY A C 1
ATOM 1270 O O . GLY A 1 163 ? 22.895 -13.840 -18.223 1.00 86.75 163 GLY A O 1
ATOM 1271 N N . LYS A 1 164 ? 22.431 -14.333 -20.361 1.00 85.38 164 LYS A N 1
ATOM 1272 C CA . LYS A 1 164 ? 23.613 -13.641 -20.900 1.00 85.38 164 LYS A CA 1
ATOM 1273 C C . LYS A 1 164 ? 23.387 -12.145 -21.132 1.00 85.38 164 LYS A C 1
ATOM 1275 O O . LYS A 1 164 ? 24.288 -11.354 -20.870 1.00 85.38 164 LYS A O 1
ATOM 1280 N N . HIS A 1 165 ? 22.207 -11.757 -21.618 1.00 88.75 165 HIS A N 1
ATOM 1281 C CA . HIS A 1 165 ? 21.890 -10.359 -21.942 1.00 88.75 165 HIS A CA 1
ATOM 1282 C C . HIS A 1 165 ? 20.664 -9.812 -21.191 1.00 88.75 165 HIS A C 1
ATOM 1284 O O . HIS A 1 165 ? 20.214 -8.699 -21.471 1.00 88.75 165 HIS A O 1
ATOM 1290 N N . GLY A 1 166 ? 20.169 -10.550 -20.197 1.00 93.44 166 GLY A N 1
ATOM 1291 C CA . GLY A 1 166 ? 19.042 -10.152 -19.366 1.00 93.44 166 GLY A CA 1
ATOM 1292 C C . GLY A 1 166 ? 17.697 -10.682 -19.859 1.00 93.44 166 GLY A C 1
ATOM 1293 O O . GLY A 1 166 ? 17.575 -11.289 -20.922 1.00 93.44 166 GLY A O 1
ATOM 1294 N N . ILE A 1 167 ? 16.659 -10.398 -19.079 1.00 95.69 167 ILE A N 1
ATOM 1295 C CA . ILE A 1 167 ? 15.257 -10.672 -19.418 1.00 95.69 167 ILE A CA 1
ATOM 1296 C C . ILE A 1 167 ? 14.426 -9.416 -19.153 1.00 95.69 167 ILE A C 1
ATOM 1298 O O . ILE A 1 167 ? 14.730 -8.657 -18.235 1.00 95.69 167 ILE A O 1
ATOM 1302 N N . THR A 1 168 ? 13.404 -9.152 -19.966 1.00 97.75 168 THR A N 1
ATOM 1303 C CA . THR A 1 168 ? 12.598 -7.919 -19.875 1.00 97.75 168 THR A CA 1
ATOM 1304 C C . THR A 1 168 ? 11.121 -8.227 -19.769 1.00 97.75 168 THR A C 1
ATOM 1306 O O . THR A 1 168 ? 10.565 -8.870 -20.648 1.00 97.75 168 THR A O 1
ATOM 1309 N N . TYR A 1 169 ? 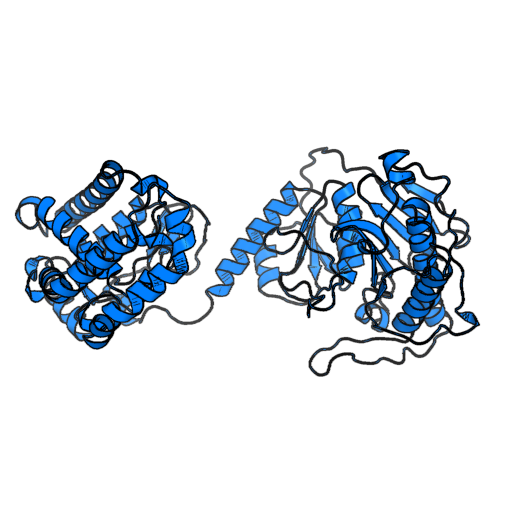10.469 -7.735 -18.727 1.00 98.19 169 TYR A N 1
ATOM 1310 C CA . TYR A 1 169 ? 9.021 -7.792 -18.576 1.00 98.19 169 TYR A CA 1
ATOM 1311 C C . TYR A 1 169 ? 8.430 -6.450 -18.965 1.00 98.19 169 TYR A C 1
ATOM 1313 O O . TYR A 1 169 ? 8.954 -5.412 -18.570 1.00 98.19 169 TYR A O 1
ATOM 1321 N N . TRP A 1 170 ? 7.362 -6.451 -19.747 1.00 98.50 170 TRP A N 1
ATOM 1322 C CA . TRP A 1 170 ? 6.757 -5.213 -20.220 1.00 98.50 170 TRP A CA 1
ATOM 1323 C C . TRP A 1 170 ? 5.286 -5.401 -20.557 1.00 98.50 170 TRP A C 1
ATOM 1325 O O . TRP A 1 170 ? 4.813 -6.527 -20.727 1.00 98.50 170 TRP A O 1
ATOM 1335 N N . GLY A 1 171 ? 4.554 -4.295 -20.639 1.00 98.25 171 GLY A N 1
ATOM 1336 C CA . GLY A 1 171 ? 3.123 -4.334 -20.904 1.00 98.25 171 GLY A CA 1
ATOM 1337 C C . GLY A 1 171 ? 2.331 -3.321 -20.097 1.00 98.25 171 GLY A C 1
ATOM 1338 O O . GLY A 1 171 ? 2.891 -2.352 -19.588 1.00 98.25 171 GLY A O 1
ATOM 1339 N N . GLY A 1 172 ? 1.030 -3.560 -19.973 1.00 97.69 172 GLY A N 1
ATOM 1340 C CA . GLY A 1 172 ? 0.101 -2.708 -19.237 1.00 97.69 172 GLY A CA 1
ATOM 1341 C C . GLY A 1 172 ? -1.355 -2.896 -19.670 1.00 97.69 172 GLY A C 1
ATOM 1342 O O . GLY A 1 172 ? -1.624 -3.735 -20.539 1.00 97.69 172 GLY A O 1
ATOM 1343 N N . PRO A 1 173 ? -2.288 -2.117 -19.088 1.00 95.94 173 PRO A N 1
ATOM 1344 C CA . PRO A 1 173 ? -3.711 -2.175 -19.400 1.00 95.94 173 PRO A CA 1
ATOM 1345 C C . PRO A 1 173 ? -4.003 -2.113 -20.904 1.00 95.94 173 PRO A C 1
ATOM 1347 O O . PRO A 1 173 ? -3.659 -1.147 -21.583 1.00 95.94 173 PRO A O 1
ATOM 1350 N N . GLY A 1 174 ? -4.626 -3.161 -21.441 1.00 95.19 174 GLY A N 1
ATOM 1351 C CA . GLY A 1 174 ? -4.949 -3.286 -22.865 1.00 95.19 174 GLY A CA 1
ATOM 1352 C C . GLY A 1 174 ? -3.746 -3.547 -23.780 1.00 95.19 174 GLY A C 1
ATOM 1353 O O . GLY A 1 174 ? -3.933 -3.827 -24.959 1.00 95.19 174 GLY A O 1
ATOM 1354 N N . VAL A 1 175 ? -2.512 -3.510 -23.278 1.00 96.94 175 VAL A N 1
ATOM 1355 C CA . VAL A 1 175 ? -1.332 -3.995 -24.008 1.00 96.94 175 VAL A CA 1
ATOM 1356 C C . VAL A 1 175 ? -1.223 -5.512 -23.853 1.00 96.94 175 VAL A C 1
ATOM 1358 O O . VAL A 1 175 ? -0.919 -6.209 -24.818 1.00 96.94 175 VAL A O 1
ATOM 1361 N N . GLY A 1 176 ? -1.540 -6.033 -22.667 1.00 96.94 176 GLY A N 1
ATOM 1362 C CA . GLY A 1 176 ? -1.136 -7.369 -22.227 1.00 96.94 176 GLY A CA 1
ATOM 1363 C C . GLY A 1 176 ? 0.183 -7.296 -21.452 1.00 96.94 176 GLY A C 1
ATOM 1364 O O . GLY A 1 176 ? 0.765 -6.221 -21.322 1.00 96.94 176 GLY A O 1
ATOM 1365 N N . VAL A 1 177 ? 0.659 -8.427 -20.927 1.00 97.50 177 VAL A N 1
ATOM 1366 C CA . VAL A 1 177 ? 1.964 -8.530 -20.250 1.00 97.50 177 VAL A CA 1
ATOM 1367 C C . VAL A 1 177 ? 2.817 -9.561 -20.967 1.00 97.50 177 VAL A C 1
ATOM 1369 O O . VAL A 1 177 ? 2.355 -10.664 -21.257 1.00 97.50 177 VAL A O 1
ATOM 1372 N N . PHE A 1 178 ? 4.066 -9.208 -21.237 1.00 97.38 178 PHE A N 1
ATOM 1373 C CA . PHE A 1 178 ? 5.006 -10.018 -21.994 1.00 97.38 178 PHE A CA 1
ATOM 1374 C C . PHE A 1 178 ? 6.342 -10.117 -21.269 1.00 97.38 178 PHE A C 1
ATOM 1376 O O . PHE A 1 178 ? 6.713 -9.261 -20.467 1.00 97.38 178 PHE A O 1
ATOM 1383 N N . CYS A 1 179 ? 7.060 -11.189 -21.569 1.00 96.25 179 CYS A N 1
ATOM 1384 C CA . CYS A 1 179 ? 8.412 -11.447 -21.124 1.00 96.25 179 CYS A CA 1
ATOM 1385 C C . CYS A 1 179 ? 9.290 -11.690 -22.350 1.00 96.25 179 CYS A C 1
ATOM 1387 O O . CYS A 1 179 ? 8.973 -12.540 -23.186 1.00 96.25 179 CYS A O 1
ATOM 1389 N N . SER A 1 180 ? 10.373 -10.927 -22.447 1.00 95.44 180 SER A N 1
ATOM 1390 C CA . SER A 1 180 ? 11.317 -10.959 -23.550 1.00 95.44 180 SER A CA 1
ATOM 1391 C C . SER A 1 180 ? 12.677 -11.445 -23.090 1.00 95.44 180 SER A C 1
ATOM 1393 O O . SER A 1 180 ? 13.324 -10.802 -22.262 1.00 95.44 180 SER A O 1
ATOM 1395 N N . ASP A 1 181 ? 13.099 -12.573 -23.644 1.00 90.75 181 ASP A N 1
ATOM 1396 C CA . ASP A 1 181 ? 14.413 -13.162 -23.407 1.00 90.75 181 ASP A CA 1
ATOM 1397 C C . ASP A 1 181 ? 15.419 -12.661 -24.456 1.00 90.75 181 ASP A C 1
ATOM 1399 O O . ASP A 1 181 ? 15.102 -12.606 -25.650 1.00 90.75 181 ASP A O 1
ATOM 1403 N N . HIS A 1 182 ? 16.614 -12.277 -24.002 1.00 88.25 182 HIS A N 1
ATOM 1404 C CA . HIS A 1 182 ? 17.706 -11.736 -24.814 1.00 88.25 182 HIS A CA 1
ATOM 1405 C C . HIS A 1 182 ? 18.826 -12.785 -24.914 1.00 88.25 182 HIS A C 1
ATOM 1407 O O . HIS A 1 182 ? 19.806 -12.756 -24.168 1.00 88.25 182 HIS A O 1
ATOM 1413 N N . GLN A 1 183 ? 18.665 -13.757 -25.816 1.00 72.19 183 GLN A N 1
ATOM 1414 C CA . GLN A 1 183 ? 19.518 -14.955 -25.865 1.00 72.19 183 GLN A CA 1
ATOM 1415 C C . GLN A 1 183 ? 20.876 -14.717 -26.551 1.00 72.19 183 GLN A C 1
ATOM 1417 O O . GLN A 1 183 ? 21.922 -14.776 -25.903 1.00 72.19 183 GLN A O 1
ATOM 1422 N N . GLU A 1 184 ? 20.889 -14.455 -27.862 1.00 69.75 184 GLU A N 1
ATOM 1423 C CA . GLU A 1 184 ? 22.141 -14.313 -28.631 1.00 69.75 184 GLU A CA 1
ATOM 1424 C C . GLU A 1 184 ? 22.653 -12.869 -28.684 1.00 69.75 184 GLU A C 1
ATOM 1426 O O . GLU A 1 184 ? 23.861 -12.630 -28.736 1.00 69.75 184 GLU A O 1
ATOM 1431 N N . SER A 1 185 ? 21.735 -11.901 -28.674 1.00 76.19 185 SER A N 1
ATOM 1432 C CA . SER A 1 185 ? 22.029 -10.472 -28.609 1.00 76.19 185 SER A CA 1
ATOM 1433 C C . SER A 1 185 ? 20.798 -9.700 -28.142 1.00 76.19 185 SER A C 1
ATOM 1435 O O . SER A 1 185 ? 19.673 -10.164 -28.290 1.00 76.19 185 SER A O 1
ATOM 1437 N N . GLU A 1 186 ? 21.000 -8.474 -27.672 1.00 76.06 186 GLU A N 1
ATOM 1438 C CA . GLU A 1 186 ? 19.916 -7.563 -27.270 1.00 76.06 186 GLU A CA 1
ATOM 1439 C C . GLU A 1 186 ? 19.006 -7.117 -28.432 1.00 76.06 186 GLU A C 1
ATOM 1441 O O . GLU A 1 186 ? 17.950 -6.536 -28.203 1.00 76.06 186 GLU A O 1
ATOM 1446 N N . ALA A 1 187 ? 19.407 -7.371 -29.684 1.00 71.44 187 ALA A N 1
ATOM 1447 C CA . ALA A 1 187 ? 18.593 -7.107 -30.872 1.00 71.44 187 ALA A CA 1
ATOM 1448 C C . ALA A 1 187 ? 17.730 -8.314 -31.285 1.00 71.44 187 ALA A C 1
ATOM 1450 O O . ALA A 1 187 ? 16.800 -8.166 -32.072 1.00 71.44 187 ALA A O 1
ATOM 1451 N N . GLN A 1 188 ? 18.037 -9.512 -30.779 1.00 70.12 188 GLN A N 1
ATOM 1452 C CA . GLN A 1 188 ? 17.301 -10.738 -31.074 1.00 70.12 188 GLN A CA 1
ATOM 1453 C C . GLN A 1 188 ? 16.513 -11.153 -29.836 1.00 70.12 188 GLN A C 1
ATOM 1455 O O . GLN A 1 188 ? 17.053 -11.777 -28.923 1.00 70.12 188 GLN A O 1
ATOM 1460 N N . THR A 1 189 ? 15.233 -10.785 -29.811 1.00 81.56 189 THR A N 1
ATOM 1461 C CA . THR A 1 189 ? 14.361 -10.984 -28.650 1.00 81.56 189 THR A CA 1
ATOM 1462 C C . THR A 1 189 ? 13.143 -11.819 -29.011 1.00 81.56 189 THR A C 1
ATOM 1464 O O . THR A 1 189 ? 12.597 -11.707 -30.107 1.00 81.56 189 THR A O 1
ATOM 1467 N N . THR A 1 190 ? 12.714 -12.681 -28.091 1.00 86.94 190 THR A N 1
ATOM 1468 C CA . THR A 1 190 ? 11.466 -13.449 -28.226 1.00 86.94 190 THR A CA 1
ATOM 1469 C C . THR A 1 190 ? 10.433 -12.921 -27.252 1.00 86.94 190 THR A C 1
ATOM 1471 O O . THR A 1 190 ? 10.732 -12.868 -26.068 1.00 86.94 190 THR A O 1
ATOM 1474 N N . HIS A 1 191 ? 9.218 -12.604 -27.701 1.00 92.31 191 HIS A N 1
ATOM 1475 C CA . HIS A 1 191 ? 8.160 -12.059 -26.841 1.00 92.31 191 HIS A CA 1
ATOM 1476 C C . HIS A 1 191 ? 7.168 -13.151 -26.424 1.00 92.31 191 HIS A C 1
ATOM 1478 O O . HIS A 1 191 ? 6.345 -13.594 -27.224 1.00 92.31 191 HIS A O 1
ATOM 1484 N N . ALA A 1 192 ? 7.227 -13.590 -25.168 1.00 93.50 192 ALA A N 1
ATOM 1485 C CA . ALA A 1 192 ? 6.296 -14.565 -24.607 1.00 93.50 192 ALA A CA 1
ATOM 1486 C C . ALA A 1 192 ? 5.214 -13.862 -23.780 1.00 93.50 192 ALA A C 1
ATOM 1488 O O . ALA A 1 192 ? 5.513 -13.173 -22.807 1.00 93.50 192 ALA A O 1
ATOM 1489 N N . LYS A 1 193 ? 3.942 -14.048 -24.143 1.00 94.06 193 LYS A N 1
ATOM 1490 C CA . LYS A 1 193 ? 2.820 -13.468 -23.396 1.00 94.06 193 LYS A CA 1
ATOM 1491 C C . LYS A 1 193 ? 2.608 -14.194 -22.066 1.00 94.06 193 LYS A C 1
ATOM 1493 O O . LYS A 1 193 ? 2.463 -15.416 -22.038 1.00 94.06 193 LYS A O 1
ATOM 1498 N N . LEU A 1 194 ? 2.518 -13.438 -20.977 1.00 91.88 194 LEU A N 1
ATOM 1499 C CA . LEU A 1 194 ? 2.105 -13.943 -19.673 1.00 91.88 194 LEU A CA 1
ATOM 1500 C C . LEU A 1 194 ? 0.582 -14.037 -19.633 1.00 91.88 194 LEU A C 1
ATOM 1502 O O . LEU A 1 194 ? -0.141 -13.090 -19.942 1.00 91.88 194 LEU A O 1
ATOM 1506 N N . LEU A 1 195 ? 0.085 -15.213 -19.262 1.00 83.50 195 LEU A N 1
ATOM 1507 C CA . LEU A 1 195 ? -1.346 -15.449 -19.157 1.00 83.50 195 LEU A CA 1
ATOM 1508 C C . LEU A 1 195 ? -1.857 -14.984 -17.796 1.00 83.50 195 LEU A C 1
ATOM 1510 O O . LEU A 1 195 ? -1.258 -15.286 -16.762 1.00 83.50 195 LEU A O 1
ATOM 1514 N N . LYS A 1 196 ? -3.025 -14.332 -17.803 1.00 76.25 196 LYS A N 1
ATOM 1515 C CA . LYS A 1 196 ? -3.835 -14.130 -16.597 1.00 76.25 196 LYS A CA 1
ATOM 1516 C C . LYS A 1 196 ? -3.991 -15.475 -15.896 1.00 76.25 196 LYS A C 1
ATOM 1518 O O . LYS A 1 196 ? -4.398 -16.459 -16.524 1.00 76.25 196 LYS A O 1
ATOM 1523 N N . GLN A 1 197 ? -3.655 -15.530 -14.609 1.00 65.56 197 GLN A N 1
ATOM 1524 C CA . GLN A 1 197 ? -3.827 -16.750 -13.828 1.00 65.56 197 GLN A CA 1
ATOM 1525 C C . GLN A 1 197 ? -5.323 -17.074 -13.777 1.00 65.56 197 GLN A C 1
ATOM 1527 O O . GLN A 1 197 ? -6.094 -16.439 -13.063 1.00 65.56 197 GLN A O 1
ATOM 1532 N N . THR A 1 198 ? -5.757 -18.057 -14.566 1.00 52.75 198 THR A N 1
ATOM 1533 C CA . THR A 1 198 ? -7.131 -18.550 -14.503 1.00 52.75 198 THR A CA 1
ATOM 1534 C C . THR A 1 198 ? -7.312 -19.279 -13.180 1.00 52.75 198 THR A C 1
ATOM 1536 O O . THR A 1 198 ? -6.484 -20.109 -12.798 1.00 52.75 198 THR A O 1
ATOM 1539 N N . VAL A 1 199 ? -8.383 -18.938 -12.460 1.00 50.88 199 VAL A N 1
ATOM 1540 C CA . VAL A 1 199 ? -8.715 -19.457 -11.130 1.00 50.88 199 VAL A CA 1
ATOM 1541 C C . VAL A 1 199 ? -8.966 -20.967 -11.207 1.00 50.88 199 VAL A C 1
ATOM 1543 O O . VAL A 1 199 ? -10.097 -21.439 -11.246 1.00 50.88 199 VAL A O 1
ATOM 1546 N N . LYS A 1 200 ? -7.902 -21.769 -11.206 1.00 46.69 200 LYS A N 1
ATOM 1547 C CA . LYS A 1 200 ? -7.958 -23.121 -10.666 1.00 46.69 200 LYS A CA 1
ATOM 1548 C C . LYS A 1 200 ? -7.625 -22.986 -9.196 1.00 46.69 200 LYS A C 1
ATOM 1550 O O . LYS A 1 200 ? -6.469 -22.847 -8.808 1.00 46.69 200 LYS A O 1
ATOM 1555 N N . SER A 1 201 ? -8.689 -22.969 -8.400 1.00 49.56 201 SER A N 1
ATOM 1556 C CA . SER A 1 201 ? -8.660 -23.158 -6.956 1.00 49.56 201 SER A CA 1
ATOM 1557 C C . SER A 1 201 ? -7.957 -24.483 -6.633 1.00 49.56 201 SER A C 1
ATOM 1559 O O . SER A 1 201 ? -8.575 -25.530 -6.469 1.00 49.56 201 SER A O 1
ATOM 1561 N N . SER A 1 202 ? -6.629 -24.463 -6.595 1.00 49.47 202 SER A N 1
ATOM 1562 C CA . SER A 1 202 ? -5.876 -25.365 -5.743 1.00 49.47 202 SER A CA 1
ATOM 1563 C C . SER A 1 202 ? -5.622 -24.597 -4.457 1.00 49.47 202 SER A C 1
ATOM 1565 O O . SER A 1 202 ? -5.097 -23.482 -4.518 1.00 49.47 202 SER A O 1
ATOM 1567 N N . LYS A 1 203 ? -5.984 -25.182 -3.312 1.00 58.44 203 LYS A N 1
ATOM 1568 C CA . LYS A 1 203 ? -5.534 -24.758 -1.979 1.00 58.44 203 LYS A CA 1
ATOM 1569 C C . LYS A 1 203 ? -4.004 -24.879 -1.895 1.00 58.44 203 LYS A C 1
ATOM 1571 O O . LYS A 1 203 ? -3.500 -25.792 -1.254 1.00 58.44 203 LYS A O 1
ATOM 1576 N N . ARG A 1 204 ? -3.264 -24.046 -2.628 1.00 67.75 204 ARG A N 1
ATOM 1577 C CA . ARG A 1 204 ? -1.834 -23.873 -2.400 1.00 67.75 204 ARG A CA 1
ATOM 1578 C C . ARG A 1 204 ? -1.678 -22.823 -1.318 1.00 67.75 204 ARG A C 1
ATOM 1580 O O . ARG A 1 204 ? -2.388 -21.816 -1.344 1.00 67.75 204 ARG A O 1
ATOM 1587 N N . ASP A 1 205 ? -0.799 -23.105 -0.374 1.00 79.81 205 ASP A N 1
ATOM 1588 C CA . ASP A 1 205 ? -0.552 -22.212 0.743 1.00 79.81 205 ASP A CA 1
ATOM 1589 C C . ASP A 1 205 ? 0.087 -20.901 0.254 1.00 79.81 205 ASP A C 1
ATOM 1591 O O . ASP A 1 205 ? 0.765 -20.865 -0.778 1.00 79.81 205 ASP A O 1
ATOM 1595 N N . MET A 1 206 ? -0.196 -19.814 0.973 1.00 87.75 206 MET A N 1
ATOM 1596 C CA . MET A 1 206 ? 0.204 -18.459 0.601 1.00 87.75 206 MET A CA 1
ATOM 1597 C C . MET A 1 206 ? 1.694 -18.229 0.855 1.00 87.75 206 MET A C 1
ATOM 1599 O O . MET A 1 206 ? 2.183 -18.466 1.959 1.00 87.75 206 MET A O 1
ATOM 1603 N N . ILE A 1 2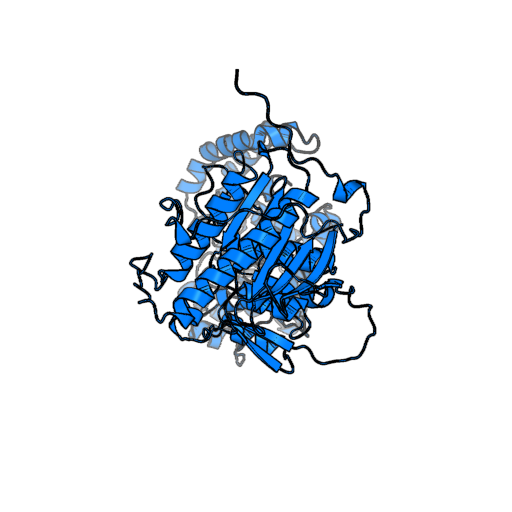07 ? 2.391 -17.676 -0.134 1.00 93.12 207 ILE A N 1
ATOM 1604 C CA . ILE A 1 207 ? 3.778 -17.224 -0.015 1.00 93.12 207 ILE A CA 1
ATOM 1605 C C . ILE A 1 207 ? 3.795 -15.696 0.016 1.00 93.12 207 ILE A C 1
ATOM 1607 O O . ILE A 1 207 ? 3.271 -15.052 -0.892 1.00 93.12 207 ILE A O 1
ATOM 1611 N N . CYS A 1 208 ? 4.423 -15.098 1.028 1.00 93.38 208 CYS A N 1
ATOM 1612 C CA . CYS A 1 208 ? 4.573 -13.644 1.111 1.00 93.38 208 CYS A CA 1
ATOM 1613 C C . CYS A 1 208 ? 6.025 -13.228 0.893 1.00 93.38 208 CYS A C 1
ATOM 1615 O O . CYS A 1 208 ? 6.934 -13.836 1.453 1.00 93.38 208 CYS A O 1
ATOM 1617 N N . THR A 1 209 ? 6.233 -12.147 0.147 1.00 93.06 209 THR A N 1
ATOM 1618 C CA . THR A 1 209 ? 7.532 -11.476 0.050 1.00 93.06 209 THR A CA 1
ATOM 1619 C C . THR A 1 209 ? 7.521 -10.220 0.914 1.00 93.06 209 THR A C 1
ATOM 1621 O O . THR A 1 209 ? 6.555 -9.458 0.903 1.00 93.06 209 THR A O 1
ATOM 1624 N N . VAL A 1 210 ? 8.592 -9.979 1.665 1.00 90.81 210 VAL A N 1
ATOM 1625 C CA . VAL A 1 210 ? 8.773 -8.761 2.468 1.00 90.81 210 VAL A CA 1
ATOM 1626 C C . VAL A 1 210 ? 10.189 -8.212 2.310 1.00 90.81 210 VAL A C 1
ATOM 1628 O O . VAL A 1 210 ? 11.087 -8.875 1.794 1.00 90.81 210 VAL A O 1
ATOM 1631 N N . SER A 1 211 ? 10.412 -6.981 2.767 1.00 82.12 211 SER A N 1
ATOM 1632 C CA . SER A 1 211 ? 11.769 -6.435 2.851 1.00 82.12 211 SER A CA 1
ATOM 1633 C C . SER A 1 211 ? 12.604 -7.218 3.870 1.00 82.12 211 SER A C 1
ATOM 1635 O O . SER A 1 211 ? 12.107 -7.584 4.933 1.00 82.12 211 SER A O 1
ATOM 1637 N N . SER A 1 212 ? 13.892 -7.416 3.581 1.00 73.81 212 SER A N 1
ATOM 1638 C CA . SER A 1 212 ? 14.850 -8.021 4.518 1.00 73.81 212 SER A CA 1
ATOM 1639 C C . SER A 1 212 ? 15.098 -7.193 5.790 1.00 73.81 212 SER A C 1
ATOM 1641 O O . SER A 1 212 ? 15.722 -7.678 6.734 1.00 73.81 212 SER A O 1
ATOM 1643 N N . THR A 1 213 ? 14.639 -5.938 5.847 1.00 70.50 213 THR A N 1
ATOM 1644 C CA . THR A 1 213 ? 14.770 -5.096 7.039 1.00 70.50 213 THR A CA 1
ATOM 1645 C C . THR A 1 213 ? 13.809 -5.547 8.136 1.00 70.50 213 THR A C 1
ATOM 1647 O O . THR A 1 213 ? 12.592 -5.547 7.953 1.00 70.50 213 THR A O 1
ATOM 1650 N N . ASN A 1 214 ? 14.349 -5.855 9.319 1.00 71.38 214 ASN A N 1
ATOM 1651 C CA . ASN A 1 214 ? 13.537 -6.246 10.466 1.00 71.38 214 ASN A CA 1
ATOM 1652 C C . ASN A 1 214 ? 12.585 -5.109 10.876 1.00 71.38 214 ASN A C 1
ATOM 1654 O O . ASN A 1 214 ? 13.012 -4.010 11.237 1.00 71.38 214 ASN A O 1
ATOM 1658 N N . CYS A 1 215 ? 11.283 -5.380 10.839 1.00 80.31 215 CYS A N 1
ATOM 1659 C CA . CYS A 1 215 ? 10.243 -4.425 11.188 1.00 80.31 215 CYS 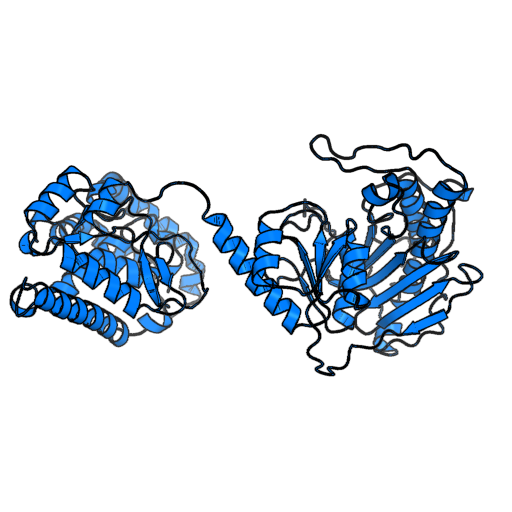A CA 1
ATOM 1660 C C . CYS A 1 215 ? 9.172 -5.126 12.024 1.00 80.31 215 CYS A C 1
ATOM 1662 O O . CYS A 1 215 ? 8.557 -6.086 11.568 1.00 80.31 215 CYS A O 1
ATOM 1664 N N . LYS A 1 216 ? 8.907 -4.617 13.236 1.00 79.56 216 LYS A N 1
ATOM 1665 C CA . LYS A 1 216 ? 7.887 -5.183 14.138 1.00 79.56 216 LYS A CA 1
ATOM 1666 C C . LYS A 1 216 ? 6.512 -5.289 13.471 1.00 79.56 216 LYS A C 1
ATOM 1668 O O . LYS A 1 216 ? 5.851 -6.307 13.618 1.00 79.56 216 LYS A O 1
ATOM 1673 N N . LEU A 1 217 ? 6.121 -4.277 12.692 1.00 82.75 217 LEU A N 1
ATOM 1674 C CA . LEU A 1 217 ? 4.846 -4.270 11.969 1.00 82.75 217 LEU A CA 1
ATOM 1675 C C . LEU A 1 217 ? 4.778 -5.402 10.936 1.00 82.75 217 LEU A C 1
ATOM 1677 O O . LEU A 1 217 ? 3.800 -6.140 10.883 1.00 82.75 217 LEU A O 1
ATOM 1681 N N . VAL A 1 218 ? 5.855 -5.597 10.171 1.00 86.56 218 VAL A N 1
ATOM 1682 C CA . VAL A 1 218 ? 5.953 -6.698 9.203 1.00 86.56 218 VAL A CA 1
ATOM 1683 C C . VAL A 1 218 ? 5.861 -8.048 9.915 1.00 86.56 218 VAL A C 1
ATOM 1685 O O . VAL A 1 218 ? 5.070 -8.891 9.507 1.00 86.56 218 VAL A O 1
ATOM 1688 N N . ASN A 1 219 ? 6.593 -8.234 11.016 1.00 83.38 219 ASN A N 1
ATOM 1689 C CA . ASN A 1 219 ? 6.563 -9.485 11.778 1.00 83.38 219 ASN A CA 1
ATOM 1690 C C . ASN A 1 219 ? 5.161 -9.786 12.333 1.00 83.38 219 ASN A C 1
ATOM 1692 O O . ASN A 1 219 ? 4.691 -10.916 12.220 1.00 83.38 219 ASN A O 1
ATOM 1696 N N . ASN A 1 220 ? 4.468 -8.779 12.871 1.00 80.44 220 ASN A N 1
ATOM 1697 C CA . ASN A 1 220 ? 3.097 -8.924 13.367 1.00 80.44 220 ASN A CA 1
ATOM 1698 C C . ASN A 1 220 ? 2.118 -9.273 12.235 1.00 80.44 220 ASN A C 1
ATOM 1700 O O . ASN A 1 220 ? 1.241 -10.116 12.413 1.00 80.44 220 ASN A O 1
ATOM 1704 N N . ALA A 1 221 ? 2.280 -8.668 11.054 1.00 85.44 221 ALA A N 1
ATOM 1705 C CA . ALA A 1 221 ? 1.456 -8.990 9.893 1.00 85.44 221 ALA A CA 1
ATOM 1706 C C . ALA A 1 221 ? 1.681 -10.431 9.424 1.00 85.44 221 ALA A C 1
ATOM 1708 O O . ALA A 1 221 ? 0.718 -11.159 9.202 1.00 85.44 221 ALA A O 1
ATOM 1709 N N . LEU A 1 222 ? 2.938 -10.875 9.343 1.00 88.06 222 LEU A N 1
ATOM 1710 C CA . LEU A 1 222 ? 3.285 -12.246 8.961 1.00 88.06 222 LEU A CA 1
ATOM 1711 C C . LEU A 1 222 ? 2.738 -13.285 9.951 1.00 88.06 222 LEU A C 1
ATOM 1713 O O . LEU A 1 222 ? 2.277 -14.340 9.525 1.00 88.06 222 LEU A O 1
ATOM 1717 N N . GLN A 1 223 ? 2.716 -12.978 11.253 1.00 84.56 223 GLN A N 1
ATOM 1718 C CA . GLN A 1 223 ? 2.099 -13.845 12.265 1.00 84.56 223 GLN A CA 1
ATOM 1719 C C . GLN A 1 223 ? 0.587 -14.003 12.075 1.00 84.56 223 GLN A C 1
ATOM 1721 O O . GLN A 1 223 ? 0.054 -15.078 12.330 1.00 84.56 223 GLN A O 1
ATOM 1726 N N . LEU A 1 224 ? -0.106 -12.950 11.634 1.00 81.56 224 LEU A N 1
ATOM 1727 C CA . LEU A 1 224 ? -1.548 -12.988 11.375 1.00 81.56 224 LEU A CA 1
ATOM 1728 C C . LEU A 1 224 ? -1.889 -13.629 10.026 1.00 81.56 224 LEU A C 1
ATOM 1730 O O . LEU A 1 224 ? -2.916 -14.289 9.911 1.00 81.56 224 LEU A O 1
ATOM 1734 N N . LEU A 1 225 ? -1.039 -13.423 9.018 1.00 87.38 225 LEU A N 1
ATOM 1735 C CA . LEU A 1 225 ? -1.188 -13.990 7.677 1.00 87.38 225 LEU A CA 1
ATOM 1736 C C . LEU A 1 225 ? -0.852 -15.484 7.632 1.00 87.38 225 LEU A C 1
ATOM 1738 O O . LEU A 1 225 ? -1.407 -16.208 6.810 1.00 87.38 225 LEU A O 1
ATOM 1742 N N . THR A 1 226 ? 0.050 -15.952 8.501 1.00 89.38 226 THR A N 1
ATOM 1743 C CA . THR A 1 226 ? 0.522 -17.347 8.547 1.00 89.38 226 THR A CA 1
ATOM 1744 C C . THR A 1 226 ? 0.914 -17.913 7.168 1.00 89.38 226 THR A C 1
ATOM 1746 O O . THR A 1 226 ? 0.420 -18.974 6.784 1.00 89.38 226 THR A O 1
ATOM 1749 N N . PRO A 1 227 ? 1.762 -17.220 6.377 1.00 91.56 227 PRO A N 1
ATOM 1750 C CA . PRO A 1 227 ? 2.176 -17.734 5.076 1.00 91.56 227 PRO A CA 1
ATOM 1751 C C . PRO A 1 227 ? 3.006 -19.015 5.240 1.00 91.56 227 PRO A C 1
ATOM 1753 O O . PRO A 1 227 ? 3.764 -19.156 6.201 1.00 91.56 227 PRO A O 1
ATOM 1756 N N . SER A 1 228 ? 2.908 -19.939 4.284 1.00 91.44 228 SER A N 1
ATOM 1757 C CA . SER A 1 228 ? 3.704 -21.177 4.281 1.00 91.44 228 SER A CA 1
ATOM 1758 C C . SER A 1 228 ? 5.184 -20.932 4.028 1.00 91.44 228 SER A C 1
ATOM 1760 O O . SER A 1 228 ? 6.023 -21.733 4.436 1.00 91.44 228 SER A O 1
ATOM 1762 N N . ALA A 1 229 ? 5.509 -19.843 3.334 1.00 93.06 229 ALA A N 1
ATOM 1763 C CA . ALA A 1 229 ? 6.873 -19.405 3.111 1.00 93.06 229 ALA A CA 1
ATOM 1764 C C . ALA A 1 229 ? 6.950 -17.878 3.100 1.00 93.06 229 ALA A C 1
ATOM 1766 O O . ALA A 1 229 ? 6.037 -17.186 2.644 1.00 93.06 229 ALA A O 1
ATOM 1767 N N . ILE A 1 230 ? 8.073 -17.372 3.600 1.00 93.31 230 ILE A N 1
ATOM 1768 C CA . ILE A 1 230 ? 8.396 -15.950 3.612 1.00 93.31 230 ILE A CA 1
ATOM 1769 C C . ILE A 1 230 ? 9.643 -15.777 2.757 1.00 93.31 230 ILE A C 1
ATOM 1771 O O . ILE A 1 230 ? 10.697 -16.324 3.080 1.00 93.31 230 ILE A O 1
ATOM 1775 N N . LEU A 1 231 ? 9.513 -15.026 1.671 1.00 92.50 231 LEU A N 1
ATOM 1776 C CA . LEU A 1 231 ? 10.638 -14.593 0.856 1.00 92.50 231 LEU A CA 1
ATOM 1777 C C . LEU A 1 231 ? 11.077 -13.202 1.309 1.00 92.50 231 LEU A C 1
ATOM 1779 O O . LEU A 1 231 ? 10.268 -12.383 1.753 1.00 92.50 231 LEU A O 1
ATOM 1783 N N . THR A 1 232 ? 12.369 -12.923 1.185 1.00 89.25 232 THR A N 1
ATOM 1784 C CA . THR A 1 232 ? 12.926 -11.606 1.498 1.00 89.25 232 THR A CA 1
ATOM 1785 C C . THR A 1 232 ? 13.679 -11.063 0.301 1.00 89.25 232 THR A C 1
ATOM 1787 O O . THR A 1 232 ? 14.555 -11.750 -0.215 1.00 89.25 232 THR A O 1
ATOM 1790 N N . GLY A 1 233 ? 13.389 -9.825 -0.088 1.00 83.38 233 GLY A N 1
ATOM 1791 C CA . GLY A 1 233 ? 14.124 -9.104 -1.129 1.00 83.38 233 GLY A CA 1
ATOM 1792 C C . GLY A 1 233 ? 14.610 -7.747 -0.631 1.00 83.38 233 GLY A C 1
ATOM 1793 O O . GLY A 1 233 ? 14.351 -7.349 0.510 1.00 83.38 233 GLY A O 1
ATOM 1794 N N . GLY A 1 234 ? 15.388 -7.038 -1.450 1.00 80.94 234 GLY A N 1
ATOM 1795 C CA . GLY A 1 234 ? 15.822 -5.674 -1.113 1.00 80.94 234 GLY A CA 1
ATOM 1796 C C . GLY A 1 234 ? 15.771 -4.659 -2.245 1.00 80.94 234 GLY A C 1
ATOM 1797 O O . GLY A 1 234 ? 16.295 -3.570 -2.043 1.00 80.94 234 GLY A O 1
ATOM 1798 N N . ALA A 1 235 ? 15.138 -4.998 -3.366 1.00 89.69 235 ALA A N 1
ATOM 1799 C CA . ALA A 1 235 ? 14.820 -4.085 -4.460 1.00 89.69 235 ALA A CA 1
ATOM 1800 C C . ALA A 1 235 ? 13.322 -4.211 -4.783 1.00 89.69 235 ALA A C 1
ATOM 1802 O O . ALA A 1 235 ? 12.766 -5.313 -4.724 1.00 89.69 235 ALA A O 1
ATOM 1803 N N . THR A 1 236 ? 12.631 -3.092 -4.994 1.00 91.56 236 THR A N 1
ATOM 1804 C CA . THR A 1 236 ? 11.157 -3.087 -5.045 1.00 91.56 236 THR A CA 1
ATOM 1805 C C . THR A 1 236 ? 10.653 -3.738 -6.326 1.00 91.56 236 THR A C 1
ATOM 1807 O O . THR A 1 236 ? 9.729 -4.555 -6.273 1.00 91.56 236 THR A O 1
ATOM 1810 N N . GLY A 1 237 ? 11.303 -3.446 -7.451 1.00 92.44 237 GLY A N 1
ATOM 1811 C CA . GLY A 1 237 ? 10.973 -3.987 -8.761 1.00 92.44 237 GLY A CA 1
ATOM 1812 C C . GLY A 1 237 ? 11.061 -5.508 -8.788 1.00 92.44 237 GLY A C 1
ATOM 1813 O O . GLY A 1 237 ? 10.106 -6.169 -9.196 1.00 92.44 237 GLY A O 1
ATOM 1814 N N . THR A 1 238 ? 12.148 -6.090 -8.269 1.00 92.88 238 THR A N 1
ATOM 1815 C CA . THR A 1 238 ? 12.316 -7.557 -8.235 1.00 92.88 238 THR A CA 1
ATOM 1816 C C . THR A 1 238 ? 11.325 -8.248 -7.294 1.00 92.88 238 THR A C 1
ATOM 1818 O O . THR A 1 238 ? 10.802 -9.311 -7.632 1.00 92.88 238 THR A O 1
ATOM 1821 N N . MET A 1 239 ? 10.985 -7.634 -6.154 1.00 93.69 239 MET A N 1
ATOM 1822 C CA . MET A 1 239 ? 9.976 -8.178 -5.234 1.00 93.69 239 MET A CA 1
ATOM 1823 C C . MET A 1 239 ? 8.572 -8.189 -5.853 1.00 93.69 239 MET A C 1
ATOM 1825 O O . MET A 1 239 ? 7.880 -9.205 -5.772 1.00 93.69 239 MET A O 1
ATOM 1829 N N . VAL A 1 240 ? 8.150 -7.097 -6.504 1.00 94.81 240 VAL A N 1
ATOM 1830 C CA . VAL A 1 240 ? 6.848 -7.046 -7.194 1.00 94.81 240 VAL A CA 1
ATOM 1831 C C . VAL A 1 240 ? 6.842 -7.970 -8.414 1.00 94.81 240 VAL A C 1
ATOM 1833 O O . VAL A 1 240 ? 5.847 -8.649 -8.670 1.00 94.81 240 VAL A O 1
ATOM 1836 N N . LEU A 1 241 ? 7.966 -8.091 -9.122 1.00 93.81 241 LEU A N 1
ATOM 1837 C CA . LEU A 1 241 ? 8.109 -9.040 -10.222 1.00 93.81 241 LEU A CA 1
ATOM 1838 C C . LEU A 1 241 ? 8.000 -10.502 -9.754 1.00 93.81 241 LEU A C 1
ATOM 1840 O O . LEU A 1 241 ? 7.426 -11.336 -10.455 1.00 93.81 241 LEU A O 1
ATOM 1844 N N . GLY A 1 242 ? 8.473 -10.822 -8.548 1.00 93.31 242 GLY A N 1
ATOM 1845 C CA . GLY A 1 242 ? 8.237 -12.117 -7.908 1.00 93.31 242 GLY A CA 1
ATOM 1846 C C . GLY A 1 242 ? 6.746 -12.405 -7.687 1.00 93.31 242 GLY A C 1
ATOM 1847 O O . GLY A 1 242 ? 6.305 -13.541 -7.857 1.00 93.31 242 GLY A O 1
ATOM 1848 N N . VAL A 1 243 ? 5.939 -11.388 -7.367 1.00 94.06 243 VAL A N 1
ATOM 1849 C CA . VAL A 1 243 ? 4.470 -11.520 -7.301 1.00 94.06 243 VAL A CA 1
ATOM 1850 C C . VAL A 1 243 ? 3.886 -11.749 -8.698 1.00 94.06 243 VAL A C 1
ATOM 1852 O O . VAL A 1 243 ? 3.103 -12.674 -8.907 1.00 94.06 243 VAL A O 1
ATOM 1855 N N . LEU A 1 244 ? 4.317 -10.949 -9.675 1.00 93.25 244 LEU A N 1
ATOM 1856 C CA . LEU A 1 244 ? 3.871 -11.022 -11.068 1.00 93.25 244 LEU A CA 1
ATOM 1857 C C . LEU A 1 244 ? 4.133 -12.394 -11.710 1.00 93.25 244 LEU A C 1
ATOM 1859 O O . LEU A 1 244 ? 3.279 -12.939 -12.406 1.00 93.25 244 LEU A O 1
ATOM 1863 N N . THR A 1 245 ? 5.308 -12.968 -11.454 1.00 91.00 245 THR A N 1
ATOM 1864 C CA . THR A 1 245 ? 5.748 -14.266 -11.995 1.00 91.00 245 THR A CA 1
ATOM 1865 C C . THR A 1 245 ? 5.258 -15.466 -11.177 1.00 91.00 245 THR A C 1
ATOM 1867 O O . THR A 1 245 ? 5.496 -16.611 -11.557 1.00 91.00 245 THR A O 1
ATOM 1870 N N . GLY A 1 246 ? 4.540 -15.229 -10.073 1.00 90.06 246 GLY A N 1
ATOM 1871 C CA . GLY A 1 246 ? 3.963 -16.275 -9.227 1.00 90.06 246 GLY A CA 1
ATOM 1872 C C . GLY A 1 246 ? 4.939 -16.937 -8.249 1.00 90.06 246 GLY A C 1
ATOM 1873 O O . GLY A 1 246 ? 4.600 -17.975 -7.684 1.00 90.06 246 GLY A O 1
ATOM 1874 N N . GLN A 1 247 ? 6.121 -16.354 -8.023 1.00 90.94 247 GLN A N 1
ATOM 1875 C CA . GLN A 1 247 ? 7.049 -16.781 -6.965 1.00 90.94 247 GLN A CA 1
ATOM 1876 C C . GLN A 1 247 ? 6.501 -16.472 -5.563 1.00 90.94 247 GLN A C 1
ATOM 1878 O O . GLN A 1 247 ? 6.798 -17.186 -4.608 1.00 90.94 247 GLN A O 1
ATOM 1883 N N . SER A 1 248 ? 5.686 -15.421 -5.442 1.00 92.50 248 SER A N 1
ATOM 1884 C CA . SER A 1 248 ? 4.931 -15.100 -4.228 1.00 92.50 248 SER A CA 1
ATOM 1885 C C . SER A 1 248 ? 3.505 -14.662 -4.556 1.00 92.50 248 SER A C 1
ATOM 1887 O O . SER A 1 248 ? 3.206 -14.273 -5.680 1.00 92.50 248 SER A O 1
ATOM 1889 N N . ASP A 1 249 ? 2.610 -14.753 -3.578 1.00 93.06 249 ASP A N 1
ATOM 1890 C CA . ASP A 1 249 ? 1.201 -14.373 -3.709 1.00 93.06 249 ASP A CA 1
ATOM 1891 C C . ASP A 1 249 ? 0.950 -12.904 -3.368 1.00 93.06 249 ASP A C 1
ATOM 1893 O O . ASP A 1 249 ? 0.016 -12.296 -3.894 1.00 93.06 249 ASP A O 1
ATOM 1897 N N . GLY A 1 250 ? 1.789 -12.328 -2.508 1.00 94.25 250 GLY A N 1
ATOM 1898 C CA . GLY A 1 250 ? 1.694 -10.930 -2.123 1.00 94.25 250 GLY A CA 1
ATOM 1899 C C . GLY A 1 250 ? 3.007 -10.379 -1.591 1.00 94.25 250 GLY A C 1
ATOM 1900 O O . GLY A 1 250 ? 3.770 -11.069 -0.912 1.00 94.25 250 GLY A O 1
ATOM 1901 N N . PHE A 1 251 ? 3.241 -9.108 -1.883 1.00 95.50 251 PHE A N 1
ATOM 1902 C CA . PHE A 1 251 ? 4.331 -8.311 -1.343 1.00 95.50 251 PHE A CA 1
ATOM 1903 C C . PHE A 1 251 ? 3.751 -7.130 -0.575 1.00 95.50 251 PHE A C 1
ATOM 1905 O O . PHE A 1 251 ? 2.817 -6.490 -1.057 1.00 95.50 251 PHE A O 1
ATOM 1912 N N . PHE A 1 252 ? 4.286 -6.832 0.610 1.00 94.19 252 PHE A N 1
ATOM 1913 C CA . PHE A 1 252 ? 3.846 -5.667 1.370 1.00 94.19 252 PHE A CA 1
ATOM 1914 C C . PHE A 1 252 ? 4.940 -5.020 2.222 1.00 94.19 252 PHE A C 1
ATOM 1916 O O . PHE A 1 252 ? 5.889 -5.664 2.679 1.00 94.19 252 PHE A O 1
ATOM 1923 N N . ARG A 1 253 ? 4.778 -3.717 2.469 1.00 90.25 253 ARG A N 1
ATOM 1924 C CA . ARG A 1 253 ? 5.635 -2.875 3.313 1.00 90.25 253 ARG A CA 1
ATOM 1925 C C . ARG A 1 253 ? 4.791 -1.834 4.049 1.00 90.25 253 ARG A C 1
ATOM 1927 O O . ARG A 1 253 ? 3.853 -1.285 3.489 1.00 90.25 253 ARG A O 1
ATOM 1934 N N . PHE A 1 254 ? 5.169 -1.529 5.291 1.00 81.38 254 PHE A N 1
ATOM 1935 C CA . PHE A 1 254 ? 4.443 -0.584 6.155 1.00 81.38 254 PHE A CA 1
ATOM 1936 C C . PHE A 1 254 ? 4.914 0.871 6.065 1.00 81.38 254 PHE A C 1
ATOM 1938 O O . PHE A 1 254 ? 4.160 1.771 6.414 1.00 81.38 254 PHE A O 1
ATOM 1945 N N . LYS A 1 255 ? 6.175 1.106 5.689 1.00 74.44 255 LYS A N 1
ATOM 1946 C CA . LYS A 1 255 ? 6.835 2.413 5.833 1.00 74.44 255 LYS A CA 1
ATOM 1947 C C . LYS A 1 255 ? 7.131 3.075 4.491 1.00 74.44 255 LYS A C 1
ATOM 1949 O O . LYS A 1 255 ? 7.361 2.370 3.507 1.00 74.44 255 LYS A O 1
ATOM 1954 N N . ALA A 1 256 ? 7.228 4.404 4.534 1.00 70.12 256 ALA A N 1
ATOM 1955 C CA . ALA A 1 256 ? 7.802 5.281 3.518 1.00 70.12 256 ALA A CA 1
ATOM 1956 C C . ALA A 1 256 ? 9.237 4.860 3.173 1.00 70.12 256 ALA A C 1
ATOM 1958 O O . ALA A 1 256 ? 10.179 5.148 3.908 1.00 70.12 256 ALA A O 1
ATOM 1959 N N . ALA A 1 257 ? 9.395 4.071 2.117 1.00 76.44 257 ALA A N 1
ATOM 1960 C CA . ALA A 1 257 ? 10.703 3.578 1.685 1.00 76.44 257 ALA A CA 1
ATOM 1961 C C . ALA A 1 257 ? 10.706 3.156 0.212 1.00 76.44 257 ALA A C 1
ATOM 1963 O O . ALA A 1 257 ? 11.494 2.292 -0.179 1.00 76.44 257 ALA A O 1
ATOM 1964 N N . THR A 1 258 ? 9.755 3.690 -0.553 1.00 88.12 258 THR A N 1
ATOM 1965 C CA . THR A 1 258 ? 9.708 3.572 -2.009 1.00 88.12 258 THR A CA 1
ATOM 1966 C C . THR A 1 258 ? 9.284 4.909 -2.591 1.00 88.12 258 THR A C 1
ATOM 1968 O O . THR A 1 258 ? 8.622 5.681 -1.894 1.00 88.12 258 THR A O 1
ATOM 1971 N N . ARG A 1 259 ? 9.623 5.162 -3.847 1.00 91.44 259 ARG A N 1
ATOM 1972 C CA . ARG A 1 259 ? 9.238 6.352 -4.607 1.00 91.44 259 ARG A CA 1
ATOM 1973 C C . ARG A 1 259 ? 8.403 5.988 -5.825 1.00 91.44 259 ARG A C 1
ATOM 1975 O O . ARG A 1 259 ? 8.201 4.816 -6.132 1.00 91.44 259 ARG A O 1
ATOM 1982 N N . LYS A 1 260 ? 7.868 6.996 -6.517 1.00 93.56 260 LYS A N 1
ATOM 1983 C CA . LYS A 1 260 ? 7.035 6.787 -7.714 1.00 93.56 260 LYS A CA 1
ATOM 1984 C C . LYS A 1 260 ? 7.753 5.971 -8.798 1.00 93.56 260 LYS A C 1
ATOM 1986 O O . LYS A 1 260 ? 7.121 5.109 -9.404 1.00 93.56 260 LYS A O 1
ATOM 1991 N N . TRP A 1 261 ? 9.050 6.192 -9.020 1.00 94.88 261 TRP A N 1
ATOM 1992 C CA . TRP A 1 261 ? 9.824 5.432 -10.012 1.00 94.88 261 TRP A CA 1
ATOM 1993 C C . TRP A 1 261 ? 9.963 3.939 -9.674 1.00 94.88 261 TRP A C 1
ATOM 1995 O O . TRP A 1 261 ? 9.888 3.125 -10.592 1.00 94.88 261 TRP A O 1
ATOM 2005 N N . ASP A 1 262 ? 9.991 3.566 -8.389 1.00 95.12 262 ASP A N 1
ATOM 2006 C CA . ASP A 1 262 ? 10.067 2.163 -7.943 1.00 95.12 262 ASP A CA 1
ATOM 2007 C C . ASP A 1 262 ? 8.828 1.328 -8.309 1.00 95.12 262 ASP A C 1
ATOM 2009 O O . ASP A 1 262 ? 8.891 0.098 -8.359 1.00 95.12 262 ASP A O 1
ATOM 2013 N N . ILE A 1 263 ? 7.668 1.976 -8.488 1.00 96.12 263 ILE A N 1
ATOM 2014 C CA . ILE A 1 263 ? 6.373 1.291 -8.654 1.00 96.12 263 ILE A CA 1
ATOM 2015 C C . ILE A 1 263 ? 5.688 1.559 -9.999 1.00 96.12 263 ILE A C 1
ATOM 2017 O O . ILE A 1 263 ? 4.927 0.709 -10.463 1.00 96.12 263 ILE A O 1
ATOM 2021 N N . CYS A 1 264 ? 6.000 2.672 -10.674 1.00 97.81 264 CYS A N 1
ATOM 2022 C CA . CYS A 1 264 ? 5.338 3.072 -11.923 1.00 97.81 264 CYS A CA 1
ATOM 2023 C C . CYS A 1 264 ? 5.481 2.029 -13.041 1.00 97.81 264 CYS A C 1
ATOM 2025 O O . CYS A 1 264 ? 4.569 1.840 -13.843 1.00 97.81 264 CYS A O 1
ATOM 2027 N N . ALA A 1 265 ? 6.619 1.330 -13.093 1.00 98.44 265 ALA A N 1
ATOM 2028 C CA . ALA A 1 265 ? 6.872 0.301 -14.100 1.00 98.44 265 ALA A CA 1
ATOM 2029 C C . ALA A 1 265 ? 6.149 -1.026 -13.816 1.00 98.44 265 ALA A C 1
ATOM 2031 O O . ALA A 1 265 ? 5.842 -1.768 -14.745 1.00 98.44 265 ALA A O 1
ATOM 2032 N N . VAL A 1 266 ? 5.884 -1.344 -12.545 1.00 97.94 266 VAL A N 1
ATOM 2033 C CA . VAL A 1 266 ? 5.336 -2.647 -12.131 1.00 97.94 266 VAL A CA 1
ATOM 2034 C C . VAL A 1 266 ? 3.826 -2.623 -11.897 1.00 97.94 266 VAL A C 1
ATOM 2036 O O . VAL A 1 266 ? 3.165 -3.626 -12.163 1.00 97.94 266 VAL A O 1
ATOM 2039 N N . GLU A 1 267 ? 3.259 -1.492 -11.458 1.00 98.00 267 GLU A N 1
ATOM 2040 C CA . GLU A 1 267 ? 1.810 -1.314 -11.261 1.00 98.00 267 GLU A CA 1
ATOM 2041 C C . GLU A 1 267 ? 0.970 -1.694 -12.495 1.00 98.00 267 GLU A C 1
ATOM 2043 O O . GLU A 1 267 ? 0.103 -2.560 -12.352 1.00 98.00 267 GLU A O 1
ATOM 2048 N N . PRO A 1 268 ? 1.234 -1.176 -13.714 1.00 97.94 268 PRO A N 1
ATOM 2049 C CA . PRO A 1 268 ? 0.389 -1.472 -14.871 1.00 97.94 268 PRO A CA 1
ATOM 2050 C C . PRO A 1 268 ? 0.476 -2.947 -15.290 1.00 97.94 268 PRO A C 1
ATOM 2052 O O . PRO A 1 268 ? -0.479 -3.493 -15.840 1.00 97.94 268 PRO A O 1
ATOM 2055 N N . LEU A 1 269 ? 1.595 -3.624 -15.002 1.00 98.19 269 LEU A N 1
ATOM 2056 C CA . LEU A 1 269 ? 1.743 -5.053 -15.279 1.00 98.19 269 LEU A CA 1
ATOM 2057 C C . LEU A 1 269 ? 0.897 -5.904 -14.322 1.00 98.19 269 LEU A C 1
ATOM 2059 O O . LEU A 1 269 ? 0.264 -6.872 -14.740 1.00 98.19 269 LEU A O 1
ATOM 2063 N N . ILE A 1 270 ? 0.869 -5.538 -13.037 1.00 97.00 270 ILE A N 1
ATOM 2064 C CA . ILE A 1 270 ? 0.023 -6.193 -12.033 1.00 97.00 270 ILE A CA 1
ATOM 2065 C C . ILE A 1 270 ? -1.460 -5.975 -12.357 1.00 97.00 270 ILE A C 1
ATOM 2067 O O . ILE A 1 270 ? -2.229 -6.937 -12.332 1.00 97.00 270 ILE A O 1
ATOM 2071 N N . GLU A 1 271 ? -1.854 -4.743 -12.693 1.00 95.81 271 GLU A N 1
ATOM 2072 C CA . GLU A 1 271 ? -3.238 -4.402 -13.046 1.00 95.81 271 GLU A CA 1
ATOM 2073 C C . GLU A 1 271 ? -3.714 -5.150 -14.293 1.00 95.81 271 GLU A C 1
ATOM 2075 O O . GLU A 1 271 ? -4.804 -5.726 -14.281 1.00 95.81 271 GLU A O 1
ATOM 2080 N N . GLU A 1 272 ? -2.890 -5.224 -15.346 1.00 95.88 272 GLU A N 1
ATOM 2081 C CA . GLU A 1 272 ? -3.248 -5.988 -16.543 1.00 95.88 272 GLU A CA 1
ATOM 2082 C C . GLU A 1 272 ? -3.425 -7.473 -16.230 1.00 95.88 272 GLU A C 1
ATOM 2084 O O . GLU A 1 272 ? -4.272 -8.112 -16.835 1.00 95.88 272 GLU A O 1
ATOM 2089 N N . LEU A 1 273 ? -2.725 -8.045 -15.246 1.00 93.81 273 LEU A N 1
ATOM 2090 C CA . LEU A 1 273 ? -2.957 -9.432 -14.823 1.00 93.81 273 LEU A CA 1
ATOM 2091 C C . LEU A 1 273 ? -4.180 -9.615 -13.903 1.00 93.81 273 LEU A C 1
ATOM 2093 O O . LEU A 1 273 ? -4.462 -10.744 -13.497 1.00 93.81 273 LEU A O 1
ATOM 2097 N N . GLY A 1 274 ? -4.937 -8.548 -13.627 1.00 92.50 274 GLY A N 1
ATOM 2098 C CA . GLY A 1 274 ? -6.120 -8.544 -12.758 1.00 92.50 274 GLY A CA 1
ATOM 2099 C C . GLY A 1 274 ? -5.811 -8.315 -11.277 1.00 92.50 274 GLY A C 1
ATOM 2100 O O . GLY A 1 274 ? -6.693 -8.482 -10.435 1.00 92.50 274 GLY A O 1
ATOM 2101 N N . GLY A 1 275 ? -4.567 -7.959 -10.959 1.00 94.19 275 GLY A N 1
ATOM 2102 C CA . GLY A 1 275 ? -4.103 -7.690 -9.608 1.00 94.19 275 GLY A CA 1
ATOM 2103 C C . GLY A 1 275 ? -4.352 -6.263 -9.133 1.00 94.19 275 GLY A C 1
ATOM 2104 O O . GLY A 1 275 ? -5.011 -5.459 -9.788 1.00 94.19 275 GLY A O 1
ATOM 2105 N N . LYS A 1 276 ? -3.791 -5.951 -7.963 1.00 95.94 276 LYS A N 1
ATOM 2106 C CA . LYS A 1 276 ? -3.807 -4.619 -7.353 1.00 95.94 276 LYS A CA 1
ATOM 2107 C C . LYS A 1 276 ? -2.438 -4.277 -6.774 1.00 95.94 276 LYS A C 1
ATOM 2109 O O . LYS A 1 276 ? -1.815 -5.111 -6.109 1.00 95.94 276 LYS A O 1
ATOM 2114 N N . LEU A 1 277 ? -2.020 -3.033 -6.985 1.00 97.19 277 LEU A N 1
ATOM 2115 C CA . LEU A 1 277 ? -0.904 -2.397 -6.295 1.00 97.19 277 LEU A CA 1
ATOM 2116 C C . LEU A 1 277 ? -1.423 -1.106 -5.649 1.00 97.19 277 LEU A C 1
ATOM 2118 O O . LEU A 1 277 ? -1.952 -0.239 -6.335 1.00 97.19 277 LEU A O 1
ATOM 2122 N N . THR A 1 278 ? -1.337 -1.004 -4.325 1.00 96.06 278 THR A N 1
ATOM 2123 C CA . THR A 1 278 ? -1.910 0.110 -3.548 1.00 96.06 278 THR A CA 1
ATOM 2124 C C . THR A 1 278 ? -1.015 0.481 -2.376 1.00 96.06 278 THR A C 1
ATOM 2126 O O . THR A 1 278 ? -0.098 -0.261 -2.020 1.00 96.06 278 THR A O 1
ATOM 2129 N N . ASP A 1 279 ? -1.336 1.583 -1.705 1.00 93.19 279 ASP A N 1
ATOM 2130 C CA . ASP A 1 279 ? -0.823 1.841 -0.366 1.00 93.19 279 ASP A CA 1
ATOM 2131 C C . ASP A 1 279 ? -1.404 0.859 0.676 1.00 93.19 279 ASP A C 1
ATOM 2133 O O . ASP A 1 279 ? -2.237 -0.007 0.378 1.00 93.19 279 ASP A O 1
ATOM 2137 N N . THR A 1 280 ? -0.965 0.999 1.930 1.00 87.88 280 THR A N 1
ATOM 2138 C CA . THR A 1 280 ? -1.412 0.153 3.052 1.00 87.88 280 THR A CA 1
ATOM 2139 C C . THR A 1 280 ? -2.872 0.343 3.473 1.00 87.88 280 THR A C 1
ATOM 2141 O O . THR A 1 280 ? -3.369 -0.422 4.300 1.00 87.88 280 THR A O 1
ATOM 2144 N N . GLN A 1 281 ? -3.562 1.342 2.924 1.00 84.19 281 GLN A N 1
ATOM 2145 C CA . GLN A 1 281 ? -4.980 1.625 3.150 1.00 84.19 281 GLN A CA 1
ATOM 2146 C C . GLN A 1 281 ? -5.849 1.195 1.957 1.00 84.19 281 GLN A C 1
ATOM 2148 O O . GLN A 1 281 ? -7.069 1.327 2.013 1.00 84.19 281 GLN A O 1
ATOM 2153 N N . GLY A 1 282 ? -5.242 0.669 0.889 1.00 89.31 282 GLY A N 1
ATOM 2154 C CA . GLY A 1 282 ? -5.944 0.286 -0.333 1.00 89.31 282 GLY A CA 1
ATOM 2155 C C . GLY A 1 282 ? -6.124 1.427 -1.338 1.00 89.31 282 GLY A C 1
ATOM 2156 O O . GLY A 1 282 ? -6.812 1.231 -2.338 1.00 89.31 282 GLY A O 1
ATOM 2157 N N . ASN A 1 283 ? -5.510 2.595 -1.118 1.00 91.19 283 ASN A N 1
ATOM 2158 C CA . ASN A 1 283 ? -5.572 3.706 -2.066 1.00 91.19 283 ASN A CA 1
ATOM 2159 C C . ASN A 1 283 ? -4.591 3.492 -3.224 1.00 91.19 283 ASN A C 1
ATOM 2161 O O . ASN A 1 283 ? -3.471 3.010 -3.037 1.00 91.19 283 ASN A O 1
ATOM 2165 N N . VAL A 1 284 ? -4.999 3.902 -4.421 1.00 93.44 284 VAL A N 1
ATOM 2166 C CA . VAL A 1 284 ? -4.145 3.886 -5.615 1.00 93.44 284 VAL A CA 1
ATOM 2167 C C . VAL A 1 284 ? -3.120 5.024 -5.584 1.00 93.44 284 VAL A C 1
ATOM 2169 O O . VAL A 1 284 ? -3.379 6.083 -5.010 1.00 93.44 284 VAL A O 1
ATOM 2172 N N . TYR A 1 285 ? -1.966 4.834 -6.229 1.00 92.19 285 TYR A N 1
ATOM 2173 C CA . TYR A 1 285 ? -0.960 5.892 -6.353 1.00 92.19 285 TYR A CA 1
ATOM 2174 C C . TYR A 1 285 ? -1.283 6.868 -7.482 1.00 92.19 285 TYR A C 1
ATOM 2176 O O . TYR A 1 285 ? -1.826 6.504 -8.524 1.00 92.19 285 TYR A O 1
ATOM 2184 N N . ILE A 1 286 ? -0.910 8.127 -7.285 1.00 91.50 286 ILE A N 1
ATOM 2185 C CA . ILE A 1 286 ? -1.033 9.176 -8.296 1.00 91.50 286 ILE A CA 1
ATOM 2186 C C . ILE A 1 286 ? 0.369 9.532 -8.791 1.00 91.50 286 ILE A C 1
ATOM 2188 O O . ILE A 1 286 ? 1.269 9.799 -7.990 1.00 91.50 286 ILE A O 1
ATOM 2192 N N . TYR A 1 287 ? 0.544 9.518 -10.111 1.00 91.19 287 TYR A N 1
ATOM 2193 C CA . TYR A 1 287 ? 1.815 9.760 -10.795 1.00 91.19 287 TYR A CA 1
ATOM 2194 C C . TYR A 1 287 ? 1.821 11.147 -11.428 1.00 91.19 287 TYR A C 1
ATOM 2196 O O . TYR A 1 287 ? 1.697 11.293 -12.643 1.00 91.19 287 TYR A O 1
ATOM 2204 N N . ASP A 1 288 ? 1.932 12.175 -10.594 1.00 83.94 288 ASP A N 1
ATOM 2205 C CA . ASP A 1 288 ? 2.017 13.557 -11.053 1.00 83.94 288 ASP A CA 1
ATOM 2206 C C . ASP A 1 288 ? 3.458 14.085 -10.988 1.00 83.94 288 ASP A C 1
ATOM 2208 O O . ASP A 1 288 ? 4.229 13.729 -10.099 1.00 83.94 288 ASP A O 1
ATOM 2212 N N . HIS A 1 289 ? 3.810 14.932 -11.953 1.00 73.69 289 HIS A N 1
ATOM 2213 C CA . HIS A 1 289 ? 5.110 15.593 -12.076 1.00 73.69 289 HIS A CA 1
ATOM 2214 C C . HIS A 1 289 ? 5.037 17.103 -11.799 1.00 73.69 289 HIS A C 1
ATOM 2216 O O . HIS A 1 289 ? 6.066 17.778 -11.864 1.00 73.69 289 HIS A O 1
ATOM 2222 N N . ILE A 1 290 ? 3.838 17.663 -11.562 1.00 66.38 290 ILE A N 1
ATOM 2223 C CA . ILE A 1 290 ? 3.651 19.113 -11.422 1.00 66.38 290 ILE A CA 1
ATOM 2224 C C . ILE A 1 290 ? 4.450 19.649 -10.222 1.00 66.38 290 ILE A C 1
ATOM 2226 O O . ILE A 1 290 ? 4.378 19.127 -9.111 1.00 66.38 290 ILE A O 1
ATOM 2230 N N . GLY A 1 291 ? 5.175 20.749 -10.462 1.00 52.22 291 GLY A N 1
ATOM 2231 C CA . GLY A 1 291 ? 6.213 21.341 -9.604 1.00 52.22 291 GLY A CA 1
ATOM 2232 C C . GLY A 1 291 ? 5.802 21.902 -8.235 1.00 52.22 291 GLY A C 1
ATOM 2233 O O . GLY A 1 291 ? 6.532 22.730 -7.704 1.00 52.22 291 GLY A O 1
ATOM 2234 N N . ASN A 1 292 ? 4.671 21.469 -7.668 1.00 41.94 292 ASN A N 1
ATOM 2235 C CA . ASN A 1 292 ? 4.216 21.795 -6.310 1.00 41.94 292 ASN A CA 1
ATOM 2236 C C . ASN A 1 292 ? 3.942 20.555 -5.432 1.00 41.94 292 ASN A C 1
ATOM 2238 O O . ASN A 1 292 ? 3.446 20.719 -4.320 1.00 41.94 292 ASN A O 1
ATOM 2242 N N . ALA A 1 293 ? 4.248 19.333 -5.883 1.00 46.50 293 ALA A N 1
ATOM 2243 C CA . ALA A 1 293 ? 4.251 18.157 -5.012 1.00 46.50 293 ALA A CA 1
ATOM 2244 C C . ALA A 1 293 ? 5.681 17.931 -4.483 1.00 46.50 293 ALA A C 1
ATOM 2246 O O . ALA A 1 293 ? 6.536 17.493 -5.250 1.00 46.50 293 ALA A O 1
ATOM 2247 N N . PRO A 1 294 ? 5.984 18.257 -3.212 1.00 47.75 294 PRO A N 1
ATOM 2248 C CA . PRO A 1 294 ? 7.344 18.172 -2.689 1.00 47.75 294 PRO A CA 1
ATOM 2249 C C . PRO A 1 294 ? 7.794 16.745 -2.366 1.00 47.75 294 PRO A C 1
ATOM 2251 O O . PRO A 1 294 ? 8.890 16.595 -1.837 1.00 47.75 294 PRO A O 1
ATOM 2254 N N . ASP A 1 295 ? 7.005 15.709 -2.676 1.00 63.72 295 ASP A N 1
ATOM 2255 C CA . ASP A 1 295 ? 7.415 14.355 -2.335 1.00 63.72 295 ASP A CA 1
ATOM 2256 C C . ASP A 1 295 ? 7.028 13.287 -3.369 1.00 63.72 295 ASP A C 1
ATOM 2258 O O . ASP A 1 295 ? 5.854 12.968 -3.586 1.00 63.72 295 ASP A O 1
ATOM 2262 N N . PHE A 1 296 ? 8.049 12.719 -4.019 1.00 80.38 296 PHE A N 1
ATOM 2263 C CA . PHE A 1 296 ? 7.910 11.507 -4.828 1.00 80.38 296 PHE A CA 1
ATOM 2264 C C . PHE A 1 296 ? 7.803 10.253 -3.947 1.00 80.38 296 PHE A C 1
ATOM 2266 O O . PHE A 1 296 ? 7.513 9.168 -4.466 1.00 80.38 296 PHE A O 1
ATOM 2273 N N . ASP A 1 297 ? 7.978 10.372 -2.632 1.00 85.62 297 ASP A N 1
ATOM 2274 C CA . ASP A 1 297 ? 7.897 9.261 -1.700 1.00 85.62 297 ASP A CA 1
ATOM 2275 C C . ASP A 1 297 ? 6.479 8.674 -1.640 1.00 85.62 297 ASP A C 1
ATOM 2277 O O . ASP A 1 297 ? 5.434 9.324 -1.761 1.00 85.62 297 ASP A O 1
ATOM 2281 N N . ASN A 1 298 ? 6.442 7.358 -1.494 1.00 86.56 298 ASN A N 1
ATOM 2282 C CA . ASN A 1 298 ? 5.246 6.586 -1.208 1.00 86.56 298 ASN A CA 1
ATOM 2283 C C . ASN A 1 298 ? 5.156 6.428 0.310 1.00 86.56 298 ASN A C 1
ATOM 2285 O O . ASN A 1 298 ? 5.526 5.392 0.869 1.00 86.56 298 ASN A O 1
ATOM 2289 N N . GLU A 1 299 ? 4.689 7.475 0.990 1.00 82.06 299 GLU A N 1
ATOM 2290 C CA . GLU A 1 299 ? 4.742 7.555 2.455 1.00 82.06 299 GLU A CA 1
ATOM 2291 C C . GLU A 1 299 ? 3.938 6.455 3.170 1.00 82.06 299 GLU A C 1
ATOM 2293 O O . GLU A 1 299 ? 4.255 6.039 4.286 1.00 82.06 299 GLU A O 1
ATOM 2298 N N . ARG A 1 300 ? 2.892 5.952 2.510 1.00 82.81 300 ARG A N 1
ATOM 2299 C CA . ARG A 1 300 ? 1.866 5.082 3.101 1.00 82.81 300 ARG A CA 1
ATOM 2300 C C . ARG A 1 300 ? 2.140 3.589 2.916 1.00 82.81 300 ARG A C 1
ATOM 2302 O O . ARG A 1 300 ? 1.206 2.786 2.904 1.00 82.81 300 ARG A O 1
ATOM 2309 N N . GLY A 1 301 ? 3.408 3.203 2.792 1.00 89.62 301 GLY A N 1
ATOM 2310 C CA . GLY A 1 301 ? 3.805 1.815 2.545 1.00 89.62 301 GLY A CA 1
ATOM 2311 C C . GLY A 1 301 ? 3.411 1.364 1.142 1.00 89.62 301 GLY A C 1
ATOM 2312 O O . GLY A 1 301 ? 3.275 2.219 0.280 1.00 89.62 301 GLY A O 1
ATOM 2313 N N . LEU A 1 302 ? 3.277 0.054 0.915 1.00 94.25 302 LEU A N 1
ATOM 2314 C CA . LEU A 1 302 ? 2.998 -0.556 -0.395 1.00 94.25 302 LEU A CA 1
ATOM 2315 C C . LEU A 1 302 ? 2.432 -1.971 -0.216 1.00 94.25 302 LEU A C 1
ATOM 2317 O O . LEU A 1 302 ? 2.911 -2.708 0.646 1.00 94.25 302 LEU A O 1
ATOM 2321 N N . ILE A 1 303 ? 1.461 -2.366 -1.037 1.00 96.44 303 ILE A N 1
ATOM 2322 C CA . ILE A 1 303 ? 0.927 -3.730 -1.160 1.00 96.44 303 ILE A CA 1
ATOM 2323 C C . ILE A 1 303 ? 0.805 -4.059 -2.649 1.00 96.44 303 ILE A C 1
ATOM 2325 O O . ILE A 1 303 ? 0.223 -3.275 -3.388 1.00 96.44 303 ILE A O 1
ATOM 2329 N N . ALA A 1 304 ? 1.297 -5.219 -3.085 1.00 96.81 304 ALA A N 1
ATOM 2330 C CA . ALA A 1 304 ? 1.152 -5.713 -4.455 1.00 96.81 304 ALA A CA 1
ATOM 2331 C C . ALA A 1 304 ? 0.719 -7.185 -4.467 1.00 96.81 304 ALA A C 1
ATOM 2333 O O . ALA A 1 304 ? 1.325 -8.016 -3.788 1.00 96.81 304 ALA A O 1
ATOM 2334 N N . CYS A 1 305 ? -0.325 -7.513 -5.230 1.00 95.94 305 CYS A N 1
ATOM 2335 C CA . CYS A 1 305 ? -0.892 -8.861 -5.369 1.00 95.94 305 CYS A CA 1
ATOM 2336 C C . CYS A 1 305 ? -1.459 -9.052 -6.782 1.00 95.94 305 CYS A C 1
ATOM 2338 O O . CYS A 1 305 ? -2.114 -8.150 -7.293 1.00 95.94 305 CYS A O 1
ATOM 2340 N N . VAL A 1 306 ? -1.307 -10.237 -7.385 1.00 91.06 306 VAL A N 1
ATOM 2341 C CA . VAL A 1 306 ? -1.991 -10.579 -8.658 1.00 91.06 306 VAL A CA 1
ATOM 2342 C C . VAL A 1 306 ? -3.450 -11.013 -8.427 1.00 91.06 306 VAL A C 1
ATOM 2344 O O . VAL A 1 306 ? -4.265 -10.945 -9.340 1.00 91.06 306 VAL A O 1
ATOM 2347 N N . LYS A 1 307 ? -3.812 -11.420 -7.201 1.00 90.44 307 LYS A N 1
ATOM 2348 C CA . LYS A 1 307 ? -5.185 -11.802 -6.828 1.00 90.44 307 LYS A CA 1
ATOM 2349 C C . LYS A 1 307 ? -5.848 -10.724 -5.961 1.00 90.44 307 LYS A C 1
ATOM 2351 O O . LYS A 1 307 ? -5.308 -10.428 -4.888 1.00 90.44 307 LYS A O 1
ATOM 2356 N N . PRO A 1 308 ? -7.013 -10.179 -6.355 1.00 89.94 308 PRO A N 1
ATOM 2357 C CA . PRO A 1 308 ? -7.745 -9.194 -5.557 1.00 89.94 308 PRO A CA 1
ATOM 2358 C C . PRO A 1 308 ? -8.112 -9.678 -4.148 1.00 89.94 308 PRO A C 1
ATOM 2360 O O . PRO A 1 308 ? -8.031 -8.905 -3.199 1.00 89.94 308 PRO A O 1
ATOM 2363 N N . GLU A 1 309 ? -8.449 -10.957 -3.973 1.00 90.50 309 GLU A N 1
ATOM 2364 C CA . GLU A 1 309 ? -8.833 -11.506 -2.665 1.00 90.50 309 GLU A CA 1
ATOM 2365 C C . GLU A 1 309 ? -7.635 -11.571 -1.708 1.00 90.50 309 GLU A C 1
ATOM 2367 O O . GLU A 1 309 ? -7.758 -11.310 -0.510 1.00 90.50 309 GLU A O 1
ATOM 2372 N N . THR A 1 310 ? -6.449 -11.895 -2.238 1.00 91.25 310 THR A N 1
ATOM 2373 C CA . THR A 1 310 ? -5.193 -11.858 -1.476 1.00 91.25 310 THR A CA 1
ATOM 2374 C C . THR A 1 310 ? -4.839 -10.425 -1.090 1.00 91.25 310 THR A C 1
ATOM 2376 O O . THR A 1 310 ? -4.415 -10.187 0.040 1.00 91.25 310 THR A O 1
ATOM 2379 N N . HIS A 1 311 ? -5.067 -9.467 -1.992 1.00 95.06 311 HIS A N 1
ATOM 2380 C CA . HIS A 1 311 ? -4.866 -8.046 -1.715 1.00 95.06 311 HIS A CA 1
ATOM 2381 C C . HIS A 1 311 ? -5.731 -7.568 -0.544 1.00 95.06 311 HIS A C 1
ATOM 2383 O O . HIS A 1 311 ? -5.197 -7.055 0.437 1.00 95.06 311 HIS A O 1
ATOM 2389 N N . GLU A 1 312 ? -7.041 -7.823 -0.589 1.00 92.56 312 GLU A N 1
ATOM 2390 C CA . GLU A 1 312 ? -7.974 -7.437 0.479 1.00 92.56 312 GLU A CA 1
ATOM 2391 C C . GLU A 1 312 ? -7.622 -8.083 1.823 1.00 92.56 312 GLU A C 1
ATOM 2393 O O . GLU A 1 312 ? -7.681 -7.436 2.871 1.00 92.56 312 GLU A O 1
ATOM 2398 N N . MET A 1 313 ? -7.205 -9.352 1.814 1.00 92.88 313 MET A N 1
ATOM 2399 C CA . MET A 1 313 ? -6.735 -10.036 3.018 1.00 92.88 313 MET A CA 1
ATOM 2400 C C . MET A 1 313 ? -5.520 -9.333 3.636 1.00 92.88 313 MET A C 1
ATOM 2402 O O . MET A 1 313 ? -5.497 -9.093 4.846 1.00 92.88 313 MET A O 1
ATOM 2406 N N . ILE A 1 314 ? -4.523 -8.986 2.817 1.00 94.06 314 ILE A N 1
ATOM 2407 C CA . ILE A 1 314 ? -3.303 -8.317 3.281 1.00 94.06 314 ILE A CA 1
ATOM 2408 C C . ILE A 1 314 ? -3.612 -6.900 3.777 1.00 94.06 314 ILE A C 1
ATOM 2410 O O . ILE A 1 314 ? -3.130 -6.539 4.851 1.00 94.06 314 ILE A O 1
ATOM 2414 N N . VAL A 1 315 ? -4.457 -6.133 3.076 1.00 92.12 315 VAL A N 1
ATOM 2415 C CA . VAL A 1 315 ? -4.928 -4.811 3.532 1.00 92.12 315 VAL A CA 1
ATOM 2416 C C . VAL A 1 315 ? -5.550 -4.928 4.923 1.00 92.12 315 VAL A C 1
ATOM 2418 O O . VAL A 1 315 ? -5.109 -4.249 5.846 1.00 92.12 315 VAL A O 1
ATOM 2421 N N . ASN A 1 316 ? -6.493 -5.854 5.117 1.00 85.38 316 ASN A N 1
ATOM 2422 C CA . ASN A 1 316 ? -7.165 -6.050 6.404 1.00 85.38 316 ASN A CA 1
ATOM 2423 C C . ASN A 1 316 ? -6.189 -6.387 7.543 1.00 85.38 316 ASN A C 1
ATOM 2425 O O . ASN A 1 316 ? -6.315 -5.859 8.653 1.00 85.38 316 ASN A O 1
ATOM 2429 N N . VAL A 1 317 ? -5.196 -7.247 7.286 1.00 87.12 317 VAL A N 1
ATOM 2430 C CA . VAL A 1 317 ? -4.164 -7.567 8.283 1.00 87.12 317 VAL A CA 1
ATOM 2431 C C . VAL A 1 317 ? -3.304 -6.348 8.594 1.00 87.12 317 VAL A C 1
ATOM 2433 O O . VAL A 1 317 ? -3.043 -6.069 9.764 1.00 87.12 317 VAL A O 1
ATOM 2436 N N . ILE A 1 318 ? -2.879 -5.601 7.581 1.00 85.38 318 ILE A N 1
ATOM 2437 C CA . ILE A 1 318 ? -2.048 -4.410 7.761 1.00 85.38 318 ILE A CA 1
ATOM 2438 C C . ILE A 1 318 ? -2.800 -3.325 8.531 1.00 85.38 318 ILE A C 1
ATOM 2440 O O . ILE A 1 318 ? -2.244 -2.766 9.477 1.00 85.38 318 ILE A O 1
ATOM 2444 N N . THR A 1 319 ? -4.074 -3.085 8.212 1.00 77.94 319 THR A N 1
ATOM 2445 C CA . THR A 1 319 ? -4.948 -2.194 8.985 1.00 77.94 319 THR A CA 1
ATOM 2446 C C . THR A 1 319 ? -5.006 -2.631 10.446 1.00 77.94 319 THR A C 1
ATOM 2448 O O . THR A 1 319 ? -4.798 -1.812 11.340 1.00 77.94 319 THR A O 1
ATOM 2451 N N . LYS A 1 320 ? -5.207 -3.931 10.706 1.00 69.38 320 LYS A N 1
ATOM 2452 C CA . LYS A 1 320 ? -5.221 -4.479 12.067 1.00 69.38 320 LYS A CA 1
ATOM 2453 C C . LYS A 1 320 ? -3.895 -4.243 12.794 1.00 69.38 320 LYS A C 1
ATOM 2455 O O . LYS A 1 320 ? -3.908 -3.798 13.938 1.00 69.38 320 LYS A O 1
ATOM 2460 N N . VAL A 1 321 ? -2.762 -4.498 12.142 1.00 71.50 321 VAL A N 1
ATOM 2461 C CA . VAL A 1 321 ? -1.430 -4.297 12.730 1.00 71.50 321 VAL A CA 1
ATOM 2462 C C . VAL A 1 321 ? -1.166 -2.824 13.034 1.00 71.50 321 VAL A C 1
ATOM 2464 O O . VAL A 1 321 ? -0.739 -2.514 14.146 1.00 71.50 321 VAL A O 1
ATOM 2467 N N . ASN A 1 322 ? -1.460 -1.919 12.096 1.00 64.25 322 ASN A N 1
ATOM 2468 C CA . ASN A 1 322 ? -1.304 -0.477 12.294 1.00 64.25 322 ASN A CA 1
ATOM 2469 C C . ASN A 1 322 ? -2.112 0.004 13.502 1.00 64.25 322 ASN A C 1
ATOM 2471 O O . ASN A 1 322 ? -1.547 0.644 14.391 1.00 64.25 322 ASN A O 1
ATOM 2475 N N . LEU A 1 323 ? -3.386 -0.396 13.589 1.00 56.22 323 LEU A N 1
ATOM 2476 C CA . LEU A 1 323 ? -4.251 -0.092 14.730 1.00 56.22 323 LEU A CA 1
ATOM 2477 C C . LEU A 1 323 ? -3.670 -0.620 16.048 1.00 56.22 323 LEU A C 1
ATOM 2479 O O . LEU A 1 323 ? -3.635 0.116 17.027 1.00 56.22 323 LEU A O 1
ATOM 2483 N N . THR A 1 324 ? -3.170 -1.860 16.081 1.00 49.84 324 THR A N 1
ATOM 2484 C CA . THR A 1 324 ? -2.562 -2.415 17.305 1.00 49.84 324 THR A CA 1
ATOM 2485 C C . THR A 1 324 ? -1.254 -1.726 17.695 1.00 49.84 324 THR A C 1
ATOM 2487 O O . THR A 1 324 ? -0.997 -1.548 18.877 1.00 49.84 324 THR A O 1
ATOM 2490 N N . SER A 1 325 ? -0.439 -1.299 16.728 1.00 49.34 325 SER A N 1
ATOM 2491 C CA . SER A 1 325 ? 0.869 -0.685 16.996 1.00 49.34 325 SER A CA 1
ATOM 2492 C C . SER A 1 325 ? 0.798 0.766 17.472 1.00 49.34 325 SER A C 1
ATOM 2494 O O . SER A 1 325 ? 1.688 1.222 18.185 1.00 49.34 325 SER A O 1
ATOM 2496 N N . ALA A 1 326 ? -0.268 1.490 17.117 1.00 39.56 326 ALA A N 1
ATOM 2497 C CA . ALA A 1 326 ? -0.516 2.846 17.605 1.00 39.56 326 ALA A CA 1
ATOM 2498 C C . ALA A 1 326 ? -0.857 2.887 19.110 1.00 39.56 326 ALA A C 1
ATOM 2500 O O . ALA A 1 326 ? -0.871 3.959 19.708 1.00 39.56 326 ALA A O 1
ATOM 2501 N N . LEU A 1 327 ? -1.113 1.725 19.724 1.00 40.56 327 LEU A N 1
ATOM 2502 C CA . LEU A 1 327 ? -1.538 1.576 21.116 1.00 40.56 327 LEU A CA 1
ATOM 2503 C C . LEU A 1 327 ? -0.385 1.230 22.090 1.00 40.56 327 LEU A C 1
ATOM 2505 O O . LEU A 1 327 ? -0.635 1.013 23.275 1.00 40.56 327 LEU A O 1
ATOM 2509 N N . ASP A 1 328 ? 0.877 1.188 21.644 1.00 37.16 328 ASP A N 1
ATOM 2510 C CA . ASP A 1 328 ? 1.985 0.624 22.435 1.00 37.16 328 ASP A CA 1
ATOM 2511 C C . ASP A 1 328 ? 2.701 1.628 23.378 1.00 37.16 328 ASP A C 1
ATOM 2513 O O . ASP A 1 328 ? 3.593 2.372 22.962 1.00 37.16 328 ASP A O 1
ATOM 2517 N N . GLY A 1 329 ? 2.425 1.536 24.695 1.00 33.12 329 GLY A N 1
ATOM 2518 C CA . GLY A 1 329 ? 3.523 1.485 25.683 1.00 33.12 329 GLY A CA 1
ATOM 2519 C C . GLY A 1 329 ? 3.411 2.176 27.057 1.00 33.12 329 GLY A C 1
ATOM 2520 O O . GLY A 1 329 ? 4.333 2.004 27.853 1.00 33.12 329 GLY A O 1
ATOM 2521 N N . ARG A 1 330 ? 2.363 2.943 27.395 1.00 33.38 330 ARG A N 1
ATOM 2522 C CA . ARG A 1 330 ? 2.200 3.535 28.751 1.00 33.38 330 ARG A CA 1
ATOM 2523 C C . ARG A 1 330 ? 1.033 2.884 29.492 1.00 33.38 330 ARG A C 1
ATOM 2525 O O . ARG A 1 330 ? -0.015 2.668 28.896 1.00 33.38 330 ARG A O 1
ATOM 2532 N N . GLU A 1 331 ? 1.197 2.598 30.787 1.00 36.50 331 GLU A N 1
ATOM 2533 C CA . GLU A 1 331 ? 0.091 2.152 31.647 1.00 36.50 331 GLU A CA 1
ATOM 2534 C C . GLU A 1 331 ? -1.017 3.218 31.661 1.00 36.50 331 GLU A C 1
ATOM 2536 O O . GLU A 1 331 ? -0.865 4.285 32.251 1.00 36.50 331 GLU A O 1
ATOM 2541 N N . MET A 1 332 ? -2.141 2.934 30.997 1.00 38.88 332 MET A N 1
ATOM 2542 C CA . MET A 1 332 ? -3.299 3.839 30.909 1.00 38.88 332 MET A CA 1
ATOM 2543 C C . MET A 1 332 ? -4.256 3.721 32.106 1.00 38.88 332 MET A C 1
ATOM 2545 O O . MET A 1 332 ? -5.320 4.337 32.125 1.00 38.88 332 MET A O 1
ATOM 2549 N N . THR A 1 333 ? -3.946 2.894 33.106 1.00 41.00 333 THR A N 1
ATOM 2550 C CA . THR A 1 333 ? -4.821 2.684 34.267 1.00 41.00 333 THR A CA 1
ATOM 2551 C C . THR A 1 333 ? -3.975 2.529 35.529 1.00 41.00 333 THR A C 1
ATOM 2553 O O . THR A 1 333 ? -3.235 1.551 35.620 1.00 41.00 333 THR A O 1
ATOM 2556 N N . PRO A 1 334 ? -4.069 3.453 36.505 1.00 37.88 334 PRO A N 1
ATOM 2557 C CA . PRO A 1 334 ? -3.319 3.359 37.754 1.00 37.88 334 PRO A CA 1
ATOM 2558 C C . PRO A 1 334 ? -3.587 2.039 38.488 1.00 37.88 334 PRO A C 1
ATOM 2560 O O . PRO A 1 334 ? -4.739 1.618 38.603 1.00 37.88 334 PRO A O 1
ATOM 2563 N N . GLN A 1 335 ? -2.543 1.417 39.042 1.00 42.50 335 GLN A N 1
ATOM 2564 C CA . GLN A 1 335 ? -2.619 0.110 39.711 1.00 42.50 335 GLN A CA 1
ATOM 2565 C C . GLN A 1 335 ? -3.717 0.044 40.792 1.00 42.50 335 GLN A C 1
ATOM 2567 O O . GLN A 1 335 ? -4.499 -0.904 40.839 1.00 42.50 335 GLN A O 1
ATOM 2572 N N . TRP A 1 336 ? -3.863 1.104 41.593 1.00 48.53 336 TRP A N 1
ATOM 2573 C CA . TRP A 1 336 ? -4.894 1.181 42.633 1.00 48.53 336 TRP A CA 1
ATOM 2574 C C . TRP A 1 336 ? -6.332 1.125 42.075 1.00 48.53 336 TRP A C 1
ATOM 2576 O O . TRP A 1 336 ? -7.241 0.666 42.767 1.00 48.53 336 TRP A O 1
ATOM 2586 N N . PHE A 1 337 ? -6.554 1.591 40.839 1.00 40.25 337 PHE A N 1
ATOM 2587 C CA . PHE A 1 337 ? -7.857 1.587 40.168 1.00 40.25 337 PHE A CA 1
ATOM 2588 C C . PHE A 1 337 ? -8.187 0.191 39.622 1.00 40.25 337 PHE A C 1
ATOM 2590 O O . PHE A 1 337 ? -9.314 -0.279 39.781 1.00 40.25 337 PHE A O 1
ATOM 2597 N N . GLN A 1 338 ? -7.191 -0.519 39.077 1.00 49.38 338 GLN A N 1
ATOM 2598 C CA . GLN A 1 338 ? -7.342 -1.922 38.668 1.00 49.38 338 GLN A CA 1
ATOM 2599 C C . GLN A 1 338 ? -7.720 -2.820 39.855 1.00 49.38 338 GLN A C 1
ATOM 2601 O O . GLN A 1 338 ? -8.635 -3.634 39.744 1.00 49.38 338 GLN A O 1
ATOM 2606 N N . GLU A 1 339 ? -7.071 -2.621 41.004 1.00 50.59 339 GLU A N 1
ATOM 2607 C CA . GLU A 1 339 ? -7.300 -3.401 42.228 1.00 50.59 339 GLU A CA 1
ATOM 2608 C C . GLU A 1 339 ? -8.685 -3.160 42.856 1.00 50.59 339 GLU A C 1
ATOM 2610 O O . GLU A 1 339 ? -9.220 -4.049 43.516 1.00 50.59 339 GLU A O 1
ATOM 2615 N N . CYS A 1 340 ? -9.285 -1.982 42.641 1.00 43.06 340 CYS A N 1
ATOM 2616 C CA . CYS A 1 340 ? -10.589 -1.627 43.214 1.00 43.06 340 CYS A CA 1
ATOM 2617 C C . CYS A 1 340 ? -11.777 -1.915 42.281 1.00 43.06 340 CYS A C 1
ATOM 2619 O O . CYS A 1 340 ? -12.865 -2.197 42.776 1.00 43.06 340 CYS A O 1
ATOM 2621 N N . VAL A 1 341 ? -11.596 -1.812 40.957 1.00 43.41 341 VAL A N 1
ATOM 2622 C CA . VAL A 1 341 ? -12.699 -1.860 39.973 1.00 43.41 341 VAL A CA 1
ATOM 2623 C C . VAL A 1 341 ? -12.694 -3.154 39.150 1.00 43.41 341 VAL A C 1
ATOM 2625 O O . VAL A 1 341 ? -13.755 -3.681 38.822 1.00 43.41 341 VAL A O 1
ATOM 2628 N N . PHE A 1 342 ? -11.518 -3.718 38.854 1.00 48.81 342 PHE A N 1
ATOM 2629 C CA . PHE A 1 342 ? -11.353 -4.869 37.954 1.00 48.81 342 PHE A CA 1
ATOM 2630 C C . PHE A 1 342 ? -10.691 -6.071 38.647 1.00 48.81 342 PHE A C 1
ATOM 2632 O O . PHE A 1 342 ? -9.771 -6.686 38.102 1.00 48.81 342 PHE A O 1
ATOM 2639 N N . LEU A 1 343 ? -11.167 -6.426 39.848 1.00 43.47 343 LEU A N 1
ATOM 2640 C CA . LEU A 1 343 ? -10.684 -7.575 40.627 1.00 43.47 343 LEU A CA 1
ATOM 2641 C C . LEU A 1 343 ? -10.520 -8.836 39.751 1.00 43.47 343 LEU A C 1
ATOM 2643 O O . LEU A 1 343 ? -11.494 -9.428 39.284 1.00 43.47 343 LEU A O 1
ATOM 2647 N N . GLY A 1 344 ? -9.265 -9.250 39.539 1.00 46.06 344 GLY A N 1
ATOM 2648 C CA . GLY A 1 344 ? -8.909 -10.515 38.890 1.00 46.06 344 GLY A CA 1
ATOM 2649 C C . GLY A 1 344 ? -8.868 -10.530 37.355 1.00 46.06 344 GLY A C 1
ATOM 2650 O O . GLY A 1 344 ? -8.875 -11.620 36.785 1.00 46.06 344 GLY A O 1
ATOM 2651 N N . ARG A 1 345 ? -8.823 -9.383 36.656 1.00 44.34 345 ARG A N 1
ATOM 2652 C CA . ARG A 1 345 ? -8.741 -9.352 35.178 1.00 44.34 345 ARG A CA 1
ATOM 2653 C C . ARG A 1 345 ? -7.565 -8.509 34.667 1.00 44.34 345 ARG A C 1
ATOM 2655 O O . ARG A 1 345 ? -7.551 -7.299 34.842 1.00 44.34 345 ARG A O 1
ATOM 2662 N N . GLN A 1 346 ? -6.621 -9.144 33.968 1.00 42.25 346 GLN A N 1
ATOM 2663 C CA . GLN A 1 346 ? -5.600 -8.475 33.148 1.00 42.25 346 GLN A CA 1
ATOM 2664 C C . GLN A 1 346 ? -5.985 -8.556 31.663 1.00 42.25 346 GLN A C 1
ATOM 2666 O O . GLN A 1 346 ? -6.391 -9.616 31.182 1.00 42.25 346 GLN A O 1
ATOM 2671 N N . VAL A 1 347 ? -5.853 -7.450 30.927 1.00 39.25 347 VAL A N 1
ATOM 2672 C CA . VAL A 1 347 ? -6.055 -7.405 29.468 1.00 39.25 347 VAL A CA 1
ATOM 2673 C C . VAL A 1 347 ? -4.684 -7.455 28.797 1.00 39.25 347 VAL A C 1
ATOM 2675 O O . VAL A 1 347 ? -3.936 -6.489 28.850 1.00 39.25 347 VAL A O 1
ATOM 2678 N N . LEU A 1 348 ? -4.344 -8.601 28.198 1.00 33.59 348 LEU A N 1
ATOM 2679 C CA . LEU A 1 348 ? -3.021 -8.857 27.606 1.00 33.59 348 LEU A CA 1
ATOM 2680 C C . LEU A 1 348 ? -2.948 -8.556 26.097 1.00 33.59 348 LEU A C 1
ATOM 2682 O O . LEU A 1 348 ? -1.856 -8.399 25.563 1.00 33.59 348 LEU A O 1
ATOM 2686 N N . ALA A 1 349 ? -4.090 -8.507 25.402 1.00 32.91 349 ALA A N 1
ATOM 2687 C CA . ALA A 1 349 ? -4.179 -8.216 23.970 1.00 32.91 349 ALA A CA 1
ATOM 2688 C C . ALA A 1 349 ? -5.595 -7.760 23.587 1.00 32.91 349 ALA A C 1
ATOM 2690 O O . ALA A 1 349 ? -6.581 -8.207 24.181 1.00 32.91 349 ALA A O 1
ATOM 2691 N N . VAL A 1 350 ? -5.699 -6.915 22.558 1.00 35.12 350 VAL A N 1
ATOM 2692 C CA . VAL A 1 350 ? -6.969 -6.408 22.028 1.00 35.12 350 VAL A CA 1
ATOM 2693 C C . VAL A 1 350 ? -7.036 -6.633 20.518 1.00 35.12 350 VAL A C 1
ATOM 2695 O O . VAL A 1 350 ? -6.128 -6.273 19.777 1.00 35.12 350 VAL A O 1
ATOM 2698 N N . ASN A 1 351 ? -8.139 -7.210 20.048 1.00 32.06 351 ASN A N 1
ATOM 2699 C CA . ASN A 1 351 ? -8.453 -7.324 18.626 1.00 32.06 351 ASN A CA 1
ATOM 2700 C C . ASN A 1 351 ? -9.442 -6.213 18.255 1.00 32.06 351 ASN A C 1
ATOM 2702 O O . ASN A 1 351 ? -10.625 -6.314 18.576 1.00 32.06 351 ASN A O 1
ATOM 2706 N N . VAL A 1 352 ? -8.972 -5.179 17.563 1.00 32.91 352 VAL A N 1
ATOM 2707 C CA . VAL A 1 352 ? -9.840 -4.126 17.021 1.00 32.91 352 VAL A CA 1
ATOM 2708 C C . VAL A 1 352 ? -10.488 -4.638 15.731 1.00 32.91 352 VAL A C 1
ATOM 2710 O O . VAL A 1 352 ? -9.787 -5.080 14.823 1.00 32.91 352 VAL A O 1
ATOM 2713 N N . VAL A 1 353 ? -11.820 -4.608 15.653 1.00 33.53 353 VAL A N 1
ATOM 2714 C CA . VAL A 1 353 ? -12.584 -4.921 14.434 1.00 33.53 353 VAL A CA 1
ATOM 2715 C C . VAL A 1 353 ? -13.323 -3.645 14.003 1.00 33.53 353 VAL A C 1
ATOM 2717 O O . VAL A 1 353 ? -14.322 -3.292 14.643 1.00 33.53 353 VAL A O 1
ATOM 2720 N N . PRO A 1 354 ? -12.843 -2.933 12.964 1.00 30.64 354 PRO A N 1
ATOM 2721 C CA . PRO A 1 354 ? -13.502 -1.740 12.432 1.00 30.64 354 PRO A CA 1
ATOM 2722 C C . PRO A 1 354 ? -14.956 -2.031 12.033 1.00 30.64 354 PRO A C 1
ATOM 2724 O O . PRO A 1 354 ? -15.258 -3.110 11.529 1.00 30.64 354 PRO A O 1
ATOM 2727 N N . GLY A 1 355 ? -15.870 -1.092 12.292 1.00 36.00 355 GLY A N 1
ATOM 2728 C CA . GLY A 1 355 ? -17.287 -1.219 11.915 1.00 36.00 355 GLY A CA 1
ATOM 2729 C C . GLY A 1 355 ? -18.128 -2.188 12.760 1.00 36.00 355 GLY A C 1
ATOM 2730 O O . GLY A 1 355 ? -19.287 -2.416 12.432 1.00 36.00 355 GLY A O 1
ATOM 2731 N N . SER A 1 356 ? -17.591 -2.747 13.852 1.00 35.75 356 SER A N 1
ATOM 2732 C CA . SER A 1 356 ? -18.307 -3.705 14.722 1.00 35.75 356 SER A CA 1
ATOM 2733 C C . SER A 1 356 ? -18.713 -3.143 16.086 1.00 35.75 356 SER A C 1
ATOM 2735 O O . SER A 1 356 ? -18.717 -3.849 17.096 1.00 35.75 356 SER A O 1
ATOM 2737 N N . VAL A 1 357 ? -19.025 -1.851 16.142 1.00 48.62 357 VAL A N 1
ATOM 2738 C CA . VAL A 1 357 ? -19.433 -1.234 17.399 1.00 48.62 357 VAL A CA 1
ATOM 2739 C C . VAL A 1 357 ? -20.897 -1.568 17.678 1.00 48.62 357 VAL A C 1
ATOM 2741 O O . VAL A 1 357 ? -21.803 -1.096 16.999 1.00 48.62 357 VAL A O 1
ATOM 2744 N N . HIS A 1 358 ? -21.132 -2.386 18.699 1.00 63.47 358 HIS A N 1
ATOM 2745 C CA . HIS A 1 358 ? -22.474 -2.723 19.162 1.00 63.47 358 HIS A CA 1
ATOM 2746 C C . HIS A 1 358 ? -22.894 -1.752 20.275 1.00 63.47 358 HIS A C 1
ATOM 2748 O O . HIS A 1 358 ? -22.569 -1.966 21.445 1.00 63.47 358 HIS A O 1
ATOM 2754 N N . THR A 1 359 ? -23.640 -0.698 19.930 1.00 71.00 359 THR A N 1
ATOM 2755 C CA . THR A 1 359 ? -24.132 0.335 20.867 1.00 71.00 359 THR A CA 1
ATOM 2756 C C . THR A 1 359 ? -24.756 -0.251 22.135 1.00 71.00 359 THR A C 1
ATOM 2758 O O . THR A 1 359 ? -24.435 0.175 23.241 1.00 71.00 359 THR A O 1
ATOM 2761 N N . GLN A 1 360 ? -25.584 -1.290 22.002 1.00 76.06 360 GLN A N 1
ATOM 2762 C CA . GLN A 1 360 ? -26.224 -1.959 23.139 1.00 76.06 360 GLN A CA 1
ATOM 2763 C C . GLN A 1 360 ? -25.216 -2.589 24.113 1.00 76.06 360 GLN A C 1
ATOM 2765 O O . GLN A 1 360 ? -25.415 -2.548 25.321 1.00 76.06 360 GLN A O 1
ATOM 2770 N N . GLN A 1 361 ? -24.094 -3.130 23.639 1.00 79.50 361 GLN A N 1
ATOM 2771 C CA . GLN A 1 361 ? -23.083 -3.702 24.534 1.00 79.50 361 GLN A CA 1
ATOM 2772 C C . GLN A 1 361 ? -22.311 -2.617 25.287 1.00 79.50 361 GLN A C 1
ATOM 2774 O O . GLN A 1 361 ? -21.991 -2.798 26.461 1.00 79.50 361 GLN A O 1
ATOM 2779 N N . ALA A 1 362 ? -22.063 -1.474 24.643 1.00 82.81 362 ALA A N 1
ATOM 2780 C CA . ALA A 1 362 ? -21.478 -0.304 25.293 1.00 82.81 362 ALA A CA 1
ATOM 2781 C C . ALA A 1 362 ? -22.426 0.286 26.352 1.00 82.81 362 ALA A C 1
ATOM 2783 O O . ALA A 1 362 ? -21.999 0.565 27.471 1.00 82.81 362 ALA A O 1
ATOM 2784 N N . LEU A 1 363 ? -23.727 0.368 26.056 1.00 86.56 363 LEU A N 1
ATOM 2785 C CA . LEU A 1 363 ? -24.748 0.769 27.031 1.00 86.56 363 LEU A CA 1
ATOM 2786 C C . LEU A 1 363 ? -24.857 -0.226 28.194 1.00 86.56 363 LEU A C 1
ATOM 2788 O O . LEU A 1 363 ? -24.943 0.190 29.347 1.00 86.56 363 LEU A O 1
ATOM 2792 N N . ALA A 1 364 ? -24.790 -1.533 27.926 1.00 87.00 364 ALA A N 1
ATOM 2793 C CA . ALA A 1 364 ? -24.777 -2.553 28.973 1.00 87.00 364 ALA A CA 1
ATOM 2794 C C . ALA A 1 364 ? -23.529 -2.444 29.868 1.00 87.00 364 ALA A C 1
ATOM 2796 O O . ALA A 1 364 ? -23.613 -2.650 31.078 1.00 87.00 364 ALA A O 1
ATOM 2797 N N . TYR A 1 365 ? -22.370 -2.092 29.302 1.00 91.69 365 TYR A N 1
ATOM 2798 C CA . TYR A 1 365 ? -21.164 -1.811 30.079 1.00 91.69 365 TYR A CA 1
ATOM 2799 C C . TYR A 1 365 ? -21.354 -0.603 30.999 1.00 91.69 365 TYR A C 1
ATOM 2801 O O . TYR A 1 365 ? -21.078 -0.711 32.194 1.00 91.69 365 TYR A O 1
ATOM 2809 N N . LEU A 1 366 ? -21.870 0.513 30.473 1.00 94.25 366 LEU A N 1
ATOM 2810 C CA . LEU A 1 366 ? -22.171 1.701 31.276 1.00 94.25 366 LEU A CA 1
ATOM 2811 C C . LEU A 1 366 ? -23.152 1.386 32.401 1.00 94.25 366 LEU A C 1
ATOM 2813 O O . LEU A 1 366 ? -22.893 1.736 33.545 1.00 94.25 366 LEU A O 1
ATOM 2817 N N . ALA A 1 367 ? -24.236 0.663 32.112 1.00 94.25 367 ALA A N 1
ATOM 2818 C CA . ALA A 1 367 ? -25.198 0.248 33.129 1.00 94.25 367 ALA A CA 1
ATOM 2819 C C . ALA A 1 367 ? -24.525 -0.552 34.259 1.00 94.25 367 ALA A C 1
ATOM 2821 O O . ALA A 1 367 ? -24.795 -0.313 35.435 1.00 94.25 367 ALA A O 1
ATOM 2822 N N . ASN A 1 368 ? -23.592 -1.448 33.922 1.00 92.62 368 ASN A N 1
ATOM 2823 C CA . ASN A 1 368 ? -22.828 -2.212 34.908 1.00 92.62 368 ASN A CA 1
ATOM 2824 C C . ASN A 1 368 ? -21.864 -1.345 35.729 1.00 92.62 368 ASN A C 1
ATOM 2826 O O . ASN A 1 368 ? -21.810 -1.497 36.951 1.00 92.62 368 ASN A O 1
ATOM 2830 N N . LEU A 1 369 ? -21.122 -0.443 35.080 1.00 93.69 369 LEU A N 1
ATOM 2831 C CA . LEU A 1 369 ? -20.236 0.511 35.749 1.00 93.69 369 LEU A CA 1
ATOM 2832 C C . LEU A 1 369 ? -21.031 1.383 36.728 1.00 93.69 369 LEU A C 1
ATOM 2834 O O . LEU A 1 369 ? -20.697 1.455 37.909 1.00 93.69 369 LEU A O 1
ATOM 2838 N N . HIS A 1 370 ? -22.121 1.982 36.253 1.00 95.38 370 HIS A N 1
ATOM 2839 C CA . HIS A 1 370 ? -22.962 2.883 37.030 1.00 95.38 370 HIS A CA 1
ATOM 2840 C C . HIS A 1 370 ? -23.669 2.159 38.178 1.00 95.38 370 HIS A C 1
ATOM 2842 O O . HIS A 1 370 ? -23.785 2.714 39.267 1.00 95.38 370 HIS A O 1
ATOM 2848 N N . ALA A 1 371 ? -24.094 0.909 37.994 1.00 94.06 371 ALA A N 1
ATOM 2849 C CA . ALA A 1 371 ? -24.646 0.112 39.085 1.00 94.06 371 ALA A CA 1
ATOM 2850 C C . ALA A 1 371 ? -23.596 -0.222 40.161 1.00 94.06 371 ALA A C 1
ATOM 2852 O O . ALA A 1 371 ? -23.936 -0.278 41.339 1.00 94.06 371 ALA A O 1
ATOM 2853 N N . SER A 1 372 ? -22.324 -0.419 39.783 1.00 90.69 372 SER A N 1
ATOM 2854 C CA . SER A 1 372 ? -21.277 -0.900 40.701 1.00 90.69 372 SER A CA 1
ATOM 2855 C C . SER A 1 372 ? -21.001 0.020 41.896 1.00 90.69 372 SER A C 1
ATOM 2857 O O . SER A 1 372 ? -20.643 -0.464 42.969 1.00 90.69 372 SER A O 1
ATOM 2859 N N . ALA A 1 373 ? -21.192 1.332 41.727 1.00 89.62 373 ALA A N 1
ATOM 2860 C CA . ALA A 1 373 ? -20.987 2.334 42.771 1.00 89.62 373 ALA A CA 1
ATOM 2861 C C . ALA A 1 373 ? -22.291 2.983 43.260 1.00 89.62 373 ALA A C 1
ATOM 2863 O O . ALA A 1 373 ? -22.265 3.837 44.149 1.00 89.62 373 ALA A O 1
ATOM 2864 N N . TRP A 1 374 ? -23.436 2.573 42.710 1.00 90.69 374 TRP A N 1
ATOM 2865 C CA . TRP A 1 374 ? -24.730 3.137 43.067 1.00 90.69 374 TRP A CA 1
ATOM 2866 C C . TRP A 1 374 ? -25.087 2.801 44.516 1.00 90.69 374 TRP A C 1
ATOM 2868 O O . TRP A 1 374 ? -25.099 1.639 44.915 1.00 90.69 374 TRP A O 1
ATOM 2878 N N . GLY A 1 375 ? -25.372 3.825 45.322 1.00 85.88 375 GLY A N 1
ATOM 2879 C CA . GLY A 1 375 ? -25.675 3.657 46.748 1.00 85.88 375 GLY A CA 1
ATOM 2880 C C . GLY A 1 375 ? -24.474 3.267 47.628 1.00 85.88 375 GLY A C 1
ATOM 2881 O O . GLY A 1 375 ? -24.631 3.155 48.844 1.00 85.88 375 GLY A O 1
ATOM 2882 N N . GLN A 1 376 ? -23.271 3.116 47.060 1.00 89.06 376 GLN A N 1
ATOM 2883 C CA . GLN A 1 376 ? -22.048 2.736 47.777 1.00 89.06 376 GLN A CA 1
ATOM 2884 C C . GLN A 1 376 ? -21.330 3.971 48.343 1.00 89.06 376 GLN A C 1
ATOM 2886 O O . GLN A 1 376 ? -20.369 4.471 47.756 1.00 89.06 376 GLN A O 1
ATOM 2891 N N . LYS A 1 377 ? -21.793 4.478 49.493 1.00 87.25 377 LYS A N 1
ATOM 2892 C CA . LYS A 1 377 ? -21.293 5.735 50.091 1.00 87.25 377 LYS A CA 1
ATOM 2893 C C . LYS A 1 377 ? -19.770 5.770 50.257 1.00 87.25 377 LYS A C 1
ATOM 2895 O O . LYS A 1 377 ? -19.143 6.726 49.809 1.00 87.25 377 LYS A O 1
ATOM 2900 N N . ASP A 1 378 ? -19.183 4.709 50.805 1.00 87.81 378 ASP A N 1
ATOM 2901 C CA . ASP A 1 378 ? -17.738 4.639 51.057 1.00 87.81 378 ASP A CA 1
ATOM 2902 C C . ASP A 1 378 ? -16.920 4.673 49.756 1.00 87.81 378 ASP A C 1
ATOM 2904 O O . ASP A 1 378 ? -15.875 5.322 49.678 1.00 87.81 378 ASP A O 1
ATOM 2908 N N . LEU A 1 379 ? -17.406 4.001 48.704 1.00 87.75 379 LEU A N 1
ATOM 2909 C CA . LEU A 1 379 ? -16.752 3.999 47.395 1.00 87.75 379 LEU A CA 1
ATOM 2910 C C . LEU A 1 379 ? -16.841 5.375 46.731 1.00 87.75 379 LEU A C 1
ATOM 2912 O O . LEU A 1 379 ? -15.849 5.844 46.174 1.00 87.75 379 LEU A O 1
ATOM 2916 N N . ILE A 1 380 ? -17.996 6.036 46.824 1.00 89.31 380 ILE A N 1
ATOM 2917 C CA . ILE A 1 380 ? -18.206 7.386 46.290 1.00 89.31 380 ILE A CA 1
ATOM 2918 C C . ILE A 1 380 ? -17.323 8.404 47.014 1.00 89.31 380 ILE A C 1
ATOM 2920 O O . ILE A 1 380 ? -16.697 9.242 46.367 1.00 89.31 380 ILE A O 1
ATOM 2924 N N . GLU A 1 381 ? -17.206 8.318 48.335 1.00 88.31 381 GLU A N 1
ATOM 2925 C CA . GLU A 1 381 ? -16.350 9.217 49.110 1.00 88.31 381 GLU A CA 1
ATOM 2926 C C . GLU A 1 381 ? -14.864 8.993 48.803 1.00 88.31 381 GLU A C 1
ATOM 2928 O O . GLU A 1 381 ? -14.117 9.944 48.545 1.00 88.31 381 GLU A O 1
ATOM 2933 N N . LYS A 1 382 ? -14.444 7.727 48.682 1.00 88.06 382 LYS A N 1
ATOM 2934 C CA . LYS A 1 382 ? -13.099 7.385 48.208 1.00 88.06 382 LYS A CA 1
ATOM 2935 C C . LYS A 1 382 ? -12.852 7.929 46.800 1.00 88.06 382 LYS A C 1
ATOM 2937 O O . LYS A 1 382 ? -11.800 8.528 46.571 1.00 88.06 382 LYS A O 1
ATOM 2942 N N . ALA A 1 383 ? -13.807 7.780 45.884 1.00 87.56 383 ALA A N 1
ATOM 2943 C CA . ALA A 1 383 ? -13.711 8.293 44.522 1.00 87.56 383 ALA A CA 1
ATOM 2944 C C . ALA A 1 383 ? -13.576 9.820 44.497 1.00 87.56 383 ALA A C 1
ATOM 2946 O O . ALA A 1 383 ? -12.670 10.322 43.845 1.00 87.56 383 ALA A O 1
ATOM 2947 N N . ARG A 1 384 ? -14.368 10.562 45.281 1.00 87.06 384 ARG A N 1
ATOM 2948 C CA . ARG A 1 384 ? -14.239 12.029 45.399 1.00 87.06 384 ARG A CA 1
ATOM 2949 C C . ARG A 1 384 ? -12.857 12.479 45.873 1.00 87.06 384 ARG A C 1
ATOM 2951 O O . ARG A 1 384 ? -12.412 13.554 45.493 1.00 87.06 384 ARG A O 1
ATOM 2958 N N . SER A 1 385 ? -12.179 11.668 46.687 1.00 86.25 385 SER A N 1
ATOM 2959 C CA . SER A 1 385 ? -10.830 11.978 47.183 1.00 86.25 385 SER A CA 1
ATOM 2960 C C . SER A 1 385 ? -9.694 11.616 46.213 1.00 86.25 385 SER A C 1
ATOM 2962 O O . SER A 1 385 ? -8.562 12.061 46.407 1.00 86.25 385 SER A O 1
ATOM 2964 N N . LYS A 1 386 ? -9.960 10.769 45.208 1.00 87.81 386 LYS A N 1
ATOM 2965 C CA . LYS A 1 386 ? -8.935 10.191 44.313 1.00 87.81 386 LYS A CA 1
ATOM 2966 C C . LYS A 1 386 ? -9.143 10.497 42.832 1.00 87.81 386 LYS A C 1
ATOM 2968 O O . LYS A 1 386 ? -8.197 10.357 42.063 1.00 87.81 386 LYS A O 1
ATOM 2973 N N . LEU A 1 387 ? -10.354 10.872 42.444 1.00 88.69 387 LEU A N 1
ATOM 2974 C CA . LEU A 1 387 ? -10.798 11.120 41.077 1.00 88.69 387 LEU A CA 1
ATOM 2975 C C . LEU A 1 387 ? -11.449 12.504 40.977 1.00 88.69 387 LEU A C 1
ATOM 2977 O O . LEU A 1 387 ? -11.511 13.250 41.955 1.00 88.69 387 LEU A O 1
ATOM 2981 N N . TRP A 1 388 ? -11.951 12.850 39.792 1.00 85.00 388 TRP A N 1
ATOM 2982 C CA . TRP A 1 388 ? -12.604 14.135 39.580 1.00 85.00 388 TRP A CA 1
ATOM 2983 C C . TRP A 1 388 ? -13.915 14.243 40.386 1.00 85.00 388 TRP A C 1
ATOM 2985 O O . TRP A 1 388 ? -14.784 13.375 40.257 1.00 85.00 388 TRP A O 1
ATOM 2995 N N . PRO A 1 389 ? -14.106 15.317 41.180 1.00 78.56 389 PRO A N 1
ATOM 2996 C CA . PRO A 1 389 ? -15.348 15.539 41.927 1.00 78.56 389 PRO A CA 1
ATOM 2997 C C . PRO A 1 389 ? -16.570 15.757 41.028 1.00 78.56 389 PRO A C 1
ATOM 2999 O O . PRO A 1 389 ? -17.670 15.346 41.385 1.00 78.56 389 PRO A O 1
ATOM 3002 N N . ALA A 1 390 ? -16.350 16.397 39.876 1.00 82.75 390 ALA A N 1
ATOM 3003 C CA . ALA A 1 390 ? -17.277 16.477 38.757 1.00 82.75 390 ALA A CA 1
ATOM 3004 C C . ALA A 1 390 ? -16.609 15.776 37.574 1.00 82.75 390 ALA A C 1
ATOM 3006 O O . ALA A 1 390 ? -15.717 16.327 36.923 1.00 82.75 390 ALA A O 1
ATOM 3007 N N . ALA A 1 391 ? -16.949 14.513 37.369 1.00 80.50 391 ALA A N 1
ATOM 3008 C CA . ALA A 1 391 ? -16.446 13.763 36.233 1.00 80.50 391 ALA A CA 1
ATOM 3009 C C . ALA A 1 391 ? -17.107 14.222 34.927 1.00 80.50 391 ALA A C 1
ATOM 3011 O O . ALA A 1 391 ? -18.069 14.984 34.947 1.00 80.50 391 ALA A O 1
ATOM 3012 N N . CYS A 1 392 ? -16.562 13.765 33.802 1.00 83.25 392 CYS A N 1
ATOM 3013 C CA . CYS A 1 392 ? -16.736 14.345 32.463 1.00 83.25 392 CYS A CA 1
ATOM 3014 C C . CYS A 1 392 ? -15.785 15.505 32.200 1.00 83.25 392 CYS A C 1
ATOM 3016 O O . CYS A 1 392 ? -15.633 16.380 33.049 1.00 83.25 392 CYS A O 1
ATOM 3018 N N . TRP A 1 393 ? -15.083 15.496 31.068 1.00 80.19 393 TRP A N 1
ATOM 3019 C CA . TRP A 1 393 ? -14.146 16.575 30.733 1.00 80.19 393 TRP A CA 1
ATOM 3020 C C . TRP A 1 393 ? -14.862 17.840 30.240 1.00 80.19 393 TRP A C 1
ATOM 3022 O O . TRP A 1 393 ? -14.413 18.939 30.549 1.00 80.19 393 TRP A O 1
ATOM 3032 N N . TRP A 1 394 ? -16.021 17.690 29.586 1.00 80.94 394 TRP A N 1
ATOM 3033 C CA . TRP A 1 394 ? -16.884 18.790 29.121 1.00 80.94 394 TRP A CA 1
ATOM 3034 C C . TRP A 1 394 ? -17.811 19.365 30.206 1.00 80.94 394 TRP A C 1
ATOM 3036 O O . TRP A 1 394 ? -18.598 20.270 29.926 1.00 80.94 394 TRP A O 1
ATOM 3046 N N . ALA A 1 395 ? -17.756 18.864 31.443 1.00 83.88 395 ALA A N 1
ATOM 3047 C CA . ALA A 1 395 ? -18.594 19.383 32.522 1.00 83.88 395 ALA A CA 1
ATOM 3048 C C . ALA A 1 395 ? -18.292 20.871 32.768 1.00 83.88 395 ALA A C 1
ATOM 3050 O O . ALA A 1 395 ? -17.127 21.278 32.843 1.00 83.88 395 ALA A O 1
ATOM 3051 N N . PHE A 1 396 ? -19.331 21.691 32.934 1.00 81.19 396 PHE A N 1
ATOM 3052 C CA . PHE A 1 396 ? -19.184 23.139 33.106 1.00 81.19 396 PHE A CA 1
ATOM 3053 C C . PHE A 1 396 ? -18.204 23.554 34.230 1.00 81.19 396 PHE A C 1
ATOM 3055 O O . PHE A 1 396 ? -17.390 24.450 33.985 1.00 81.19 396 PHE A O 1
ATOM 3062 N N . PRO A 1 397 ? -18.147 22.886 35.408 1.00 78.75 397 PRO A N 1
ATOM 3063 C CA . PRO A 1 397 ? -17.169 23.218 36.449 1.00 78.75 397 PRO A CA 1
ATOM 3064 C C . PRO A 1 397 ? -15.696 23.076 36.030 1.00 78.75 397 PRO A C 1
ATOM 3066 O O . PRO A 1 397 ? -14.833 23.663 36.679 1.00 78.75 397 PRO A O 1
ATOM 3069 N N . LYS A 1 398 ? -15.388 22.306 34.975 1.00 77.56 398 LYS A N 1
ATOM 3070 C CA . LYS A 1 398 ? -14.022 22.139 34.447 1.00 77.56 398 LYS A CA 1
ATOM 3071 C C . LYS A 1 398 ? -13.672 23.127 33.340 1.00 77.56 398 LYS A C 1
ATOM 3073 O O . LYS A 1 398 ? -12.532 23.573 33.276 1.00 77.56 398 LYS A O 1
ATOM 3078 N N . ARG A 1 399 ? -14.648 23.461 32.494 1.00 74.25 399 ARG A N 1
ATOM 3079 C CA . ARG A 1 399 ? -14.518 24.417 31.380 1.00 74.25 399 ARG A CA 1
ATOM 3080 C C . ARG A 1 399 ? -14.309 25.854 31.868 1.00 74.25 399 ARG A C 1
ATOM 3082 O O . ARG A 1 399 ? -13.512 26.613 31.324 1.00 74.25 399 ARG A O 1
ATOM 3089 N N . GLY A 1 400 ? -14.973 26.200 32.972 1.00 67.25 400 GLY A N 1
ATOM 3090 C CA . GLY A 1 400 ? -14.848 27.499 33.627 1.00 67.25 400 GLY A CA 1
ATOM 3091 C C . GLY A 1 400 ? -15.630 28.619 32.929 1.00 67.25 400 GLY A C 1
ATOM 3092 O O . GLY A 1 400 ? -16.018 28.529 31.767 1.00 67.25 400 GLY A O 1
ATOM 3093 N N . ALA A 1 401 ? -15.865 29.715 33.657 1.00 70.75 401 ALA A N 1
ATOM 3094 C CA . ALA A 1 401 ? -16.700 30.830 33.190 1.00 70.75 401 ALA A CA 1
ATOM 3095 C C . ALA A 1 401 ? -16.134 31.557 31.952 1.00 70.75 401 ALA A C 1
ATOM 3097 O O . ALA A 1 401 ? -16.888 32.157 31.188 1.00 70.75 401 ALA A O 1
ATOM 3098 N N . THR A 1 402 ? -14.816 31.495 31.740 1.00 73.12 402 THR A N 1
ATOM 3099 C CA . THR A 1 402 ? -14.136 32.146 30.613 1.00 73.12 402 THR A CA 1
ATOM 3100 C C . THR A 1 402 ? -14.495 31.511 29.272 1.00 73.12 402 THR A C 1
ATOM 3102 O O . THR A 1 402 ? -14.719 32.240 28.311 1.00 73.12 402 THR A O 1
ATOM 3105 N N . GLU A 1 403 ? -14.582 30.177 29.200 1.00 73.56 403 GLU A N 1
ATOM 3106 C CA . GLU A 1 403 ? -14.959 29.473 27.966 1.00 73.56 403 GLU A CA 1
ATOM 3107 C C . GLU A 1 403 ? -16.385 29.858 27.544 1.00 73.56 403 GLU A C 1
ATOM 3109 O O . GLU A 1 403 ? -16.628 30.208 26.390 1.00 73.56 403 GLU A O 1
ATOM 3114 N N . LEU A 1 404 ? -17.312 29.906 28.508 1.00 72.12 404 LEU A N 1
ATOM 3115 C CA . LEU A 1 404 ? -18.698 30.308 28.267 1.00 72.12 404 LEU A CA 1
ATOM 3116 C C . LEU A 1 404 ? -18.804 31.773 27.805 1.00 72.12 404 LEU A C 1
ATOM 3118 O O . LEU A 1 404 ? -19.546 32.079 26.877 1.00 72.12 404 LEU A O 1
ATOM 3122 N N . ALA A 1 405 ? -18.028 32.676 28.412 1.00 73.00 405 ALA A N 1
ATOM 3123 C CA . ALA A 1 405 ? -18.000 34.086 28.022 1.00 73.00 405 ALA A CA 1
ATOM 3124 C C . ALA A 1 405 ? -17.469 34.301 26.592 1.00 73.00 405 ALA A C 1
ATOM 3126 O O . ALA A 1 405 ? -17.831 35.279 25.942 1.00 73.00 405 ALA A O 1
ATOM 3127 N N . GLN A 1 406 ? -16.617 33.397 26.099 1.00 78.88 406 GLN A N 1
ATOM 3128 C CA . GLN A 1 406 ? -16.105 33.425 24.728 1.00 78.88 406 GLN A CA 1
ATOM 3129 C C . GLN A 1 406 ? -17.054 32.760 23.723 1.00 78.88 406 GLN A C 1
ATOM 3131 O O . GLN A 1 406 ? -16.951 33.033 22.525 1.00 78.88 406 GLN A O 1
ATOM 3136 N N . ALA A 1 407 ? -17.985 31.917 24.181 1.00 74.94 407 ALA A N 1
ATOM 3137 C CA . ALA A 1 407 ? -18.866 31.158 23.301 1.00 74.94 407 ALA A CA 1
ATOM 3138 C C . ALA A 1 407 ? -19.759 32.056 22.432 1.00 74.94 407 ALA A C 1
ATOM 3140 O O . ALA A 1 407 ? -19.888 31.802 21.237 1.00 74.94 407 ALA A O 1
ATOM 3141 N N . SER A 1 408 ? -20.263 33.166 22.980 1.00 72.81 408 SER A N 1
ATOM 3142 C CA . SER A 1 408 ? -21.058 34.158 22.237 1.00 72.81 408 SER A CA 1
ATOM 3143 C C . SER A 1 408 ? -20.284 34.856 21.109 1.00 72.81 408 SER A C 1
ATOM 3145 O O . SER A 1 408 ? -20.887 35.338 20.154 1.00 72.81 408 SER A O 1
ATOM 3147 N N . TYR A 1 409 ? -18.950 34.891 21.183 1.00 77.38 409 TYR A N 1
ATOM 3148 C CA . TYR A 1 409 ? -18.088 35.460 20.142 1.00 77.38 409 TYR A CA 1
ATOM 3149 C C . TYR A 1 409 ? -17.635 34.416 19.111 1.00 77.38 409 TYR A C 1
ATOM 3151 O O . TYR A 1 409 ? -17.538 34.717 17.921 1.00 77.38 409 TYR A O 1
ATOM 3159 N N . ILE A 1 410 ? -17.344 33.192 19.559 1.00 77.75 410 ILE A N 1
ATOM 3160 C CA . ILE A 1 410 ? -16.814 32.115 18.711 1.00 77.75 410 ILE A CA 1
ATOM 3161 C C . ILE A 1 410 ? -17.922 31.474 17.868 1.00 77.75 410 ILE A C 1
ATOM 3163 O O . ILE A 1 410 ? -17.693 31.134 16.706 1.00 77.75 410 ILE A O 1
ATOM 3167 N N . TRP A 1 411 ? -19.126 31.336 18.425 1.00 76.00 411 TRP A N 1
ATOM 3168 C CA . TRP A 1 411 ? -20.230 30.637 17.773 1.00 76.00 411 TRP A CA 1
ATOM 3169 C C . TRP A 1 411 ? -20.654 31.257 16.427 1.00 76.00 411 TRP A C 1
ATOM 3171 O O . TRP A 1 411 ? -20.688 30.519 15.437 1.00 76.00 411 TRP A O 1
ATOM 3181 N N . PRO A 1 412 ? -20.861 32.587 16.302 1.00 78.00 412 PRO A N 1
ATOM 3182 C CA . PRO A 1 412 ? -21.200 33.199 15.013 1.00 78.00 412 PRO A CA 1
ATOM 3183 C C . PRO A 1 412 ? -20.095 33.042 13.956 1.00 78.00 412 PRO A C 1
ATOM 3185 O O . PRO A 1 412 ? -20.375 32.850 12.775 1.00 78.00 412 PRO A O 1
ATOM 3188 N N . GLN A 1 413 ? -18.820 33.071 14.365 1.00 81.38 413 GLN A N 1
ATOM 3189 C CA . GLN A 1 413 ? -17.685 32.882 13.446 1.00 81.38 413 GLN A CA 1
ATOM 3190 C C . GLN A 1 413 ? -17.646 31.466 12.883 1.00 81.38 413 GLN A C 1
ATOM 3192 O O . GLN A 1 413 ? -17.366 31.262 11.697 1.00 81.38 413 GLN A O 1
ATOM 3197 N N . MET A 1 414 ? -17.947 30.486 13.734 1.00 76.44 414 MET A N 1
ATOM 3198 C CA . MET A 1 414 ? -18.070 29.114 13.289 1.00 76.44 414 MET A CA 1
ATOM 3199 C C . MET A 1 414 ? -19.243 28.973 12.323 1.00 76.44 414 MET A C 1
ATOM 3201 O O . MET A 1 414 ? -19.028 28.485 11.220 1.00 76.44 414 MET A O 1
ATOM 3205 N N . LEU A 1 415 ? -20.445 29.442 12.669 1.00 77.31 415 LEU A N 1
ATOM 3206 C CA . LEU A 1 415 ? -21.599 29.357 11.764 1.00 77.31 415 LEU A CA 1
ATOM 3207 C C . LEU A 1 415 ? -21.331 30.033 10.411 1.00 77.31 415 LEU A C 1
ATOM 3209 O O . LEU A 1 415 ? -21.696 29.485 9.372 1.00 77.31 415 LEU A O 1
ATOM 3213 N N . GLY A 1 416 ? -20.607 31.157 10.405 1.00 77.75 416 GLY A N 1
ATOM 3214 C CA . GLY A 1 416 ? -20.155 31.817 9.179 1.00 77.75 416 GLY A CA 1
ATOM 3215 C C . GLY A 1 416 ? -19.246 30.946 8.301 1.00 77.75 416 GLY A C 1
ATOM 3216 O O . GLY A 1 416 ? -19.340 31.005 7.078 1.00 77.75 416 GLY A O 1
ATOM 3217 N N . SER A 1 417 ? -18.420 30.079 8.897 1.00 79.56 417 SER A N 1
ATOM 3218 C CA . SER A 1 417 ? -17.546 29.150 8.157 1.00 79.56 417 SER A CA 1
ATOM 3219 C C . SER A 1 417 ? -18.325 28.064 7.400 1.00 79.56 417 SER A C 1
ATOM 3221 O O . SER A 1 417 ? -17.791 27.464 6.471 1.00 79.56 417 SER A O 1
ATOM 3223 N N . TRP A 1 418 ? -19.593 27.846 7.761 1.00 73.69 418 TRP A N 1
ATOM 3224 C CA . TRP A 1 418 ? -20.467 26.808 7.201 1.00 73.69 418 TRP A CA 1
ATOM 3225 C C . TRP A 1 418 ? -21.703 27.379 6.503 1.00 73.69 418 TRP A C 1
ATOM 3227 O O . TRP A 1 418 ? -22.607 26.643 6.110 1.00 73.69 418 TRP A O 1
ATOM 3237 N N . GLU A 1 419 ? -21.734 28.695 6.282 1.00 77.88 419 GLU A N 1
ATOM 3238 C CA . GLU A 1 419 ? -22.876 29.393 5.690 1.00 77.88 419 GLU A CA 1
ATOM 3239 C C . GLU A 1 419 ? -23.255 28.825 4.309 1.00 77.88 419 GLU A C 1
ATOM 3241 O O . GLU A 1 419 ? -24.432 28.770 3.957 1.00 77.88 419 GLU A O 1
ATOM 3246 N N . GLN A 1 420 ? -22.271 28.360 3.528 1.00 75.94 420 GLN A N 1
ATOM 3247 C CA . GLN A 1 420 ? -22.531 27.730 2.231 1.00 75.94 420 GLN A CA 1
ATOM 3248 C C . GLN A 1 420 ? -23.259 26.386 2.355 1.00 75.94 420 GLN A C 1
ATOM 3250 O O . GLN A 1 420 ? -24.132 26.118 1.535 1.00 75.94 420 GLN A O 1
ATOM 3255 N N . VAL A 1 421 ? -22.959 25.593 3.389 1.00 76.06 421 VAL A N 1
ATOM 3256 C CA . VAL A 1 421 ? -23.601 24.290 3.639 1.00 76.06 421 VAL A CA 1
ATOM 3257 C C . VAL A 1 421 ? -25.052 24.482 4.079 1.00 76.06 421 VAL A C 1
ATOM 3259 O O . VAL A 1 421 ? -25.957 23.870 3.517 1.00 76.06 421 VAL A O 1
ATOM 3262 N N . PHE A 1 422 ? -25.307 25.421 4.998 1.00 72.56 422 PHE A N 1
ATOM 3263 C CA . PHE A 1 422 ? -26.675 25.760 5.412 1.00 72.56 422 PHE A CA 1
ATOM 3264 C C . PHE A 1 422 ? -27.516 26.344 4.268 1.00 72.56 422 PHE A C 1
ATOM 3266 O O . PHE A 1 422 ? -28.731 26.167 4.237 1.00 72.56 422 PHE A O 1
ATOM 3273 N N . LYS A 1 423 ? -26.887 27.029 3.303 1.00 74.50 423 LYS A N 1
ATOM 3274 C CA . LYS A 1 423 ? -27.570 27.520 2.095 1.00 74.50 423 LYS A CA 1
ATOM 3275 C C . LYS A 1 423 ? -27.868 26.410 1.085 1.00 74.50 423 LYS A C 1
ATOM 3277 O O . LYS A 1 423 ? -28.835 26.547 0.338 1.00 74.50 423 LYS A O 1
ATOM 3282 N N . SER A 1 424 ? -27.047 25.360 1.020 1.00 76.50 424 SER A N 1
ATOM 3283 C CA . SER A 1 424 ? -27.232 24.252 0.075 1.00 76.50 424 SER A CA 1
ATOM 3284 C C . SER A 1 424 ? -28.207 23.179 0.559 1.00 76.50 424 SER A C 1
ATOM 3286 O O . SER A 1 424 ? -28.739 22.463 -0.283 1.00 76.50 424 SER A O 1
ATOM 3288 N N . GLU A 1 425 ? -28.471 23.091 1.867 1.00 75.88 425 GLU A N 1
ATOM 3289 C CA . GLU A 1 425 ? -29.321 22.060 2.481 1.00 75.88 425 GLU A CA 1
ATOM 3290 C C . GLU A 1 425 ? -30.596 22.662 3.110 1.00 75.88 425 GLU A C 1
ATOM 3292 O O . GLU A 1 425 ? -30.574 23.128 4.251 1.00 75.88 425 GLU A O 1
ATOM 3297 N N . PRO A 1 426 ? -31.748 22.643 2.406 1.00 68.62 426 PRO A N 1
ATOM 3298 C CA . PRO A 1 426 ? -32.983 23.297 2.855 1.00 68.62 426 PRO A CA 1
ATOM 3299 C C . PRO A 1 426 ? -33.608 22.696 4.121 1.00 68.62 426 PRO A C 1
ATOM 3301 O O . PRO A 1 426 ? -34.522 23.291 4.691 1.00 68.62 426 PRO A O 1
ATOM 3304 N N . CYS A 1 427 ? -33.185 21.493 4.517 1.00 70.25 427 CYS A N 1
ATOM 3305 C CA . CYS A 1 427 ? -33.671 20.802 5.708 1.00 70.25 427 CYS A CA 1
ATOM 3306 C C . CYS A 1 427 ? -33.009 21.293 7.004 1.00 70.25 427 CYS A C 1
ATOM 3308 O O . CYS A 1 427 ? -33.519 20.988 8.082 1.00 70.25 427 CYS A O 1
ATOM 3310 N N . LEU A 1 428 ? -31.907 22.045 6.915 1.00 69.06 428 LEU A N 1
ATOM 3311 C CA . LEU A 1 428 ? -31.184 22.523 8.087 1.00 69.06 428 LEU A CA 1
ATOM 3312 C C . LEU A 1 428 ? -31.795 23.821 8.650 1.00 69.06 428 LEU A C 1
ATOM 3314 O O . LEU A 1 428 ? -32.320 24.649 7.897 1.00 69.06 428 LEU A O 1
ATOM 3318 N N . PRO A 1 429 ? -31.714 24.044 9.977 1.00 72.50 429 PRO A N 1
ATOM 3319 C CA . PRO A 1 429 ? -32.096 25.314 10.583 1.00 72.50 429 PRO A CA 1
ATOM 3320 C C . PRO A 1 429 ? -31.276 26.482 10.020 1.00 72.50 429 PRO A C 1
ATOM 3322 O O . PRO A 1 429 ? -30.104 26.333 9.672 1.00 72.50 429 PRO A O 1
ATOM 3325 N N . SER A 1 430 ? -31.867 27.678 9.980 1.00 77.06 430 SER A N 1
ATOM 3326 C CA . SER A 1 430 ? -31.126 28.876 9.578 1.00 77.06 430 SER A CA 1
ATOM 3327 C C . SER A 1 430 ? -30.022 29.211 10.586 1.00 77.06 430 SER A C 1
ATOM 3329 O O . SER A 1 430 ? -30.156 28.957 11.785 1.00 77.06 430 SER A O 1
ATOM 3331 N N . THR A 1 431 ? -28.953 29.860 10.119 1.00 77.25 431 THR A N 1
ATOM 3332 C CA . THR A 1 431 ? -27.858 30.334 10.983 1.00 77.25 431 THR A CA 1
ATOM 3333 C C . THR A 1 431 ? -28.377 31.201 12.132 1.00 77.25 431 THR A C 1
ATOM 3335 O O . THR A 1 431 ? -28.004 30.974 13.276 1.00 77.25 431 THR A O 1
ATOM 3338 N N . ALA A 1 432 ? -29.339 32.091 11.869 1.00 78.75 432 ALA A N 1
ATOM 3339 C CA . ALA A 1 432 ? -29.984 32.912 12.898 1.00 78.75 432 ALA A CA 1
ATOM 3340 C C . ALA A 1 432 ? -30.738 32.084 13.962 1.00 78.75 432 ALA A C 1
ATOM 3342 O O . ALA A 1 432 ? -30.748 32.435 15.142 1.00 78.75 432 ALA A O 1
ATOM 3343 N N . ALA A 1 433 ? -31.370 30.971 13.569 1.00 76.44 433 ALA A N 1
ATOM 3344 C CA . ALA A 1 433 ? -32.030 30.076 14.518 1.00 76.44 433 ALA A CA 1
ATOM 3345 C C . ALA A 1 433 ? -31.011 29.348 15.415 1.00 76.44 433 ALA A C 1
ATOM 3347 O O . ALA A 1 433 ? -31.260 29.188 16.612 1.00 76.44 433 ALA A O 1
ATOM 3348 N N . LEU A 1 434 ? -29.860 28.957 14.856 1.00 75.62 434 LEU A N 1
ATOM 3349 C CA . LEU A 1 434 ? -28.760 28.314 15.584 1.00 75.62 434 LEU A CA 1
ATOM 3350 C C . LEU A 1 434 ? -28.012 29.286 16.507 1.00 75.62 434 LEU A C 1
ATOM 3352 O O . LEU A 1 434 ? -27.638 28.905 17.614 1.00 75.62 434 LEU A O 1
ATOM 3356 N N . GLU A 1 435 ? -27.819 30.540 16.096 1.00 78.19 435 GLU A N 1
ATOM 3357 C CA . GLU A 1 435 ? -27.280 31.607 16.954 1.00 78.19 435 GLU A CA 1
ATOM 3358 C C . GLU A 1 435 ? -28.180 31.820 18.171 1.00 78.19 435 GLU A C 1
ATOM 3360 O O . GLU A 1 435 ? -27.729 31.698 19.308 1.00 78.19 435 GLU A O 1
ATOM 3365 N N . SER A 1 436 ? -29.481 32.009 17.937 1.00 80.44 436 SER A N 1
ATOM 3366 C CA . SER A 1 436 ? -30.460 32.200 19.007 1.00 80.44 436 SER A CA 1
ATOM 3367 C C . SER A 1 436 ? -30.570 30.985 19.942 1.00 80.44 436 SER A C 1
ATOM 3369 O O . SER A 1 436 ? -30.814 31.134 21.141 1.00 80.44 436 SER A O 1
ATOM 3371 N N . LEU A 1 437 ? -30.405 29.763 19.422 1.00 78.31 437 LEU A N 1
ATOM 3372 C CA . LEU A 1 437 ? -30.352 28.551 20.244 1.00 78.31 437 LEU A CA 1
ATOM 3373 C C . LEU A 1 437 ? -29.121 28.541 21.158 1.00 78.31 437 LEU A C 1
ATOM 3375 O O . LEU A 1 437 ? -29.257 28.241 22.343 1.00 78.31 437 LEU A O 1
ATOM 3379 N N . CYS A 1 438 ? -27.951 28.898 20.629 1.00 75.56 438 CYS A N 1
ATOM 3380 C CA . CYS A 1 438 ? -26.716 28.958 21.402 1.00 75.56 438 CYS A CA 1
ATOM 3381 C C . CYS A 1 438 ? -26.786 30.007 22.518 1.00 75.56 438 CYS A C 1
ATOM 3383 O O . CYS A 1 438 ? -26.422 29.703 23.651 1.00 75.56 438 CYS A O 1
ATOM 3385 N N . GLU A 1 439 ? -27.324 31.197 22.236 1.00 80.81 439 GLU A N 1
ATOM 3386 C CA . GLU A 1 439 ? -27.526 32.248 23.244 1.00 80.81 439 GLU A CA 1
ATOM 3387 C C . GLU A 1 439 ? -28.356 31.739 24.428 1.00 80.81 439 GLU A C 1
ATOM 3389 O O . GLU A 1 439 ? -27.913 31.822 25.573 1.00 80.81 439 GLU A O 1
ATOM 3394 N N . ARG A 1 440 ? -29.501 31.095 24.157 1.00 82.06 440 ARG A N 1
ATOM 3395 C CA . ARG A 1 440 ? -30.332 30.489 25.211 1.00 82.06 440 ARG A CA 1
ATOM 3396 C C . ARG A 1 440 ? -29.600 29.385 25.973 1.00 82.06 440 ARG A C 1
ATOM 3398 O O . ARG A 1 440 ? -29.748 29.268 27.184 1.00 82.06 440 ARG A O 1
ATOM 3405 N N . MET A 1 441 ? -28.812 28.556 25.285 1.00 78.50 441 MET A N 1
ATOM 3406 C CA . MET A 1 441 ? -28.025 27.507 25.943 1.00 78.50 441 MET A CA 1
ATOM 3407 C C . MET A 1 441 ? -26.955 28.093 26.870 1.00 78.50 441 MET A C 1
ATOM 3409 O O . MET A 1 441 ? -26.727 27.542 27.945 1.00 78.50 441 MET A O 1
ATOM 3413 N N . ILE A 1 442 ? -26.320 29.200 26.480 1.00 79.06 442 ILE A N 1
ATOM 3414 C CA . ILE A 1 442 ? -25.338 29.922 27.296 1.00 79.06 442 ILE A CA 1
ATOM 3415 C C . ILE A 1 442 ? -26.006 30.536 28.531 1.00 79.06 442 ILE A C 1
ATOM 3417 O O . ILE A 1 442 ? -25.487 30.377 29.637 1.00 79.06 442 ILE A O 1
ATOM 3421 N N . GLU A 1 443 ? -27.157 31.193 28.364 1.00 83.31 443 GLU A N 1
ATOM 3422 C CA . GLU A 1 443 ? -27.930 31.783 29.468 1.00 83.31 443 GLU A CA 1
ATOM 3423 C C . GLU A 1 443 ? -28.327 30.732 30.516 1.00 83.31 443 GLU A C 1
ATOM 3425 O O . GLU A 1 443 ? -28.228 30.974 31.720 1.00 83.31 443 GLU A O 1
ATOM 3430 N N . GLU A 1 444 ? -28.687 29.531 30.062 1.00 86.19 444 GLU A N 1
ATOM 3431 C CA . GLU A 1 444 ? -29.121 28.425 30.919 1.00 86.19 444 GLU A CA 1
ATOM 3432 C C . GLU A 1 444 ? -27.976 27.507 31.387 1.00 86.19 444 GLU A C 1
ATOM 3434 O O . GLU A 1 444 ? -28.208 26.567 32.149 1.00 86.19 444 GLU A O 1
ATOM 3439 N N . ALA A 1 445 ? -26.724 27.747 30.981 1.00 83.19 445 ALA A N 1
ATOM 3440 C CA . ALA A 1 445 ? -25.604 26.829 31.222 1.00 83.19 445 ALA A CA 1
ATOM 3441 C C . ALA A 1 445 ? -25.382 26.515 32.713 1.00 83.19 445 ALA A C 1
ATOM 3443 O O . ALA A 1 445 ? -25.208 25.357 33.100 1.00 83.19 445 ALA A O 1
ATOM 3444 N N . ALA A 1 446 ? -25.451 27.536 33.574 1.00 84.44 446 ALA A N 1
ATOM 3445 C CA . ALA A 1 446 ? -25.308 27.363 35.019 1.00 84.44 446 ALA A CA 1
ATOM 3446 C C . ALA A 1 446 ? -26.466 26.549 35.623 1.00 84.44 446 ALA A C 1
ATOM 3448 O O . ALA A 1 446 ? -26.246 25.713 36.505 1.00 84.44 446 ALA A O 1
ATOM 3449 N N . TYR A 1 447 ? -27.693 26.762 35.137 1.00 88.69 447 TYR A N 1
ATOM 3450 C CA . TYR A 1 447 ? -28.868 26.004 35.562 1.00 88.69 447 TYR A CA 1
ATOM 3451 C C . TYR A 1 447 ? -28.778 24.538 35.124 1.00 88.69 447 TYR A C 1
ATOM 3453 O O . TYR A 1 447 ? -28.966 23.639 35.948 1.00 88.69 447 TYR A O 1
ATOM 3461 N N . ILE A 1 448 ? -28.419 24.291 33.860 1.00 89.12 448 ILE A N 1
ATOM 3462 C CA . ILE A 1 448 ? -28.225 22.948 33.296 1.00 89.12 448 ILE A CA 1
ATOM 3463 C C . ILE A 1 448 ? -27.171 22.190 34.105 1.00 89.12 448 ILE A C 1
ATOM 3465 O O . ILE A 1 448 ? -27.440 21.087 34.582 1.00 89.12 448 ILE A O 1
ATOM 3469 N N . SER A 1 449 ? -26.011 22.806 34.345 1.00 88.25 449 SER A N 1
ATOM 3470 C CA . SER A 1 449 ? -24.942 22.175 35.119 1.00 88.25 449 SER A CA 1
ATOM 3471 C C . SER A 1 449 ? -25.345 21.911 36.573 1.00 88.25 449 SER A C 1
ATOM 3473 O O . SER A 1 449 ? -25.056 20.849 37.125 1.00 88.25 449 SER A O 1
ATOM 3475 N N . THR A 1 450 ? -26.096 22.827 37.194 1.00 89.94 450 THR A N 1
ATOM 3476 C CA . THR A 1 450 ? -26.637 22.614 38.545 1.00 89.94 450 THR A CA 1
ATOM 3477 C C . THR A 1 450 ? -27.565 21.400 38.576 1.00 89.94 450 THR A C 1
ATOM 3479 O O . THR A 1 450 ? -27.443 20.564 39.471 1.00 89.94 450 THR A O 1
ATOM 3482 N N . CYS A 1 451 ? -28.430 21.236 37.572 1.00 91.06 451 CYS A N 1
ATOM 3483 C CA . CYS A 1 451 ? -29.321 20.080 37.464 1.00 91.06 451 CYS A CA 1
ATOM 3484 C C . CYS A 1 451 ? -28.579 18.752 37.249 1.00 91.06 451 CYS A C 1
ATOM 3486 O O . CYS A 1 451 ? -29.120 17.707 37.595 1.00 91.06 451 CYS A O 1
ATOM 3488 N N . LEU A 1 452 ? -27.362 18.777 36.699 1.00 91.31 452 LEU A N 1
ATOM 3489 C CA . LEU A 1 452 ? -26.509 17.596 36.511 1.00 91.31 452 LEU A CA 1
ATOM 3490 C C . LEU A 1 452 ? -25.524 17.374 37.663 1.00 91.31 452 LEU A C 1
ATOM 3492 O O . LEU A 1 452 ? -24.887 16.323 37.748 1.00 91.31 452 LEU A O 1
ATOM 3496 N N . SER A 1 453 ? -25.407 18.348 38.567 1.00 88.62 453 SER A N 1
ATOM 3497 C CA . SER A 1 453 ? -24.486 18.280 39.692 1.00 88.62 453 SER A CA 1
ATOM 3498 C C . SER A 1 453 ? -24.814 17.114 40.619 1.00 88.62 453 SER A C 1
ATOM 3500 O O . SER A 1 453 ? -25.975 16.766 40.869 1.00 88.62 453 SER A O 1
ATOM 3502 N N . VAL A 1 454 ? -23.754 16.537 41.184 1.00 83.38 454 VAL A N 1
ATOM 3503 C CA . VAL A 1 454 ? -23.880 15.449 42.152 1.00 83.38 454 VAL A CA 1
ATOM 3504 C C . VAL A 1 454 ? -24.584 15.921 43.422 1.00 83.38 454 VAL A C 1
ATOM 3506 O O . VAL A 1 454 ? -25.300 15.144 44.036 1.00 83.38 454 VAL A O 1
ATOM 3509 N N . ASP A 1 455 ? -24.434 17.188 43.804 1.00 84.06 455 ASP A N 1
ATOM 3510 C CA . ASP A 1 455 ? -25.047 17.721 45.025 1.00 84.06 455 ASP A CA 1
ATOM 3511 C C . ASP A 1 455 ? -26.574 17.801 44.903 1.00 84.06 455 ASP A C 1
ATOM 3513 O O . ASP A 1 455 ? -27.289 17.438 45.837 1.00 84.06 455 ASP A O 1
ATOM 3517 N N . SER A 1 456 ? -27.083 18.173 43.723 1.00 84.69 456 SER A N 1
ATOM 3518 C CA . SER A 1 456 ? -28.528 18.179 43.443 1.00 84.69 456 SER A CA 1
ATOM 3519 C C . SER A 1 456 ? -29.116 16.771 43.303 1.00 84.69 456 SER A C 1
ATOM 3521 O O . SER A 1 456 ? -30.321 16.587 43.447 1.00 84.69 456 SER A O 1
ATOM 3523 N N . ASN A 1 457 ? -28.269 15.768 43.054 1.00 86.81 457 ASN A N 1
ATOM 3524 C CA . ASN A 1 457 ? -28.669 14.397 42.745 1.00 86.81 457 ASN A CA 1
ATOM 3525 C C . ASN A 1 457 ? -27.884 13.358 43.561 1.00 86.81 457 ASN A C 1
ATOM 3527 O O . ASN A 1 457 ? -27.522 12.297 43.051 1.00 86.81 457 ASN A O 1
ATOM 3531 N N . ALA A 1 458 ? -27.603 13.647 44.833 1.00 85.25 458 ALA A N 1
ATOM 3532 C CA . ALA A 1 458 ? -26.665 12.855 45.633 1.00 85.25 458 ALA A CA 1
ATOM 3533 C C . ALA A 1 458 ? -27.060 11.373 45.765 1.00 85.25 458 ALA A C 1
ATOM 3535 O O . ALA A 1 458 ? -26.198 10.503 45.836 1.00 85.25 458 ALA A O 1
ATOM 3536 N N . SER A 1 459 ? -28.358 11.059 45.757 1.00 87.31 459 SER A N 1
ATOM 3537 C CA . SER A 1 459 ? -28.870 9.680 45.786 1.00 87.31 459 SER A CA 1
ATOM 3538 C C . SER A 1 459 ? -28.667 8.907 44.478 1.00 87.31 459 SER A C 1
ATOM 3540 O O . SER A 1 459 ? -28.757 7.681 44.480 1.00 87.31 459 SER A O 1
ATOM 3542 N N . LEU A 1 460 ? -28.408 9.612 43.376 1.00 91.88 460 LEU A N 1
ATOM 3543 C CA . LEU A 1 460 ? -28.200 9.068 42.031 1.00 91.88 460 LEU A CA 1
ATOM 3544 C C . LEU A 1 460 ? -26.717 9.062 41.636 1.00 91.88 460 LEU A C 1
ATOM 3546 O O . LEU A 1 460 ? -26.369 8.672 40.522 1.00 91.88 460 LEU A O 1
ATOM 3550 N N . SER A 1 461 ? -25.842 9.536 42.529 1.00 90.56 461 SER A N 1
ATOM 3551 C CA . SER A 1 461 ? -24.416 9.648 42.262 1.00 90.56 461 SER A CA 1
ATOM 3552 C C . SER A 1 461 ? -23.794 8.276 42.053 1.00 90.56 461 SER A C 1
ATOM 3554 O O . SER A 1 461 ? -24.007 7.361 42.853 1.00 90.56 461 SER A O 1
ATOM 3556 N N . THR A 1 462 ? -22.970 8.163 41.022 1.00 94.00 462 THR A N 1
ATOM 3557 C CA . THR A 1 462 ? -22.213 6.952 40.730 1.00 94.00 462 THR A CA 1
ATOM 3558 C C . THR A 1 462 ? -20.830 7.290 40.172 1.00 94.00 462 THR A C 1
ATOM 3560 O O . THR A 1 462 ? -20.486 8.461 39.992 1.00 94.00 462 THR A O 1
ATOM 3563 N N . LEU A 1 463 ? -20.019 6.262 39.931 1.00 93.62 463 LEU A N 1
ATOM 3564 C CA . LEU A 1 463 ? -18.802 6.373 39.143 1.00 93.62 463 LEU A CA 1
ATOM 3565 C C . LEU A 1 463 ? -19.159 6.508 37.670 1.00 93.62 463 LEU A C 1
ATOM 3567 O O . LEU A 1 463 ? -19.905 5.690 37.144 1.00 93.62 463 LEU A O 1
ATOM 3571 N N . VAL A 1 464 ? -18.573 7.496 37.011 1.00 94.00 464 VAL A N 1
ATOM 3572 C CA . VAL A 1 464 ? -18.673 7.691 35.564 1.00 94.00 464 VAL A CA 1
ATOM 3573 C C . VAL A 1 464 ? -17.270 7.730 34.964 1.00 94.00 464 VAL A C 1
ATOM 3575 O O . VAL A 1 464 ? -16.302 8.137 35.617 1.00 94.00 464 VAL A O 1
ATOM 3578 N N . HIS A 1 465 ? -17.152 7.282 33.723 1.00 93.94 465 HIS A N 1
ATOM 3579 C CA . HIS A 1 465 ? -15.920 7.294 32.948 1.00 93.94 465 HIS A CA 1
ATOM 3580 C C . HIS A 1 465 ? -15.523 8.715 32.542 1.00 93.94 465 HIS A C 1
ATOM 3582 O O . HIS A 1 465 ? -14.342 9.053 32.560 1.00 93.94 465 HIS A O 1
ATOM 3588 N N . GLY A 1 466 ? -16.492 9.556 32.173 1.00 89.88 466 GLY A N 1
ATOM 3589 C CA . GLY A 1 466 ? -16.282 10.974 31.881 1.00 89.88 466 GLY A CA 1
ATOM 3590 C C . GLY A 1 466 ? -15.649 11.293 30.520 1.00 89.88 466 GLY A C 1
ATOM 3591 O O . GLY A 1 466 ? -15.394 12.453 30.207 1.00 89.88 466 GLY A O 1
ATOM 3592 N N . ASP A 1 467 ? -15.388 10.281 29.704 1.00 88.31 467 ASP A N 1
ATOM 3593 C CA . ASP A 1 467 ? -15.055 10.435 28.281 1.00 88.31 467 ASP A CA 1
ATOM 3594 C C . ASP A 1 467 ? -15.417 9.155 27.527 1.00 88.31 467 ASP A C 1
ATOM 3596 O O . ASP A 1 467 ? -14.637 8.599 26.757 1.00 88.31 467 ASP A O 1
ATOM 3600 N N . PHE A 1 468 ? -16.597 8.609 27.832 1.00 88.19 468 PHE A N 1
ATOM 3601 C CA . PHE A 1 468 ? -17.035 7.338 27.274 1.00 88.19 468 PHE A CA 1
ATOM 3602 C C . PHE A 1 468 ? -17.481 7.497 25.815 1.00 88.19 468 PHE A C 1
ATOM 3604 O O . PHE A 1 468 ? -18.638 7.803 25.534 1.00 88.19 468 PHE A O 1
ATOM 3611 N N . LYS A 1 469 ? -16.539 7.327 24.889 1.00 82.88 469 LYS A N 1
ATOM 3612 C CA . LYS A 1 469 ? -16.730 7.481 23.441 1.00 82.88 469 LYS A CA 1
ATOM 3613 C C . LYS A 1 469 ? -16.185 6.285 22.682 1.00 82.88 469 LYS A C 1
ATOM 3615 O O . LYS A 1 469 ? -15.362 5.546 23.210 1.00 82.88 469 LYS A O 1
ATOM 3620 N N . SER A 1 470 ? -16.590 6.117 21.425 1.00 69.88 470 SER A N 1
ATOM 3621 C CA . SER A 1 470 ? -16.154 4.996 20.573 1.00 69.88 470 SER A CA 1
ATOM 3622 C C . SER A 1 470 ? -14.635 4.798 20.531 1.00 69.88 470 SER A C 1
ATOM 3624 O O . SER A 1 470 ? -14.171 3.662 20.586 1.00 69.88 470 SER A O 1
ATOM 3626 N N . ALA A 1 471 ? -13.870 5.893 20.516 1.00 69.69 471 ALA A N 1
ATOM 3627 C CA . ALA A 1 471 ? -12.409 5.869 20.537 1.00 69.69 471 ALA A CA 1
ATOM 3628 C C . ALA A 1 471 ? -11.802 5.294 21.832 1.00 69.69 471 ALA A C 1
ATOM 3630 O O . ALA A 1 471 ? -10.654 4.874 21.802 1.00 69.69 471 ALA A O 1
ATOM 3631 N N . ASN A 1 472 ? -12.569 5.235 22.926 1.00 80.25 472 ASN A N 1
ATOM 3632 C CA . ASN A 1 472 ? -12.141 4.792 24.258 1.00 80.25 472 ASN A CA 1
ATOM 3633 C C . ASN A 1 472 ? -12.698 3.400 24.625 1.00 80.25 472 ASN A C 1
ATOM 3635 O O . ASN A 1 472 ? -12.677 2.993 25.789 1.00 80.25 472 ASN A O 1
ATOM 3639 N N . LEU A 1 473 ? -13.211 2.653 23.636 1.00 77.94 473 LEU A N 1
ATOM 3640 C CA . LEU A 1 473 ? -13.796 1.326 23.823 1.00 77.94 473 LEU A CA 1
ATOM 3641 C C . LEU A 1 473 ? -13.121 0.269 22.956 1.00 77.94 473 LEU A C 1
ATOM 3643 O O . LEU A 1 473 ? -12.883 0.450 21.764 1.00 77.94 473 LEU A O 1
ATOM 3647 N N . PHE A 1 474 ? -12.939 -0.905 23.546 1.00 70.38 474 PHE A N 1
ATOM 3648 C CA . PHE A 1 474 ? -12.594 -2.129 22.844 1.00 70.38 474 PHE A CA 1
ATOM 3649 C C . PHE A 1 474 ? -13.675 -3.189 23.031 1.00 70.38 474 PHE A C 1
ATOM 3651 O O . PHE A 1 474 ? -14.291 -3.282 24.087 1.00 70.38 474 PHE A O 1
ATOM 3658 N N . PHE A 1 475 ? -13.877 -4.032 22.018 1.00 65.75 475 PHE A N 1
ATOM 3659 C CA . PHE A 1 475 ? -14.818 -5.152 22.062 1.00 65.75 475 PHE A CA 1
ATOM 3660 C C . PHE A 1 475 ? -14.039 -6.462 21.945 1.00 65.75 475 PHE A C 1
ATOM 3662 O O . PHE A 1 475 ? -13.270 -6.654 21.001 1.00 65.75 475 PHE A O 1
ATOM 3669 N N . LYS A 1 476 ? -14.240 -7.404 22.872 1.00 59.50 476 LYS A N 1
ATOM 3670 C CA . LYS A 1 476 ? -13.661 -8.751 22.746 1.00 59.50 476 LYS A CA 1
ATOM 3671 C C . LYS A 1 476 ? -14.212 -9.434 21.492 1.00 59.50 476 LYS A C 1
ATOM 3673 O O . LYS A 1 476 ? -15.418 -9.491 21.304 1.00 59.50 476 LYS A O 1
ATOM 3678 N N . SER A 1 477 ? -13.360 -10.017 20.648 1.00 48.84 477 SER A N 1
ATOM 3679 C CA . SER A 1 477 ? -13.764 -10.492 19.306 1.00 48.84 477 SER A CA 1
ATOM 3680 C C . SER A 1 477 ? -14.913 -11.499 19.280 1.00 48.84 477 SER A C 1
ATOM 3682 O O . SER A 1 477 ? -15.717 -11.471 18.354 1.00 48.84 477 SER A O 1
ATOM 3684 N N . LEU A 1 478 ? -14.968 -12.397 20.267 1.00 55.47 478 LEU A N 1
ATOM 3685 C CA . LEU A 1 478 ? -15.937 -13.498 20.315 1.00 55.47 478 LEU A CA 1
ATOM 3686 C C . LEU A 1 478 ? -17.162 -13.147 21.160 1.00 55.47 478 LEU A C 1
ATOM 3688 O O . LEU A 1 478 ? -18.286 -13.260 20.687 1.00 55.47 478 LEU A O 1
ATOM 3692 N N . SER A 1 479 ? -16.950 -12.704 22.402 1.00 63.19 479 SER A N 1
ATOM 3693 C CA . SER A 1 479 ? -18.047 -12.370 23.318 1.00 63.19 479 SER A CA 1
ATOM 3694 C C . SER A 1 479 ? -18.655 -11.000 23.054 1.00 63.19 479 SER A C 1
ATOM 3696 O O . SER A 1 479 ? -19.730 -10.708 23.569 1.00 63.19 479 SER A O 1
ATOM 3698 N N . ARG A 1 480 ? -17.941 -10.150 22.305 1.00 62.44 480 ARG A N 1
ATOM 3699 C CA . ARG A 1 480 ? -18.252 -8.733 22.109 1.00 62.44 480 ARG A CA 1
ATOM 3700 C C . ARG A 1 480 ? -18.387 -7.957 23.429 1.00 62.44 480 ARG A C 1
ATOM 3702 O O . ARG A 1 480 ? -18.956 -6.880 23.491 1.00 62.44 480 ARG A O 1
ATOM 3709 N N . GLU A 1 481 ? -17.804 -8.490 24.500 1.00 71.00 481 GLU A N 1
ATOM 3710 C CA . GLU A 1 481 ? -17.732 -7.814 25.792 1.00 71.00 481 GLU A CA 1
ATOM 3711 C C . GLU A 1 481 ? -16.910 -6.530 25.659 1.00 71.00 481 GLU A C 1
ATOM 3713 O O . GLU A 1 481 ? -15.825 -6.544 25.069 1.00 71.00 481 GLU A O 1
ATOM 3718 N N . VAL A 1 482 ? -17.428 -5.441 26.219 1.00 79.38 482 VAL A N 1
ATOM 3719 C CA . VAL A 1 482 ? -16.789 -4.126 26.162 1.00 79.38 482 VAL A CA 1
ATOM 3720 C C . VAL A 1 482 ? -15.706 -4.010 27.225 1.00 79.38 482 VAL A C 1
ATOM 3722 O O . VAL A 1 482 ? -15.872 -4.444 28.364 1.00 79.38 482 VAL A O 1
ATOM 3725 N N . VAL A 1 483 ? -14.596 -3.397 26.839 1.00 80.88 483 VAL A N 1
ATOM 3726 C CA . VAL A 1 483 ? -13.497 -2.983 27.704 1.00 80.88 483 VAL A CA 1
ATOM 3727 C C . VAL A 1 483 ? -13.283 -1.494 27.463 1.00 80.88 483 VAL A C 1
ATOM 3729 O O . VAL A 1 483 ? -12.902 -1.104 26.363 1.00 80.88 483 VAL A O 1
ATOM 3732 N N . ALA A 1 484 ? -13.547 -0.670 28.475 1.00 84.75 484 ALA A N 1
ATOM 3733 C CA . ALA A 1 484 ? -13.311 0.769 28.406 1.00 84.75 484 ALA A CA 1
ATOM 3734 C C . ALA A 1 484 ? -11.921 1.131 28.944 1.00 84.75 484 ALA A C 1
ATOM 3736 O O . ALA A 1 484 ? -11.438 0.526 29.908 1.00 84.75 484 ALA A O 1
ATOM 3737 N N . PHE A 1 485 ? -11.285 2.117 28.321 1.00 80.50 485 PHE A N 1
ATOM 3738 C CA . PHE A 1 485 ? -9.957 2.607 28.678 1.00 80.50 485 PHE A CA 1
ATOM 3739 C C . PHE A 1 485 ? -9.911 4.138 28.612 1.00 80.50 485 PHE A C 1
ATOM 3741 O O . PHE A 1 485 ? -10.872 4.761 28.192 1.00 80.50 485 PHE A O 1
ATOM 3748 N N . ASP A 1 486 ? -8.787 4.735 29.018 1.00 78.81 486 ASP A N 1
ATOM 3749 C CA . ASP A 1 486 ? -8.650 6.192 29.173 1.00 78.81 486 ASP A CA 1
ATOM 3750 C C . ASP A 1 486 ? -9.562 6.779 30.270 1.00 78.81 486 ASP A C 1
ATOM 3752 O O . ASP A 1 486 ? -10.446 7.609 30.065 1.00 78.81 486 ASP A O 1
ATOM 3756 N N . TRP A 1 487 ? -9.307 6.345 31.504 1.00 85.56 487 TRP A N 1
ATOM 3757 C CA . TRP A 1 487 ? -10.046 6.768 32.697 1.00 85.56 487 TRP A CA 1
ATOM 3758 C C . TRP A 1 487 ? -9.595 8.134 33.238 1.00 85.56 487 TRP A C 1
ATOM 3760 O O . TRP A 1 487 ? -9.917 8.474 34.381 1.00 85.56 487 TRP A O 1
ATOM 3770 N N . GLN A 1 488 ? -8.850 8.923 32.454 1.00 83.12 488 GLN A N 1
ATOM 3771 C CA . GLN A 1 488 ? -8.286 10.209 32.878 1.00 83.12 488 GLN A CA 1
ATOM 3772 C C . GLN A 1 488 ? -9.354 11.165 33.427 1.00 83.12 488 GLN A C 1
ATOM 3774 O O . GLN A 1 488 ? -9.085 11.932 34.353 1.00 83.12 488 GLN A O 1
ATOM 3779 N N . TRP A 1 489 ? -10.569 11.103 32.877 1.00 87.38 489 TRP A N 1
ATOM 3780 C CA . TRP A 1 489 ? -11.680 12.001 33.205 1.00 87.38 489 TRP A CA 1
ATOM 3781 C C . TRP A 1 489 ? -12.734 11.402 34.133 1.00 87.38 489 TRP A C 1
ATOM 3783 O O . TRP A 1 489 ? -13.766 12.036 34.389 1.00 87.38 489 TRP A O 1
ATOM 3793 N N . SER A 1 490 ? -12.441 10.220 34.671 1.00 91.81 490 SER A N 1
ATOM 3794 C CA . SER A 1 490 ? -13.348 9.482 35.536 1.00 91.81 490 SER A CA 1
ATOM 3795 C C . SER A 1 490 ? -13.500 10.112 36.914 1.00 91.81 490 SER A C 1
ATOM 3797 O O . SER A 1 490 ? -12.657 10.883 37.383 1.00 91.81 490 SER A O 1
ATOM 3799 N N . GLY A 1 491 ? -14.604 9.787 37.574 1.00 91.69 491 GLY A N 1
ATOM 3800 C CA . GLY A 1 491 ? -14.908 10.275 38.912 1.00 91.69 491 GLY A CA 1
ATOM 3801 C C . GLY A 1 491 ? -16.386 10.156 39.228 1.00 91.69 491 GLY A C 1
ATOM 3802 O O . GLY A 1 491 ? -17.044 9.239 38.744 1.00 91.69 491 GLY A O 1
ATOM 3803 N N . VAL A 1 492 ? -16.900 11.062 40.057 1.00 92.06 492 VAL A N 1
ATOM 3804 C CA . VAL A 1 492 ? -18.295 11.001 40.509 1.00 92.06 492 VAL A CA 1
ATOM 3805 C C . VAL A 1 492 ? -19.183 11.874 39.629 1.00 92.06 492 VAL A C 1
ATOM 3807 O O . VAL A 1 492 ? -18.837 13.012 39.310 1.00 92.06 492 VAL A O 1
ATOM 3810 N N . GLY A 1 493 ? -20.327 11.328 39.229 1.00 92.88 493 GLY A N 1
ATOM 3811 C CA . GLY A 1 493 ? -21.271 11.996 38.342 1.00 92.88 493 GLY A CA 1
ATOM 3812 C C . GLY A 1 493 ? -22.600 11.258 38.233 1.00 92.88 493 GLY A C 1
ATOM 3813 O O . GLY A 1 493 ? -22.883 10.322 38.987 1.00 92.88 493 GLY A O 1
ATOM 3814 N N . LEU A 1 494 ? -23.411 11.689 37.270 1.00 94.31 494 LEU A N 1
ATOM 3815 C CA . LEU A 1 494 ? -24.621 10.988 36.860 1.00 94.31 494 LEU A CA 1
ATOM 3816 C C . LEU A 1 494 ? -24.317 10.105 35.660 1.00 94.31 494 LEU A C 1
ATOM 3818 O O . LEU A 1 494 ? -23.797 10.584 34.655 1.00 94.31 494 LEU A O 1
ATOM 3822 N N . GLY A 1 495 ? -24.735 8.840 35.715 1.00 94.31 495 GLY A N 1
ATOM 3823 C CA . GLY A 1 495 ? -24.532 7.907 34.603 1.00 94.31 495 GLY A CA 1
ATOM 3824 C C . GLY A 1 495 ? -25.129 8.379 33.268 1.00 94.31 495 GLY A C 1
ATOM 3825 O O . GLY A 1 495 ? -24.637 8.014 32.204 1.00 94.31 495 GLY A O 1
ATOM 3826 N N . ALA A 1 496 ? -26.143 9.252 33.311 1.00 95.06 496 ALA A N 1
ATOM 3827 C CA . ALA A 1 496 ? -26.725 9.883 32.125 1.00 95.06 496 ALA A CA 1
ATOM 3828 C C . ALA A 1 496 ? -25.703 10.686 31.297 1.00 95.06 496 ALA A C 1
ATOM 3830 O O . ALA A 1 496 ? -25.866 10.790 30.086 1.00 95.06 496 ALA A O 1
ATOM 3831 N N . MET A 1 497 ? -24.640 11.206 31.921 1.00 93.81 497 MET A N 1
ATOM 3832 C CA . MET A 1 497 ? -23.604 11.975 31.226 1.00 93.81 497 MET A CA 1
ATOM 3833 C C . MET A 1 497 ? -22.750 11.096 30.305 1.00 93.81 497 MET A C 1
ATOM 3835 O O . MET A 1 497 ? -22.492 11.476 29.165 1.00 93.81 497 MET A O 1
ATOM 3839 N N . ASP A 1 498 ? -22.369 9.897 30.753 1.00 94.12 498 ASP A N 1
ATOM 3840 C CA . ASP A 1 498 ? -21.660 8.934 29.903 1.00 94.12 498 ASP A CA 1
ATOM 3841 C C . ASP A 1 498 ? -22.566 8.398 28.786 1.00 94.12 498 ASP A C 1
ATOM 3843 O O . ASP A 1 498 ? -22.102 8.197 27.666 1.00 94.12 498 ASP A O 1
ATOM 3847 N N . VAL A 1 499 ? -23.864 8.203 29.062 1.00 93.75 499 VAL A N 1
ATOM 3848 C CA . VAL A 1 499 ? -24.843 7.798 28.036 1.00 93.75 499 VAL A CA 1
ATOM 3849 C C . VAL A 1 499 ? -24.977 8.881 26.964 1.00 93.75 499 VAL A C 1
ATOM 3851 O O . VAL A 1 499 ? -24.918 8.562 25.778 1.00 93.75 499 VAL A O 1
ATOM 3854 N N . ALA A 1 500 ? -25.086 10.153 27.364 1.00 90.94 500 ALA A N 1
ATOM 3855 C CA . ALA A 1 500 ? -25.109 11.289 26.443 1.00 90.94 500 ALA A CA 1
ATOM 3856 C C . ALA A 1 500 ? -23.847 11.345 25.577 1.00 90.94 500 ALA A C 1
ATOM 3858 O O . ALA A 1 500 ? -23.960 11.450 24.357 1.00 90.94 500 ALA A O 1
ATOM 3859 N N . ASN A 1 501 ? -22.658 11.200 26.164 1.00 88.38 501 ASN A N 1
ATOM 3860 C CA . ASN A 1 501 ? -21.413 11.194 25.395 1.00 88.38 501 ASN A CA 1
ATOM 3861 C C . ASN A 1 501 ? -21.327 10.009 24.426 1.00 88.38 501 ASN A C 1
ATOM 3863 O O . ASN A 1 501 ? -20.939 10.171 23.270 1.00 88.38 501 ASN A O 1
ATOM 3867 N N . LEU A 1 502 ? -21.730 8.815 24.866 1.00 86.69 502 LEU A N 1
ATOM 3868 C CA . LEU A 1 502 ? -21.707 7.619 24.034 1.00 86.69 502 LEU A CA 1
ATOM 3869 C C . LEU A 1 502 ? -22.619 7.775 22.817 1.00 86.69 502 LEU A C 1
ATOM 3871 O O . LEU A 1 502 ? -22.165 7.601 21.686 1.00 86.69 502 LEU A O 1
ATOM 3875 N N . LEU A 1 503 ? -23.892 8.118 23.028 1.00 81.44 503 LEU A N 1
ATOM 3876 C CA . LEU A 1 503 ? -24.851 8.245 21.930 1.00 81.44 503 LEU A CA 1
ATOM 3877 C C . LEU A 1 503 ? -24.405 9.329 20.931 1.00 81.44 503 LEU A C 1
ATOM 3879 O O . LEU A 1 503 ? -24.442 9.096 19.722 1.00 81.44 503 LEU A O 1
ATOM 3883 N N . ASN A 1 504 ? -23.814 10.421 21.426 1.00 75.25 504 ASN A N 1
ATOM 3884 C CA . ASN A 1 504 ? -23.282 11.509 20.600 1.00 75.25 504 ASN A CA 1
ATOM 3885 C C . ASN A 1 504 ? -21.951 11.245 19.899 1.00 75.25 504 ASN A C 1
ATOM 3887 O O . ASN A 1 504 ? -21.585 12.026 19.023 1.00 75.25 504 ASN A O 1
ATOM 3891 N N . THR A 1 505 ? -21.225 10.176 20.215 1.00 71.19 505 THR A N 1
ATOM 3892 C CA . THR A 1 505 ? -19.898 9.914 19.617 1.00 71.19 505 THR A CA 1
ATOM 3893 C C . THR A 1 505 ? -19.802 8.591 18.873 1.00 71.19 505 THR A C 1
ATOM 3895 O O . THR A 1 505 ? -18.889 8.387 18.071 1.00 71.19 505 THR A O 1
ATOM 3898 N N . LEU A 1 506 ? -20.713 7.663 19.152 1.00 64.56 506 LEU A N 1
ATOM 3899 C CA . LEU A 1 506 ? -20.577 6.270 18.747 1.00 64.56 506 LEU A CA 1
ATOM 3900 C C . LEU A 1 506 ? -21.694 5.803 17.813 1.00 64.56 506 LEU A C 1
ATOM 3902 O O . LEU A 1 506 ? -21.457 4.945 16.965 1.00 64.56 506 LEU A O 1
ATOM 3906 N N . VAL A 1 507 ? -22.899 6.358 17.934 1.00 59.03 507 VAL A N 1
ATOM 3907 C CA . VAL A 1 507 ? -24.054 5.902 17.152 1.00 59.03 507 VAL A CA 1
ATOM 3908 C C . VAL A 1 507 ? -24.051 6.555 15.771 1.00 59.03 507 VAL A C 1
ATOM 3910 O O . VAL A 1 507 ? -23.727 7.736 15.638 1.00 59.03 507 VAL A O 1
ATOM 3913 N N . SER A 1 508 ? -24.346 5.767 14.731 1.00 53.94 508 SER A N 1
ATOM 3914 C CA . SER A 1 508 ? -24.523 6.271 13.363 1.00 53.94 508 SER A CA 1
ATOM 3915 C C . SER A 1 508 ? -25.734 7.192 13.301 1.00 53.94 508 SER A C 1
ATOM 3917 O O . SER A 1 508 ? -26.767 6.879 13.887 1.00 53.94 508 SER A O 1
ATOM 3919 N N . ILE A 1 509 ? -25.642 8.270 12.525 1.00 52.91 509 ILE A N 1
ATOM 3920 C CA . ILE A 1 509 ? -26.737 9.231 12.376 1.00 52.91 509 ILE A CA 1
ATOM 3921 C C . ILE A 1 509 ? -28.040 8.589 11.888 1.00 52.91 509 ILE A C 1
ATOM 3923 O O . ILE A 1 509 ? -29.118 8.946 12.336 1.00 52.91 509 ILE A O 1
ATOM 3927 N N . SER A 1 510 ? -27.940 7.550 11.055 1.00 45.38 510 SER A N 1
ATOM 3928 C CA . SER A 1 510 ? -29.092 6.774 10.577 1.00 45.38 510 SER A CA 1
ATOM 3929 C C . SER A 1 510 ? -29.894 6.097 11.699 1.00 45.38 510 SER A C 1
ATOM 3931 O O . SER A 1 510 ? -31.096 5.898 11.555 1.00 45.38 510 SER A O 1
ATOM 3933 N N . LEU A 1 511 ? -29.248 5.774 12.825 1.00 47.34 511 LEU A N 1
ATOM 3934 C CA . LEU A 1 511 ? -29.876 5.172 14.005 1.00 47.34 511 LEU A CA 1
ATOM 3935 C C . LEU A 1 511 ? -30.403 6.216 15.000 1.00 47.34 511 LEU A C 1
ATOM 3937 O O . LEU A 1 511 ? -31.129 5.843 15.909 1.00 47.34 511 LEU A O 1
ATOM 3941 N N . LEU A 1 512 ? -30.064 7.496 14.827 1.00 53.47 512 LEU A N 1
ATOM 3942 C CA . LEU A 1 512 ? -30.599 8.626 15.601 1.00 53.47 512 LEU A CA 1
ATOM 3943 C C . LEU A 1 512 ? -31.515 9.523 14.751 1.00 53.47 512 LEU A C 1
ATOM 3945 O O . LEU A 1 512 ? -31.953 10.570 15.205 1.00 53.47 512 LEU A O 1
ATOM 3949 N N . ALA A 1 513 ? -31.819 9.115 13.515 1.00 47.38 513 ALA A N 1
ATOM 3950 C CA . ALA A 1 513 ? -32.615 9.896 12.569 1.00 47.38 513 ALA A CA 1
ATOM 3951 C C . ALA A 1 513 ? -34.098 10.031 12.969 1.00 47.38 513 ALA A C 1
ATOM 3953 O O . ALA A 1 513 ? -34.843 10.764 12.321 1.00 47.38 513 ALA A O 1
ATOM 3954 N N . ASN A 1 514 ? -34.545 9.304 13.997 1.00 57.28 514 ASN A N 1
ATOM 3955 C CA . ASN A 1 514 ? -35.869 9.445 14.584 1.00 57.28 514 ASN A CA 1
ATOM 3956 C C . ASN A 1 514 ? -35.799 9.337 16.120 1.00 57.28 514 ASN A C 1
ATOM 3958 O O . ASN A 1 514 ? -34.963 8.618 16.673 1.00 57.28 514 ASN A O 1
ATOM 3962 N N . ASP A 1 515 ? -36.711 10.037 16.796 1.00 60.38 515 ASP A N 1
ATOM 3963 C CA . ASP A 1 515 ? -36.799 10.059 18.263 1.00 60.38 515 ASP A CA 1
ATOM 3964 C C . ASP A 1 515 ? -37.102 8.667 18.853 1.00 60.38 515 ASP A C 1
ATOM 3966 O O . ASP A 1 515 ? -36.792 8.393 20.012 1.00 60.38 515 ASP A O 1
ATOM 3970 N N . GLU A 1 516 ? -37.711 7.772 18.067 1.00 66.31 516 GLU A N 1
ATOM 3971 C CA . GLU A 1 516 ? -38.097 6.424 18.500 1.00 66.31 516 GLU A CA 1
ATOM 3972 C C . GLU A 1 516 ? -36.874 5.526 18.746 1.00 66.31 516 GLU A C 1
ATOM 3974 O O . GLU A 1 516 ? -36.781 4.896 19.799 1.00 66.31 516 GLU A O 1
ATOM 3979 N N . ASN A 1 517 ? -35.890 5.522 17.843 1.00 62.94 517 ASN A N 1
ATOM 3980 C CA . ASN A 1 517 ? -34.685 4.699 17.973 1.00 62.94 517 ASN A CA 1
ATOM 3981 C C . ASN A 1 517 ? -33.783 5.169 19.128 1.00 62.94 517 ASN A C 1
ATOM 3983 O O . ASN A 1 517 ? -33.187 4.352 19.835 1.00 62.94 517 ASN A O 1
ATOM 3987 N N . GLU A 1 518 ? -33.672 6.484 19.341 1.00 72.56 518 GLU A N 1
ATOM 3988 C CA . GLU A 1 518 ? -32.941 7.029 20.488 1.00 72.56 518 GLU A CA 1
ATOM 3989 C C . GLU A 1 518 ? -33.620 6.615 21.800 1.00 72.56 518 GLU A C 1
ATOM 3991 O O . GLU A 1 518 ? -32.958 6.149 22.734 1.00 72.56 518 GLU A O 1
ATOM 3996 N N . LEU A 1 519 ? -34.952 6.702 21.851 1.00 76.94 519 LEU A N 1
ATOM 3997 C CA . LEU A 1 519 ? -35.734 6.298 23.013 1.00 76.94 519 LEU A CA 1
ATOM 3998 C C . LEU A 1 519 ? -35.578 4.800 23.322 1.00 76.94 519 LEU A C 1
ATOM 4000 O O . LEU A 1 519 ? -35.447 4.439 24.493 1.00 76.94 519 LEU A O 1
ATOM 4004 N N . GLU A 1 520 ? -35.518 3.934 22.306 1.00 75.25 520 GLU A N 1
ATOM 4005 C CA . GLU A 1 520 ? -35.233 2.502 22.478 1.00 75.25 520 GLU A CA 1
ATOM 4006 C C . GLU A 1 520 ? -33.865 2.251 23.131 1.00 75.25 520 GLU A C 1
ATOM 4008 O O . GLU A 1 520 ? -33.741 1.402 24.017 1.00 75.25 520 GLU A O 1
ATOM 4013 N N . LEU A 1 521 ? -32.831 3.006 22.748 1.00 80.94 521 LEU A N 1
ATOM 4014 C CA . LEU A 1 521 ? -31.495 2.895 23.342 1.00 80.94 521 LEU A CA 1
ATOM 4015 C C . LEU A 1 521 ? -31.465 3.393 24.793 1.00 80.94 521 LEU A C 1
ATOM 4017 O O . LEU A 1 521 ? -30.816 2.779 25.647 1.00 80.94 521 LEU A O 1
ATOM 4021 N N . LEU A 1 522 ? -32.192 4.473 25.091 1.00 88.12 522 LEU A N 1
ATOM 4022 C CA . LEU A 1 522 ? -32.350 4.978 26.454 1.00 88.12 522 LEU A CA 1
ATOM 4023 C C . LEU A 1 522 ? -33.079 3.968 27.345 1.00 88.12 522 LEU A C 1
ATOM 4025 O O . LEU A 1 522 ? -32.623 3.708 28.462 1.00 88.12 522 LEU A O 1
ATOM 4029 N N . HIS A 1 523 ? -34.164 3.365 26.850 1.00 87.50 523 HIS A N 1
ATOM 4030 C CA . HIS A 1 523 ? -34.862 2.283 27.545 1.00 87.50 523 HIS A CA 1
ATOM 4031 C C . HIS A 1 523 ? -33.950 1.081 27.759 1.00 87.50 523 HIS A C 1
ATOM 4033 O O . HIS A 1 523 ? -33.850 0.591 28.880 1.00 87.50 523 HIS A O 1
ATOM 4039 N N . PHE A 1 524 ? -33.198 0.670 26.736 1.00 85.00 524 PHE A N 1
ATOM 4040 C CA . PHE A 1 524 ? -32.257 -0.438 26.851 1.00 85.00 524 PHE A CA 1
ATOM 4041 C C . PHE A 1 524 ? -31.242 -0.218 27.983 1.00 85.00 524 PHE A C 1
ATOM 4043 O O . PHE A 1 524 ? -31.042 -1.101 28.819 1.00 85.00 524 PHE A O 1
ATOM 4050 N N . TYR A 1 525 ? -30.604 0.956 28.042 1.00 94.69 525 TYR A N 1
ATOM 4051 C CA . TYR A 1 525 ? -29.682 1.286 29.131 1.00 94.69 525 TYR A CA 1
ATOM 4052 C C . TYR A 1 525 ? -30.384 1.274 30.494 1.00 94.69 525 TYR A C 1
ATOM 4054 O O . TYR A 1 525 ? -29.862 0.695 31.450 1.00 94.69 525 TYR A O 1
ATOM 4062 N N . TYR A 1 526 ? -31.558 1.904 30.581 1.00 95.81 526 TYR A N 1
ATOM 4063 C CA . TYR A 1 526 ? -32.307 2.029 31.825 1.00 95.81 526 TYR A CA 1
ATOM 4064 C C . TYR A 1 526 ? -32.729 0.660 32.377 1.00 95.81 526 TYR A C 1
ATOM 4066 O O . TYR A 1 526 ? -32.550 0.389 33.565 1.00 95.81 526 TYR A O 1
ATOM 4074 N N . ASP A 1 527 ? -33.197 -0.234 31.508 1.00 92.00 527 ASP A N 1
ATOM 4075 C CA . ASP A 1 527 ? -33.587 -1.594 31.870 1.00 92.00 527 ASP A CA 1
ATOM 4076 C C . ASP A 1 527 ? -32.381 -2.406 32.347 1.00 92.00 527 ASP A C 1
ATOM 4078 O O . ASP A 1 527 ? -32.450 -3.050 33.395 1.00 92.00 527 ASP A O 1
ATOM 4082 N N . ARG A 1 528 ? -31.235 -2.322 31.651 1.00 92.06 528 ARG A N 1
ATOM 4083 C CA . ARG A 1 528 ? -29.993 -2.984 32.093 1.00 92.06 528 ARG A CA 1
ATOM 4084 C C . ARG A 1 528 ? -29.508 -2.454 33.441 1.00 92.06 528 ARG A C 1
ATOM 4086 O O . ARG A 1 528 ? -29.023 -3.234 34.260 1.00 92.06 528 ARG A O 1
ATOM 4093 N N . LEU A 1 529 ? -29.630 -1.148 33.682 1.00 96.12 529 LEU A N 1
ATOM 4094 C CA . LEU A 1 529 ? -29.283 -0.543 34.965 1.00 96.12 529 LEU A CA 1
ATOM 4095 C C . LEU A 1 529 ? -30.202 -1.074 36.071 1.00 96.12 529 LEU A C 1
ATOM 4097 O O . LEU A 1 529 ? -29.706 -1.513 37.105 1.00 96.12 529 LEU A O 1
ATOM 4101 N N . ASN A 1 530 ? -31.518 -1.093 35.843 1.00 95.12 530 ASN A N 1
ATOM 4102 C CA . ASN A 1 530 ? -32.489 -1.622 36.799 1.00 95.12 530 ASN A CA 1
ATOM 4103 C C . ASN A 1 530 ? -32.228 -3.103 37.118 1.00 95.12 530 ASN A C 1
ATOM 4105 O O . ASN A 1 530 ? -32.108 -3.463 38.287 1.00 95.12 530 ASN A O 1
ATOM 4109 N N . GLU A 1 531 ? -32.054 -3.945 36.096 1.00 92.25 531 GLU A N 1
ATOM 4110 C CA . GLU A 1 531 ? -31.706 -5.362 36.262 1.00 92.25 531 GLU A CA 1
ATOM 4111 C C . GLU A 1 531 ? -30.430 -5.538 37.096 1.00 92.25 531 GLU A C 1
ATOM 4113 O O . GLU A 1 531 ? -30.366 -6.390 37.987 1.00 92.25 531 GLU A O 1
ATOM 4118 N N . ARG A 1 532 ? -29.398 -4.725 36.833 1.00 92.62 532 ARG A N 1
ATOM 4119 C CA . ARG A 1 532 ? -28.128 -4.838 37.549 1.00 92.62 532 ARG A CA 1
ATOM 4120 C C . ARG A 1 532 ? -28.230 -4.365 38.995 1.00 92.62 532 ARG A C 1
ATOM 4122 O O . ARG A 1 532 ? -27.636 -4.997 39.864 1.00 92.62 532 ARG A O 1
ATOM 4129 N N . LEU A 1 533 ? -28.975 -3.296 39.261 1.00 92.88 533 LEU A N 1
ATOM 4130 C CA . LEU A 1 533 ? -29.217 -2.802 40.617 1.00 92.88 533 LEU A CA 1
ATOM 4131 C C . LEU A 1 533 ? -30.042 -3.789 41.449 1.00 92.88 533 LEU A C 1
ATOM 4133 O O . LEU A 1 533 ? -29.743 -3.967 42.629 1.00 92.88 533 LEU A O 1
ATOM 4137 N N . GLN A 1 534 ? -31.016 -4.467 40.835 1.00 91.88 534 GLN A N 1
ATOM 4138 C CA . GLN A 1 534 ? -31.745 -5.573 41.461 1.00 91.88 534 GLN A CA 1
ATOM 4139 C C . GLN A 1 534 ? -30.807 -6.742 41.776 1.00 91.88 534 GLN A C 1
ATOM 4141 O O . GLN A 1 534 ? -30.814 -7.251 42.890 1.00 91.88 534 GLN A O 1
ATOM 4146 N N . ALA A 1 535 ? -29.942 -7.130 40.833 1.00 89.38 535 ALA A N 1
ATOM 4147 C CA . ALA A 1 535 ? -28.978 -8.215 41.034 1.00 89.38 535 ALA A CA 1
ATOM 4148 C C . ALA A 1 535 ? -27.906 -7.918 42.102 1.00 89.38 535 ALA A C 1
ATOM 4150 O O . ALA A 1 535 ? -27.252 -8.842 42.581 1.00 89.38 535 ALA A O 1
ATOM 4151 N N . LEU A 1 536 ? -27.689 -6.643 42.436 1.00 87.31 536 LEU A N 1
ATOM 4152 C CA . LEU A 1 536 ? -26.784 -6.190 43.495 1.00 87.31 536 LEU A CA 1
ATOM 4153 C C . LEU A 1 536 ? -27.521 -5.871 44.812 1.00 87.31 536 LEU A C 1
ATOM 4155 O O . LEU A 1 536 ? -26.898 -5.329 45.721 1.00 87.31 536 LEU A O 1
ATOM 4159 N N . ASP A 1 537 ? -28.825 -6.164 44.905 1.00 88.56 537 ASP A N 1
ATOM 4160 C CA . ASP A 1 537 ? -29.695 -5.851 46.050 1.00 88.56 537 ASP A CA 1
ATOM 4161 C C . ASP A 1 537 ? -29.691 -4.358 46.458 1.00 88.56 537 ASP A C 1
ATOM 4163 O O . ASP A 1 537 ? -29.939 -4.006 47.612 1.00 88.56 537 ASP A O 1
ATOM 4167 N N . VAL A 1 538 ? -29.429 -3.448 45.509 1.00 86.31 538 VAL A N 1
ATOM 4168 C CA . VAL A 1 538 ? -29.386 -1.993 45.757 1.00 86.31 538 VAL A CA 1
ATOM 4169 C C . VAL A 1 538 ? -30.793 -1.392 45.778 1.00 86.31 538 VAL A C 1
ATOM 4171 O O . VAL A 1 538 ? -31.122 -0.578 46.640 1.00 86.31 538 VAL A O 1
ATOM 4174 N N . THR A 1 539 ? -31.641 -1.784 44.826 1.00 85.00 539 THR A N 1
ATOM 4175 C CA . THR A 1 539 ? -33.069 -1.446 44.802 1.00 85.00 539 THR A CA 1
ATOM 4176 C C . THR A 1 539 ? -33.853 -2.576 44.152 1.00 85.00 539 THR A C 1
ATOM 4178 O O . THR A 1 539 ? -33.372 -3.223 43.227 1.00 85.00 539 THR A O 1
ATOM 4181 N N . SER A 1 540 ? -35.080 -2.803 44.618 1.00 79.81 540 SER A N 1
ATOM 4182 C CA . SER A 1 540 ? -36.009 -3.742 43.979 1.00 79.81 540 SER A CA 1
ATOM 4183 C C . SER A 1 540 ? -36.736 -3.125 42.780 1.00 79.81 540 SER A C 1
ATOM 4185 O O . SER A 1 540 ? -37.274 -3.856 41.952 1.00 79.81 540 SER A O 1
ATOM 4187 N N . ASP A 1 541 ? -36.755 -1.795 42.672 1.00 84.00 541 A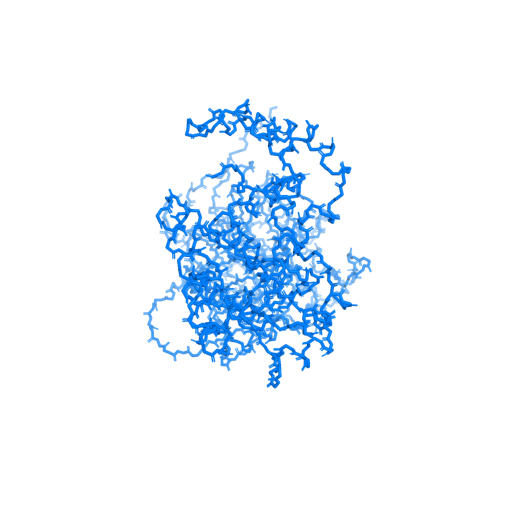SP A N 1
ATOM 4188 C CA . ASP A 1 541 ? -37.483 -1.069 41.633 1.00 84.00 541 ASP A CA 1
ATOM 4189 C C . ASP A 1 541 ? -36.858 0.315 41.403 1.00 84.00 541 ASP A C 1
ATOM 4191 O O . ASP A 1 541 ? -37.050 1.243 42.200 1.00 84.00 541 ASP A O 1
ATOM 4195 N N . LEU A 1 542 ? -36.096 0.460 40.313 1.00 91.25 542 LEU A N 1
ATOM 4196 C CA . LEU A 1 542 ? -35.467 1.728 39.946 1.00 91.25 542 LEU A CA 1
ATOM 4197 C C . LEU A 1 542 ? -36.497 2.824 39.647 1.00 91.25 542 LEU A C 1
ATOM 4199 O O . LEU A 1 542 ? -36.213 3.988 39.925 1.00 91.25 542 LEU A O 1
ATOM 4203 N N . GLN A 1 543 ? -37.703 2.487 39.171 1.00 91.44 543 GLN A N 1
ATOM 4204 C CA . GLN A 1 543 ? -38.719 3.486 38.811 1.00 91.44 543 GLN A CA 1
ATOM 4205 C C . GLN A 1 543 ? -39.193 4.303 40.014 1.00 91.44 543 GLN A C 1
ATOM 4207 O O . GLN A 1 543 ? -39.609 5.447 39.853 1.00 91.44 543 GLN A O 1
ATOM 4212 N N . LYS A 1 544 ? -39.093 3.765 41.235 1.00 89.25 544 LYS A N 1
ATOM 4213 C CA . LYS A 1 544 ? -39.446 4.503 42.458 1.00 89.25 544 LYS A CA 1
ATOM 4214 C C . LYS A 1 544 ? -38.396 5.533 42.853 1.00 89.25 544 LYS A C 1
ATOM 4216 O O . LYS A 1 544 ? -38.749 6.612 43.318 1.00 89.25 544 LYS A O 1
ATOM 4221 N N . SER A 1 545 ? -37.117 5.189 42.716 1.00 88.69 545 SER A N 1
ATOM 4222 C CA . SER A 1 545 ? -36.002 6.044 43.142 1.00 88.69 545 SER A CA 1
ATOM 4223 C C . SER A 1 545 ? -35.500 6.971 42.040 1.00 88.69 545 SER A C 1
ATOM 4225 O O . SER A 1 545 ? -34.983 8.044 42.332 1.00 88.69 545 SER A O 1
ATOM 4227 N N . TYR A 1 546 ? -35.635 6.559 40.782 1.00 94.69 546 TYR A N 1
ATOM 4228 C CA . TYR A 1 546 ? -35.194 7.309 39.618 1.00 94.69 546 TYR A CA 1
ATOM 4229 C C . TYR A 1 546 ? -36.077 6.977 38.406 1.00 94.69 546 TYR A C 1
ATOM 4231 O O . TYR A 1 546 ? -35.679 6.163 37.572 1.00 94.69 546 TYR A O 1
ATOM 4239 N N . PRO A 1 547 ? -37.284 7.566 38.308 1.00 96.31 547 PRO A N 1
ATOM 4240 C CA . PRO A 1 547 ? -38.208 7.306 37.207 1.00 96.31 547 PRO A CA 1
ATOM 4241 C C . PRO A 1 547 ? -37.558 7.520 35.837 1.00 96.31 547 PRO A C 1
ATOM 4243 O O . PRO A 1 547 ? -36.724 8.417 35.684 1.00 96.31 547 PRO A O 1
ATOM 4246 N N . PHE A 1 548 ? -37.981 6.761 34.825 1.00 95.81 548 PHE A N 1
ATOM 4247 C CA . PHE A 1 548 ? -37.425 6.890 33.471 1.00 95.81 548 PHE A CA 1
ATOM 4248 C C . PHE A 1 548 ? -37.501 8.326 32.929 1.00 95.81 548 PHE A C 1
ATOM 4250 O O . PHE A 1 548 ? -36.530 8.816 32.363 1.00 95.81 548 PHE A O 1
ATOM 4257 N N . GLU A 1 549 ? -38.594 9.050 33.185 1.00 94.25 549 GLU A N 1
ATOM 4258 C CA . GLU A 1 549 ? -38.733 10.456 32.773 1.00 94.25 549 GLU A CA 1
ATOM 4259 C C . GLU A 1 549 ? -37.700 11.384 33.429 1.00 94.25 549 GLU A C 1
ATOM 4261 O O . GLU A 1 549 ? -37.206 12.323 32.803 1.00 94.25 549 GLU A O 1
ATOM 4266 N N . ALA A 1 550 ? -37.315 11.107 34.678 1.00 94.88 550 ALA A N 1
ATOM 4267 C CA . ALA A 1 550 ? -36.243 11.846 35.338 1.00 94.88 550 ALA A CA 1
ATOM 4268 C C . ALA A 1 550 ? -34.883 11.521 34.701 1.00 94.88 550 ALA A C 1
ATOM 4270 O O . ALA A 1 550 ? -34.086 12.427 34.461 1.00 94.88 550 ALA A O 1
ATOM 4271 N N . PHE A 1 551 ? -34.637 10.249 34.365 1.00 96.31 551 PHE A N 1
ATOM 4272 C CA . PHE A 1 551 ? -33.441 9.842 33.626 1.00 96.31 551 PHE A CA 1
ATOM 4273 C C . PHE A 1 551 ? -33.361 10.497 32.248 1.00 96.31 551 PHE A C 1
ATOM 4275 O O . PHE A 1 551 ? -32.334 11.088 31.917 1.00 96.31 551 PHE A O 1
ATOM 4282 N N . LYS A 1 552 ? -34.452 10.464 31.481 1.00 94.31 552 LYS A N 1
ATOM 4283 C CA . LYS A 1 552 ? -34.561 11.114 30.175 1.00 94.31 552 LYS A CA 1
ATOM 4284 C C . LYS A 1 552 ? -34.283 12.611 30.280 1.00 94.31 552 LYS A C 1
ATOM 4286 O O . LYS A 1 552 ? -33.525 13.149 29.479 1.00 94.31 552 LYS A O 1
ATOM 4291 N N . ARG A 1 553 ? -34.813 13.283 31.308 1.00 94.00 553 ARG A N 1
ATOM 4292 C CA . ARG A 1 553 ? -34.509 14.697 31.565 1.00 94.00 553 ARG A CA 1
ATOM 4293 C C . ARG A 1 553 ? -33.019 14.929 31.824 1.00 94.00 553 ARG A C 1
ATOM 4295 O O . ARG A 1 553 ? -32.454 15.847 31.240 1.00 94.00 553 ARG A O 1
ATOM 4302 N N . HIS A 1 554 ? -32.371 14.116 32.659 1.00 95.69 554 HIS A N 1
ATOM 4303 C CA . HIS A 1 554 ? -30.927 14.238 32.892 1.00 95.69 554 HIS A CA 1
ATOM 4304 C C . HIS A 1 554 ? -30.101 13.930 31.639 1.00 95.69 554 HIS A C 1
ATOM 4306 O O . HIS A 1 554 ? -29.108 14.606 31.400 1.00 95.69 554 HIS A O 1
ATOM 4312 N N . TYR A 1 555 ? -30.517 12.968 30.814 1.00 94.12 555 TYR A N 1
ATOM 4313 C CA . TYR A 1 555 ? -29.893 12.698 29.519 1.00 94.12 555 TYR A CA 1
ATOM 4314 C C . TYR A 1 555 ? -29.959 13.920 28.593 1.00 94.12 555 TYR A C 1
ATOM 4316 O O . TYR A 1 555 ? -28.926 14.355 28.093 1.00 94.12 555 TYR A O 1
ATOM 4324 N N . VAL A 1 556 ? -31.140 14.527 28.431 1.00 89.19 556 VAL A N 1
ATOM 4325 C CA . VAL A 1 556 ? -31.323 15.729 27.596 1.00 89.19 556 VAL A CA 1
ATOM 4326 C C . VAL A 1 556 ? -30.497 16.902 28.125 1.00 89.19 556 VAL A C 1
ATOM 4328 O O . VAL A 1 556 ? -29.859 17.614 27.356 1.00 89.19 556 VAL A O 1
ATOM 4331 N N . LEU A 1 557 ? -30.455 17.103 29.442 1.00 91.06 557 LEU A N 1
ATOM 4332 C CA . LEU A 1 557 ? -29.620 18.148 30.036 1.00 91.06 557 LEU A CA 1
ATOM 4333 C C . LEU A 1 557 ? -28.127 17.880 29.800 1.00 91.06 557 LEU A C 1
ATOM 4335 O O . LEU A 1 557 ? -27.395 18.807 29.461 1.00 91.06 557 LEU A O 1
ATOM 4339 N N . ALA A 1 558 ? -27.677 16.629 29.928 1.00 91.06 558 ALA A N 1
ATOM 4340 C CA . ALA A 1 558 ? -26.290 16.248 29.660 1.00 91.06 558 ALA A CA 1
ATOM 4341 C C . ALA A 1 558 ? -25.925 16.401 28.176 1.00 91.06 558 ALA A C 1
ATOM 4343 O O . ALA A 1 558 ? -24.819 16.835 27.858 1.00 91.06 558 ALA A O 1
ATOM 4344 N N . PHE A 1 559 ? -26.866 16.105 27.277 1.00 86.25 559 PHE A N 1
ATOM 4345 C CA . PHE A 1 559 ? -26.752 16.379 25.849 1.00 86.25 559 PHE A CA 1
ATOM 4346 C C . PHE A 1 559 ? -26.536 17.876 25.600 1.00 86.25 559 PHE A C 1
ATOM 4348 O O . PHE A 1 559 ? -25.608 18.254 24.887 1.00 86.25 559 PHE A O 1
ATOM 4355 N N . LEU A 1 560 ? -27.346 18.738 26.220 1.00 83.31 560 LEU A N 1
ATOM 4356 C CA . LEU A 1 560 ? -27.202 20.188 26.085 1.00 83.31 560 LEU A CA 1
ATOM 4357 C C . LEU A 1 560 ? -25.862 20.685 26.647 1.00 83.31 560 LEU A C 1
ATOM 4359 O O . LEU A 1 560 ? -25.205 21.494 25.999 1.00 83.31 560 LEU A O 1
ATOM 4363 N N . GLU A 1 561 ? -25.421 20.189 27.808 1.00 85.50 561 GLU A N 1
ATOM 4364 C CA . GLU A 1 561 ? -24.132 20.579 28.400 1.00 85.50 561 GLU A CA 1
ATOM 4365 C C . GLU A 1 561 ? -22.937 20.168 27.519 1.00 85.50 561 GLU A C 1
ATOM 4367 O O . GLU A 1 561 ? -21.991 20.946 27.379 1.00 85.50 561 GLU A O 1
ATOM 4372 N N . LEU A 1 562 ? -22.991 18.991 26.881 1.00 82.31 562 LEU A N 1
ATOM 4373 C CA . LEU A 1 562 ? -21.978 18.528 25.925 1.00 82.31 562 LEU A CA 1
ATOM 4374 C C . LEU A 1 562 ? -21.854 19.482 24.726 1.00 82.31 562 LEU A C 1
ATOM 4376 O O . LEU A 1 562 ? -20.752 19.905 24.380 1.00 82.31 562 LEU A O 1
ATOM 4380 N N . HIS A 1 563 ? -22.982 19.874 24.129 1.00 73.81 563 HIS A N 1
ATOM 4381 C CA . HIS A 1 563 ? -23.013 20.731 22.935 1.00 73.81 563 HIS A CA 1
ATOM 4382 C C . HIS A 1 563 ? -22.679 22.202 23.214 1.00 73.81 563 HIS A C 1
ATOM 4384 O O . HIS A 1 563 ? -22.386 22.953 22.288 1.00 73.81 563 HIS A O 1
ATOM 4390 N N . GLN A 1 564 ? -22.662 22.620 24.481 1.00 70.19 564 GLN A N 1
ATOM 4391 C CA . GLN A 1 564 ? -22.119 23.922 24.878 1.00 70.19 564 GLN A CA 1
ATOM 4392 C C . GLN A 1 564 ? -20.582 23.970 24.854 1.00 70.19 564 GLN A C 1
ATOM 4394 O O . GLN A 1 564 ? -20.018 25.048 25.041 1.00 70.19 564 GLN A O 1
ATOM 4399 N N . SER A 1 565 ? -19.881 22.837 24.723 1.00 62.19 565 SER A N 1
ATOM 4400 C CA . SER A 1 565 ? -18.413 22.796 24.743 1.00 62.19 565 SER A CA 1
ATOM 4401 C C . SER A 1 565 ? -17.816 23.176 23.390 1.00 62.19 565 SER A C 1
ATOM 4403 O O . SER A 1 565 ? -18.029 22.485 22.396 1.00 62.19 565 SER A O 1
ATOM 4405 N N . LEU A 1 566 ? -16.992 24.231 23.365 1.00 55.25 566 LEU A N 1
ATOM 4406 C CA . LEU A 1 566 ? -16.429 24.811 22.137 1.00 55.25 566 LEU A CA 1
ATOM 4407 C C . LEU A 1 566 ? -15.549 23.852 21.313 1.00 55.25 566 LEU A C 1
ATOM 4409 O O . LEU A 1 566 ? -15.290 24.111 20.137 1.00 55.25 566 LEU A O 1
ATOM 4413 N N . GLU A 1 567 ? -15.084 22.748 21.899 1.00 52.16 567 GLU A N 1
ATOM 4414 C CA . GLU A 1 567 ? -14.354 21.696 21.182 1.00 52.16 567 GLU A CA 1
ATOM 4415 C C . GLU A 1 567 ? -15.276 20.730 20.428 1.00 52.16 567 GLU A C 1
ATOM 4417 O O . GLU A 1 567 ? -14.980 20.393 19.283 1.00 52.16 567 GLU A O 1
ATOM 4422 N N . TYR A 1 568 ? -16.419 20.340 21.003 1.00 52.44 568 TYR A N 1
ATOM 4423 C CA . TYR A 1 568 ? -17.414 19.508 20.305 1.00 52.44 568 TYR A CA 1
ATOM 4424 C C . TYR A 1 568 ? -18.127 20.271 19.192 1.00 52.44 568 TYR A C 1
ATOM 4426 O O . TYR A 1 568 ? -18.505 19.701 18.168 1.00 52.44 568 TYR A O 1
ATOM 4434 N N . VAL A 1 569 ? -18.202 21.585 19.364 1.00 48.91 569 VAL A N 1
ATOM 4435 C CA . VAL A 1 569 ? -18.672 22.548 18.378 1.00 48.91 569 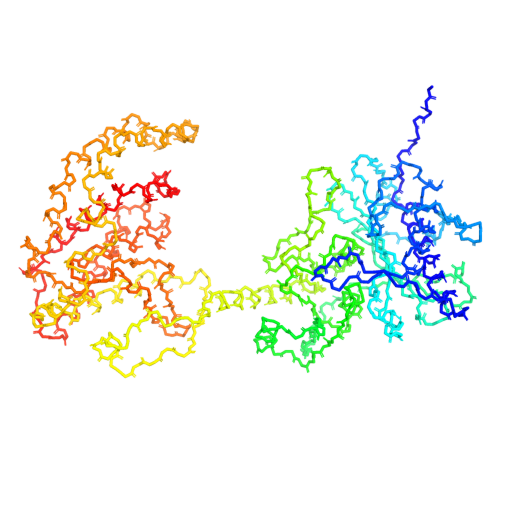VAL A CA 1
ATOM 4436 C C . VAL A 1 569 ? -17.856 22.524 17.078 1.00 48.91 569 VAL A C 1
ATOM 4438 O O . VAL A 1 569 ? -18.413 22.707 16.003 1.00 48.91 569 VAL A O 1
ATOM 4441 N N . LYS A 1 570 ? -16.564 22.173 17.130 1.00 41.06 570 LYS A N 1
ATOM 4442 C CA . LYS A 1 570 ? -15.709 22.031 15.936 1.00 41.06 570 LYS A CA 1
ATOM 4443 C C . LYS A 1 570 ? -15.889 20.707 15.181 1.00 41.06 570 LYS A C 1
ATOM 4445 O O . LYS A 1 570 ? -15.255 20.527 14.144 1.00 41.06 570 LYS A O 1
ATOM 4450 N N . SER A 1 571 ? -16.685 19.771 15.701 1.00 41.50 571 SER A N 1
ATOM 4451 C CA . SER A 1 571 ? -16.897 18.460 15.080 1.00 41.50 571 SER A CA 1
ATOM 4452 C C . SER A 1 571 ? -18.084 18.483 14.108 1.00 41.50 571 SER A C 1
ATOM 4454 O O . SER A 1 571 ? -19.097 19.123 14.376 1.00 41.50 571 SER A O 1
ATOM 4456 N N . GLU A 1 572 ? -17.975 17.760 12.987 1.00 34.62 572 GLU A N 1
ATOM 4457 C CA . GLU A 1 572 ? -18.962 17.717 11.885 1.00 34.62 572 GLU A CA 1
ATOM 4458 C C . GLU A 1 572 ? -20.402 17.342 12.311 1.00 34.62 572 GLU A C 1
ATOM 4460 O O . GLU A 1 572 ? -21.341 17.563 11.552 1.00 34.62 572 GLU A O 1
ATOM 4465 N N . ARG A 1 573 ? -20.608 16.809 13.525 1.00 46.22 573 ARG A N 1
ATOM 4466 C CA . ARG A 1 573 ? -21.905 16.295 14.007 1.00 46.22 573 ARG A CA 1
ATOM 4467 C C . ARG A 1 573 ? -22.948 17.353 14.361 1.00 46.22 573 ARG A C 1
ATOM 4469 O O . ARG A 1 573 ? -24.118 17.017 14.424 1.00 46.22 573 ARG A O 1
ATOM 4476 N N . LEU A 1 574 ? -22.572 18.613 14.581 1.00 41.84 574 LEU A N 1
ATOM 4477 C CA . LEU A 1 574 ? -23.558 19.679 14.834 1.00 41.84 574 LEU A CA 1
ATOM 4478 C C . LEU A 1 574 ? -24.355 20.085 13.586 1.00 41.84 574 LEU A C 1
ATOM 4480 O O . LEU A 1 574 ? -25.319 20.838 13.697 1.00 41.84 574 LEU A O 1
ATOM 4484 N N . MET A 1 575 ? -23.933 19.629 12.404 1.00 42.59 575 MET A N 1
ATOM 4485 C CA . MET A 1 575 ? -24.473 20.049 11.103 1.00 42.59 575 MET A CA 1
ATOM 4486 C C . MET A 1 575 ? -25.311 18.972 10.423 1.00 42.59 575 MET A C 1
ATOM 4488 O O . MET A 1 575 ? -25.678 19.118 9.258 1.00 42.59 575 MET A O 1
ATOM 4492 N N . SER A 1 576 ? -25.584 17.894 11.148 1.00 36.12 576 SER A N 1
ATOM 4493 C CA . SER A 1 576 ? -26.259 16.691 10.688 1.00 36.12 576 SER A CA 1
ATOM 4494 C C . SER A 1 576 ? -27.365 16.343 11.666 1.00 36.12 576 SER A C 1
ATOM 4496 O O . SER A 1 576 ? -28.498 16.094 11.208 1.00 36.12 576 SER A O 1
#